Protein AF-A0A251WI19-F1 (afdb_monomer_lite)

Sequence (482 aa):
MALKDIWQRERQQRQQGLRARQNRVSAIREKNRQSHQKMASKIQQELADIRSNLAQDDQLRRLEFQCFQAGLQADQQQRQCDVQEMLGALRDRRQAEAQQSTIDRSLFVAQLQAQTSDILSQAAIARQQMAIELRADLQNCREALQSSNQELRQTLRADLDLLKAEVEATLQDYQLNRQAMGQALRQDLLASVDRLQSDVAQLLSDYADQRQVRSIELAEQLQINREERQVEMAALFQDLADFRQSLARSVQDLKRSVWGDGTSQPEGTAQTTLTPETSAAPIPTIATPQPVKTQVKTQVSPQNRPAVASKPSKAPTASTKPRSAQKPEKSATASPATPVPAMPLAQVPQEALPIEQVLTDLLMMARSDTPVNAESVKELLQSVDQTLTAKAVQPASSGAAVREPSSARTAEPQSRSTAKSQAAPATSMERQMLHLIQQSEGVRLSDLESTLEMSRADAVSTLTRLIREGHVIQRDRLYMAR

pLDDT: mean 77.57, std 24.2, range [30.66, 98.62]

Secondary structure (DSSP, 8-state):
-HHHHHHHHHHHHHHHHHHHHHHHHHHHHHHHHHHHHHHHHHHHHHHHHHHHHHHHHHHHHHHHHHHHHHHHHHHHHHHHHHHHHHHHHHHHHHHHHHHHHHHHHHHHHHHHHHHHHHHHHHHHHHHHHHHHHHHHHHHHHHHHHHHHHHHHHHHHHHHHHHHHHHHHHHHHHHHHHHHHHHHHHHHHHHHHHHHHHHHHHHHHHHHHHHHHHHHHHHHHHHHHHHHHHHHHHHHHHHHHHHHHHHHHHHHHHHHHHH-SS---------------------------PPPP------------------PPP----------------------PPPPP-PPPP--------THHHHHHHHHHHTTS-S---HHHHHHHHHHHHHHHHTT------------------------------------HHHHHHHHHHHHTTSEEHHHHHHHHT--HHHHHHHHHHHHHHTSEEEETTEEEE-

Structure (mmCIF, N/CA/C/O backbone):
data_AF-A0A251WI19-F1
#
_entry.id   AF-A0A251WI19-F1
#
loop_
_atom_site.group_PDB
_atom_site.id
_atom_site.type_symbol
_atom_site.label_atom_id
_atom_site.label_alt_id
_atom_site.label_comp_id
_atom_site.label_asym_id
_atom_site.label_entity_id
_atom_site.label_seq_id
_atom_site.pdbx_PDB_ins_code
_atom_site.Cartn_x
_atom_site.Cartn_y
_atom_site.Cartn_z
_atom_site.occupancy
_atom_site.B_iso_or_equiv
_atom_site.auth_seq_id
_atom_site.auth_comp_id
_atom_site.auth_asym_id
_atom_site.auth_atom_id
_atom_site.pdbx_PDB_model_num
ATOM 1 N N . MET A 1 1 ? 79.206 20.736 -174.723 1.00 55.06 1 MET A N 1
ATOM 2 C CA . MET A 1 1 ? 79.889 20.164 -173.538 1.00 55.06 1 MET A CA 1
ATOM 3 C C . MET A 1 1 ? 79.549 20.854 -172.199 1.00 55.06 1 MET A C 1
ATOM 5 O O . MET A 1 1 ? 79.873 20.276 -171.178 1.00 55.06 1 MET A O 1
ATOM 9 N N . ALA A 1 2 ? 78.841 21.998 -172.138 1.00 59.94 2 ALA A N 1
ATOM 10 C CA . ALA A 1 2 ? 78.630 22.743 -170.875 1.00 59.94 2 ALA A CA 1
ATOM 11 C C . ALA A 1 2 ? 77.465 22.273 -169.956 1.00 59.94 2 ALA A C 1
ATOM 13 O O . ALA A 1 2 ? 77.476 22.556 -168.763 1.00 59.94 2 ALA A O 1
ATOM 14 N N . LEU A 1 3 ? 76.463 21.535 -170.458 1.00 68.38 3 LEU A N 1
ATOM 15 C CA . LEU A 1 3 ? 75.280 21.118 -169.670 1.00 68.38 3 LEU A CA 1
ATOM 16 C C . LEU A 1 3 ? 75.540 19.950 -168.695 1.00 68.38 3 LEU A C 1
ATOM 18 O O . LEU A 1 3 ? 74.891 19.856 -167.654 1.00 68.38 3 LEU A O 1
ATOM 22 N N . LYS A 1 4 ? 76.501 19.070 -169.007 1.00 73.31 4 LYS A N 1
ATOM 23 C CA . LYS A 1 4 ? 76.829 17.893 -168.180 1.00 73.31 4 LYS A CA 1
ATOM 24 C C . LYS A 1 4 ? 77.519 18.295 -166.871 1.00 73.31 4 LYS A C 1
ATOM 26 O O . LYS A 1 4 ? 77.188 17.745 -165.823 1.00 73.31 4 LYS A O 1
ATOM 31 N N . ASP A 1 5 ? 78.376 19.316 -166.921 1.00 71.62 5 ASP A N 1
ATOM 32 C CA . ASP A 1 5 ? 79.040 19.876 -165.740 1.00 71.62 5 ASP A CA 1
ATOM 33 C C . ASP A 1 5 ? 78.061 20.606 -164.816 1.00 71.62 5 ASP A C 1
ATOM 35 O O . ASP A 1 5 ? 78.156 20.467 -163.598 1.00 71.62 5 ASP A O 1
ATOM 39 N N . ILE A 1 6 ? 77.073 21.325 -165.368 1.00 75.81 6 ILE A N 1
ATOM 40 C CA . ILE A 1 6 ? 76.027 21.990 -164.571 1.00 75.81 6 ILE A CA 1
ATOM 41 C C . ILE A 1 6 ? 75.187 20.946 -163.823 1.00 75.81 6 ILE A C 1
ATOM 43 O O . ILE A 1 6 ? 74.976 21.078 -162.618 1.00 75.81 6 ILE A O 1
ATOM 47 N N . TRP A 1 7 ? 74.785 19.861 -164.491 1.00 81.38 7 TRP A N 1
ATOM 48 C CA . TRP A 1 7 ? 74.013 18.787 -163.860 1.00 81.38 7 TRP A CA 1
ATOM 49 C C . TRP A 1 7 ? 74.815 18.013 -162.805 1.00 81.38 7 TRP A C 1
ATOM 51 O O . TRP A 1 7 ? 74.295 17.692 -161.735 1.00 81.38 7 TRP A O 1
ATOM 61 N N . GLN A 1 8 ? 76.095 17.729 -163.066 1.00 80.12 8 GLN A N 1
ATOM 62 C CA . GLN A 1 8 ? 76.952 17.023 -162.113 1.00 80.12 8 GLN A CA 1
ATOM 63 C C . GLN A 1 8 ? 77.236 17.882 -160.873 1.00 80.12 8 GLN A C 1
ATOM 65 O O . GLN A 1 8 ? 77.186 17.367 -159.752 1.00 80.12 8 GLN A O 1
ATOM 70 N N . ARG A 1 9 ? 77.421 19.197 -161.056 1.00 78.62 9 ARG A N 1
ATOM 71 C CA . ARG A 1 9 ? 77.584 20.175 -159.972 1.00 78.62 9 ARG A CA 1
ATOM 72 C C . ARG A 1 9 ? 76.295 20.334 -159.155 1.00 78.62 9 ARG A C 1
ATOM 74 O O . ARG A 1 9 ? 76.350 20.289 -157.929 1.00 78.62 9 ARG A O 1
ATOM 81 N N . GLU A 1 10 ? 75.127 20.391 -159.796 1.00 80.06 10 GLU A N 1
ATOM 82 C CA . GLU A 1 10 ? 73.825 20.465 -159.114 1.00 80.06 10 GLU A CA 1
ATOM 83 C C . GLU A 1 10 ? 73.479 19.161 -158.366 1.00 80.06 10 GLU A C 1
ATOM 85 O O . GLU A 1 10 ? 72.917 19.185 -157.269 1.00 80.06 10 GLU A O 1
ATOM 90 N N . ARG A 1 11 ? 73.870 17.997 -158.902 1.00 81.31 11 ARG A N 1
ATOM 91 C CA . ARG A 1 11 ? 73.720 16.703 -158.219 1.00 81.31 11 ARG A CA 1
ATOM 92 C C . ARG A 1 11 ? 74.626 16.603 -156.994 1.00 81.31 11 ARG A C 1
ATOM 94 O O . ARG A 1 11 ? 74.179 16.123 -155.950 1.00 81.31 11 ARG A O 1
ATOM 101 N N . GLN A 1 12 ? 75.864 17.089 -157.096 1.00 81.56 12 GLN A N 1
ATOM 102 C CA . GLN A 1 12 ? 76.767 17.214 -155.950 1.00 81.56 12 GLN A CA 1
ATOM 103 C C . GLN A 1 12 ? 76.199 18.177 -154.903 1.00 81.56 12 GLN A C 1
ATOM 105 O O . GLN A 1 12 ? 76.189 17.843 -153.721 1.00 81.56 12 GLN A O 1
ATOM 110 N N . GLN A 1 13 ? 75.641 19.315 -155.323 1.00 83.38 13 GLN A N 1
ATOM 111 C CA . GLN A 1 13 ? 75.021 20.293 -154.429 1.00 83.38 13 GLN A CA 1
ATOM 112 C C . GLN A 1 13 ? 73.777 19.725 -153.728 1.00 83.38 13 GLN A C 1
ATOM 114 O O . GLN A 1 13 ? 73.593 19.925 -152.528 1.00 83.38 13 GLN A O 1
ATOM 119 N N . ARG A 1 14 ? 72.959 18.925 -154.425 1.00 82.19 14 ARG A N 1
ATOM 120 C CA . ARG A 1 14 ? 71.831 18.196 -153.823 1.00 82.19 14 ARG A CA 1
ATOM 121 C C . ARG A 1 14 ? 72.289 17.113 -152.848 1.00 82.19 14 ARG A C 1
ATOM 123 O O . ARG A 1 14 ? 71.698 16.987 -151.779 1.00 82.19 14 ARG A O 1
ATOM 130 N N . GLN A 1 15 ? 73.353 16.368 -153.157 1.00 82.62 15 GLN A N 1
ATOM 131 C CA . GLN A 1 15 ? 73.934 15.405 -152.212 1.00 82.62 15 GLN A CA 1
ATOM 132 C C . GLN A 1 15 ? 74.508 16.095 -150.970 1.00 82.62 15 GLN A C 1
ATOM 134 O O . GLN A 1 15 ? 74.280 15.627 -149.856 1.00 82.62 15 GLN A O 1
ATOM 139 N N . GLN A 1 16 ? 75.197 17.226 -151.134 1.00 84.12 16 GLN A N 1
ATOM 140 C CA . GLN A 1 16 ? 75.682 18.036 -150.016 1.00 84.12 16 GLN A CA 1
ATOM 141 C C . GLN A 1 16 ? 74.518 18.618 -149.200 1.00 84.12 16 GLN A C 1
ATOM 143 O O . GLN A 1 16 ? 74.557 18.571 -147.975 1.00 84.12 16 GLN A O 1
ATOM 148 N N . GLY A 1 17 ? 73.439 19.067 -149.849 1.00 85.69 17 GLY A N 1
ATOM 149 C CA . GLY A 1 17 ? 72.222 19.542 -149.188 1.00 85.69 17 GLY A CA 1
ATOM 150 C C . GLY A 1 17 ? 71.480 18.447 -148.416 1.00 85.69 17 GLY A C 1
ATOM 151 O O . GLY A 1 17 ? 71.020 18.686 -147.301 1.00 85.69 17 GLY A O 1
ATOM 152 N N . LEU A 1 18 ? 71.404 17.227 -148.957 1.00 86.88 18 LEU A N 1
ATOM 153 C CA . LEU A 1 18 ? 70.839 16.069 -148.258 1.00 86.88 18 LEU A CA 1
ATOM 154 C C . LEU A 1 18 ? 71.692 15.669 -147.054 1.00 86.88 18 LEU A C 1
ATOM 156 O O . LEU A 1 18 ? 71.132 15.443 -145.987 1.00 86.88 18 LEU A O 1
ATOM 160 N N . ARG A 1 19 ? 73.025 15.663 -147.186 1.00 85.19 19 ARG A N 1
ATOM 161 C CA . ARG A 1 19 ? 73.942 15.439 -146.055 1.00 85.19 19 ARG A CA 1
ATOM 162 C C . ARG A 1 19 ? 73.800 16.531 -144.994 1.00 85.19 19 ARG A C 1
ATOM 164 O O . ARG A 1 19 ? 73.685 16.216 -143.818 1.00 85.19 19 ARG A O 1
ATOM 171 N N . ALA A 1 20 ? 73.710 17.801 -145.391 1.00 85.38 20 ALA A N 1
ATOM 172 C CA . ALA A 1 20 ? 73.489 18.914 -144.469 1.00 85.38 20 ALA A CA 1
ATOM 173 C C . ALA A 1 20 ? 72.136 18.806 -143.744 1.00 85.38 20 ALA A C 1
ATOM 175 O O . ALA A 1 20 ? 72.054 19.056 -142.544 1.00 85.38 20 ALA A O 1
ATOM 176 N N . ARG A 1 21 ? 71.072 18.379 -144.439 1.00 86.75 21 ARG A N 1
ATOM 177 C CA . ARG A 1 21 ? 69.758 18.123 -143.828 1.00 86.75 21 ARG A CA 1
ATOM 178 C C . ARG A 1 21 ? 69.775 16.904 -142.914 1.00 86.75 21 ARG A C 1
ATOM 180 O O . ARG A 1 21 ? 69.216 16.988 -141.829 1.00 86.75 21 ARG A O 1
ATOM 187 N N . GLN A 1 22 ? 70.428 15.812 -143.305 1.00 87.12 22 GLN A N 1
ATOM 188 C CA . GLN A 1 22 ? 70.610 14.636 -142.450 1.00 87.12 22 GLN A CA 1
ATOM 189 C C . GLN A 1 22 ? 71.375 15.003 -141.178 1.00 87.12 22 GLN A C 1
ATOM 191 O O . GLN A 1 22 ? 70.908 14.671 -140.094 1.00 87.12 22 GLN A O 1
ATOM 196 N N . ASN A 1 23 ? 72.458 15.776 -141.298 1.00 89.38 23 ASN A N 1
ATOM 197 C CA . ASN A 1 23 ? 73.220 16.293 -140.161 1.00 89.38 23 ASN A CA 1
ATOM 198 C C . ASN A 1 23 ? 72.384 17.247 -139.293 1.00 89.38 23 ASN A C 1
ATOM 200 O O . ASN A 1 23 ? 72.468 17.212 -138.071 1.00 89.38 23 ASN A O 1
ATOM 204 N N . ARG A 1 24 ? 71.528 18.082 -139.897 1.00 90.75 24 ARG A N 1
ATOM 205 C CA . ARG A 1 24 ? 70.618 18.966 -139.152 1.00 90.75 24 ARG A CA 1
ATOM 206 C C . ARG A 1 24 ? 69.536 18.177 -138.414 1.00 90.75 24 ARG A C 1
ATOM 208 O O . ARG A 1 24 ? 69.232 18.497 -137.272 1.00 90.75 24 ARG A O 1
ATOM 215 N N . VAL A 1 25 ? 68.963 17.147 -139.034 1.00 90.31 25 VAL A N 1
ATOM 216 C CA . VAL A 1 25 ? 67.953 16.279 -138.410 1.00 90.31 25 VAL A CA 1
ATOM 217 C C . VAL A 1 25 ? 68.577 15.427 -137.310 1.00 90.31 25 VAL A C 1
ATOM 219 O O . VAL A 1 25 ? 67.970 15.303 -136.251 1.00 90.31 25 VAL A O 1
ATOM 222 N N . SER A 1 26 ? 69.777 14.876 -137.512 1.00 90.50 26 SER A N 1
ATOM 223 C CA . SER A 1 26 ? 70.485 14.148 -136.456 1.00 90.50 26 SER A CA 1
ATOM 224 C C . SER A 1 26 ? 70.843 15.075 -135.294 1.00 90.50 26 SER A C 1
ATOM 226 O O . SER A 1 26 ? 70.592 14.707 -134.153 1.00 90.50 26 SER A O 1
ATOM 228 N N . ALA A 1 27 ? 71.288 16.309 -135.561 1.00 91.25 27 ALA A N 1
ATOM 229 C CA . ALA A 1 27 ? 71.528 17.315 -134.526 1.00 91.25 27 ALA A CA 1
ATOM 230 C C . ALA A 1 27 ? 70.248 17.705 -133.765 1.00 91.25 27 ALA A C 1
ATOM 232 O O . ALA A 1 27 ? 70.274 17.821 -132.543 1.00 91.25 27 ALA A O 1
ATOM 233 N N . ILE A 1 28 ? 69.110 17.868 -134.454 1.00 92.50 28 ILE A N 1
ATOM 234 C CA . ILE A 1 28 ? 67.813 18.138 -133.809 1.00 92.50 28 ILE A CA 1
ATOM 235 C C . ILE A 1 28 ? 67.361 16.934 -132.975 1.00 92.50 28 ILE A C 1
ATOM 237 O O . ILE A 1 28 ? 66.906 17.117 -131.850 1.00 92.50 28 ILE A O 1
ATOM 241 N N . ARG A 1 29 ? 67.506 15.705 -133.486 1.00 92.56 29 ARG A N 1
ATOM 242 C CA . ARG A 1 29 ? 67.180 14.480 -132.741 1.00 92.56 29 ARG A CA 1
ATOM 243 C C . ARG A 1 29 ? 68.056 14.329 -131.510 1.00 92.56 29 ARG A C 1
ATOM 245 O O . ARG A 1 29 ? 67.532 13.981 -130.463 1.00 92.56 29 ARG A O 1
ATOM 252 N N . GLU A 1 30 ? 69.343 14.632 -131.619 1.00 93.38 30 GLU A N 1
ATOM 253 C CA . GLU A 1 30 ? 70.268 14.576 -130.493 1.00 93.38 30 GLU A CA 1
ATOM 254 C C . GLU A 1 30 ? 69.949 15.659 -129.460 1.00 93.38 30 GLU A C 1
ATOM 256 O O . GLU A 1 30 ? 69.858 15.361 -128.274 1.00 93.38 30 GLU A O 1
ATOM 261 N N . LYS A 1 31 ? 69.660 16.892 -129.898 1.00 92.56 31 LYS A N 1
ATOM 262 C CA . LYS A 1 31 ? 69.205 17.973 -129.012 1.00 92.56 31 LYS A CA 1
ATOM 263 C C . LYS A 1 31 ? 67.899 17.611 -128.302 1.00 92.56 31 LYS A C 1
ATOM 265 O O . LYS A 1 31 ? 67.788 17.815 -127.096 1.00 92.56 31 LYS A O 1
ATOM 270 N N . ASN A 1 32 ? 66.929 17.046 -129.020 1.00 93.19 32 ASN A N 1
ATOM 271 C CA . ASN A 1 32 ? 65.677 16.579 -128.429 1.00 93.19 32 ASN A CA 1
ATOM 272 C C . ASN A 1 32 ? 65.926 15.404 -127.477 1.00 93.19 32 ASN A C 1
ATOM 274 O O . ASN A 1 32 ? 65.395 15.412 -126.375 1.00 93.19 32 ASN A O 1
ATOM 278 N N . ARG A 1 33 ? 66.789 14.445 -127.832 1.00 94.06 33 ARG A N 1
ATOM 279 C CA . ARG A 1 33 ? 67.177 13.328 -126.959 1.00 94.06 33 ARG A CA 1
ATOM 280 C C . ARG A 1 33 ? 67.798 13.834 -125.661 1.00 94.06 33 ARG A C 1
ATOM 282 O O . ARG A 1 33 ? 67.366 13.417 -124.595 1.00 94.06 33 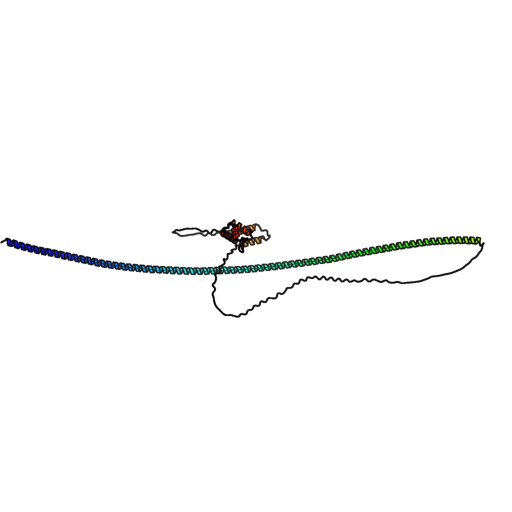ARG A O 1
ATOM 289 N N . GLN A 1 34 ? 68.730 14.781 -125.740 1.00 93.62 34 GLN A N 1
ATOM 290 C CA . GLN A 1 34 ? 69.343 15.413 -124.570 1.00 93.62 34 GLN A CA 1
ATOM 291 C C . GLN A 1 34 ? 68.324 16.206 -123.746 1.00 93.62 34 GLN A C 1
ATOM 293 O O . GLN A 1 34 ? 68.332 16.125 -122.521 1.00 93.62 34 GLN A O 1
ATOM 298 N N . SER A 1 35 ? 67.421 16.951 -124.391 1.00 92.38 35 SER A N 1
ATOM 299 C CA . SER A 1 35 ? 66.351 17.681 -123.698 1.00 92.38 35 SER A CA 1
ATOM 300 C C . SER A 1 35 ? 65.403 16.730 -122.965 1.00 92.38 35 SER A C 1
ATOM 302 O O . SER A 1 35 ? 65.072 16.969 -121.808 1.00 92.38 35 SER A O 1
ATOM 304 N N . HIS A 1 36 ? 65.003 15.631 -123.607 1.00 91.88 36 HIS A N 1
ATOM 305 C CA . HIS A 1 36 ? 64.156 14.605 -123.006 1.00 91.88 36 HIS A CA 1
ATOM 306 C C . HIS A 1 36 ? 64.886 13.869 -121.881 1.00 91.88 36 HIS A C 1
ATOM 308 O O . HIS A 1 36 ? 64.273 13.597 -120.859 1.00 91.88 36 HIS A O 1
ATOM 314 N N . GLN A 1 37 ? 66.189 13.598 -122.017 1.00 93.31 37 GLN A N 1
ATOM 315 C CA . GLN A 1 37 ? 67.003 13.016 -120.946 1.00 93.31 37 GLN A CA 1
ATOM 316 C C . GLN A 1 37 ? 67.088 13.945 -119.732 1.00 93.31 37 GLN A C 1
ATOM 318 O O . GLN A 1 37 ? 66.881 13.484 -118.616 1.00 93.31 37 GLN A O 1
ATOM 323 N N . LYS A 1 38 ? 67.314 15.250 -119.938 1.00 92.44 38 LYS A N 1
ATOM 324 C CA . LYS A 1 38 ? 67.319 16.249 -118.855 1.00 92.44 38 LYS A CA 1
ATOM 325 C C . LYS A 1 38 ? 65.955 16.378 -118.179 1.00 92.44 38 LYS A C 1
ATOM 327 O O . LYS A 1 38 ? 65.878 16.486 -116.960 1.00 92.44 38 LYS A O 1
ATOM 332 N N . MET A 1 39 ? 64.876 16.372 -118.960 1.00 92.81 39 MET A N 1
ATOM 333 C CA . MET A 1 39 ? 63.520 16.419 -118.415 1.00 92.81 39 MET A CA 1
ATOM 334 C C . MET A 1 39 ? 63.187 15.134 -117.652 1.00 92.81 39 MET A C 1
ATOM 336 O O . MET A 1 39 ? 62.648 15.206 -116.555 1.00 92.81 39 MET A O 1
ATOM 340 N N . ALA A 1 40 ? 63.566 13.971 -118.183 1.00 93.81 40 ALA A N 1
ATOM 341 C CA . ALA A 1 40 ? 63.380 12.688 -117.518 1.00 93.81 40 ALA A CA 1
ATOM 342 C C . ALA A 1 40 ? 64.175 12.607 -116.211 1.00 93.81 40 ALA A C 1
ATOM 344 O O . ALA A 1 40 ? 63.611 12.198 -115.204 1.00 93.81 40 ALA A O 1
ATOM 345 N N . SER A 1 41 ? 65.438 13.050 -116.188 1.00 93.69 41 SER A N 1
ATOM 346 C CA . SER A 1 41 ? 66.232 13.082 -114.955 1.00 93.69 41 SER A CA 1
ATOM 347 C C . SER A 1 41 ? 65.657 14.063 -113.935 1.00 93.69 41 SER A C 1
ATOM 349 O O . SER A 1 41 ? 65.638 13.749 -112.752 1.00 93.69 41 SER A O 1
ATOM 351 N N . LYS A 1 42 ? 65.140 15.217 -114.382 1.00 94.94 42 LYS A N 1
ATOM 352 C CA . LYS A 1 42 ? 64.469 16.184 -113.504 1.00 94.94 42 LYS A CA 1
ATOM 353 C C . LYS A 1 42 ? 63.195 15.598 -112.891 1.00 94.94 42 LYS A C 1
ATOM 355 O O . LYS A 1 42 ? 63.027 15.672 -111.684 1.00 94.94 42 LYS A O 1
ATOM 360 N N . ILE A 1 43 ? 62.343 14.955 -113.690 1.00 94.00 43 ILE A N 1
ATOM 361 C CA . ILE A 1 43 ? 61.138 14.279 -113.184 1.00 94.00 43 ILE A CA 1
ATOM 362 C C . ILE A 1 43 ? 61.523 13.132 -112.243 1.00 94.00 43 ILE A C 1
ATOM 364 O O . ILE A 1 43 ? 60.883 12.939 -111.219 1.00 94.00 43 ILE A O 1
ATOM 368 N N . GLN A 1 44 ? 62.575 12.372 -112.555 1.00 94.19 44 GLN A N 1
ATOM 369 C CA . GLN A 1 44 ? 63.070 11.317 -111.668 1.00 94.19 44 GLN A CA 1
ATOM 370 C C . GLN A 1 44 ? 63.578 11.877 -110.333 1.00 94.19 44 GLN A C 1
ATOM 372 O O . GLN A 1 44 ? 63.313 11.261 -109.306 1.00 94.19 44 GLN A O 1
ATOM 377 N N . GLN A 1 45 ? 64.255 13.030 -110.340 1.00 94.38 45 GLN A N 1
ATOM 378 C CA . GLN A 1 45 ? 64.666 13.743 -109.128 1.00 94.38 45 GLN A CA 1
ATOM 379 C C . GLN A 1 45 ? 63.452 14.237 -108.337 1.00 94.38 45 GLN A C 1
ATOM 381 O O . GLN A 1 45 ? 63.319 13.881 -107.177 1.00 94.38 45 GLN A O 1
ATOM 386 N N . GLU A 1 46 ? 62.510 14.936 -108.973 1.00 95.31 46 GLU A N 1
ATOM 387 C CA . GLU A 1 46 ? 61.285 15.415 -108.315 1.00 95.31 46 GLU A CA 1
ATOM 388 C C . GLU A 1 46 ? 60.461 14.258 -107.730 1.00 95.31 46 GLU A C 1
ATOM 390 O O . GLU A 1 46 ? 59.955 14.350 -106.616 1.00 95.31 46 GLU A O 1
ATOM 395 N N . LEU A 1 47 ? 60.355 13.127 -108.434 1.00 94.62 47 LEU A N 1
ATOM 396 C CA . LEU A 1 47 ? 59.690 11.931 -107.913 1.00 94.62 47 LEU A CA 1
ATOM 397 C C . LEU A 1 47 ? 60.465 11.286 -106.762 1.00 94.62 47 LEU A C 1
ATOM 399 O O . LEU A 1 47 ? 59.837 10.740 -105.856 1.00 94.62 47 LEU A O 1
ATOM 403 N N . ALA A 1 48 ? 61.799 11.304 -106.799 1.00 94.81 48 ALA A N 1
ATOM 404 C CA . ALA A 1 48 ? 62.619 10.824 -105.693 1.00 94.81 48 ALA A CA 1
ATOM 405 C C . ALA A 1 48 ? 62.425 11.708 -104.453 1.00 94.81 48 ALA A C 1
ATOM 407 O O . ALA A 1 48 ? 62.166 11.163 -103.383 1.00 94.81 48 ALA A O 1
ATOM 408 N N . ASP A 1 49 ? 62.427 13.032 -104.625 1.00 94.25 49 ASP A N 1
ATOM 409 C CA . ASP A 1 49 ? 62.209 14.015 -103.559 1.00 94.25 49 ASP A CA 1
ATOM 410 C C . ASP A 1 49 ? 60.790 13.907 -102.975 1.00 94.25 49 ASP A C 1
ATOM 412 O O . ASP A 1 49 ? 60.608 13.873 -101.760 1.00 94.25 49 ASP A O 1
ATOM 416 N N . ILE A 1 50 ? 59.760 13.767 -103.820 1.00 96.06 50 ILE A N 1
ATOM 417 C CA . ILE A 1 50 ? 58.378 13.549 -103.362 1.00 96.06 50 ILE A CA 1
ATOM 418 C C . ILE A 1 50 ? 58.269 12.231 -102.588 1.00 96.06 50 ILE A C 1
ATOM 420 O O . ILE A 1 50 ? 57.608 12.186 -101.554 1.00 96.06 50 ILE A O 1
ATOM 424 N N . ARG A 1 51 ? 58.918 11.154 -103.050 1.00 95.38 51 ARG A N 1
ATOM 425 C CA . ARG A 1 51 ? 58.911 9.861 -102.344 1.00 95.38 51 ARG A CA 1
ATOM 426 C C . ARG A 1 51 ? 59.638 9.935 -101.008 1.00 95.38 51 ARG A C 1
ATOM 428 O O . ARG A 1 51 ? 59.146 9.350 -100.048 1.00 95.38 51 ARG A O 1
ATOM 435 N N . SER A 1 52 ? 60.776 10.626 -100.933 1.00 95.06 52 SER A N 1
ATOM 436 C CA . SER A 1 52 ? 61.478 10.812 -99.663 1.00 95.06 52 SER A CA 1
ATOM 437 C C . SER A 1 52 ? 60.672 11.677 -98.702 1.00 95.06 52 SER A C 1
ATOM 439 O O . SER A 1 52 ? 60.570 11.314 -97.536 1.00 95.06 52 SER A O 1
ATOM 441 N N . ASN A 1 53 ? 60.045 12.753 -99.188 1.00 95.50 53 ASN A N 1
ATOM 442 C CA . ASN A 1 53 ? 59.205 13.624 -98.365 1.00 95.50 53 ASN A CA 1
ATOM 443 C C . ASN A 1 53 ? 57.964 12.878 -97.857 1.00 95.50 53 ASN A C 1
ATOM 445 O O . ASN A 1 53 ? 57.688 12.914 -96.667 1.00 95.50 53 ASN A O 1
ATOM 449 N N . LEU A 1 54 ? 57.277 12.108 -98.711 1.00 95.56 54 LEU A N 1
ATOM 450 C CA . LEU A 1 54 ? 56.151 11.264 -98.289 1.00 95.56 54 LEU A CA 1
ATOM 451 C C . LEU A 1 54 ? 56.574 10.201 -97.270 1.00 95.56 54 LEU A C 1
ATOM 453 O O . LEU A 1 54 ? 55.864 9.971 -96.298 1.00 95.56 54 LEU A O 1
ATOM 457 N N . ALA A 1 55 ? 57.733 9.563 -97.463 1.00 94.69 55 ALA A N 1
ATOM 458 C CA . ALA A 1 55 ? 58.245 8.587 -96.506 1.00 94.69 55 ALA A CA 1
ATOM 459 C C . ALA A 1 55 ? 58.592 9.232 -95.153 1.00 94.69 55 ALA A C 1
ATOM 461 O O . ALA A 1 55 ? 58.334 8.626 -94.113 1.00 94.69 55 ALA A O 1
ATOM 462 N N . GLN A 1 56 ? 59.151 10.447 -95.157 1.00 95.12 56 GLN A N 1
ATOM 463 C CA . GLN A 1 56 ? 59.413 11.223 -93.941 1.00 95.12 56 GLN A CA 1
ATOM 464 C C . GLN A 1 56 ? 58.109 11.644 -93.251 1.00 95.12 56 GLN A C 1
ATOM 466 O O . GLN A 1 56 ? 57.976 11.433 -92.047 1.00 95.12 56 GLN A O 1
ATOM 471 N N . ASP A 1 57 ? 57.124 12.148 -93.994 1.00 95.25 57 ASP A N 1
ATOM 472 C CA . ASP A 1 57 ? 55.811 12.525 -93.459 1.00 95.25 57 ASP A CA 1
ATOM 473 C C . ASP A 1 57 ? 55.072 11.317 -92.863 1.00 95.25 57 ASP A C 1
ATOM 475 O O . ASP A 1 57 ? 54.507 11.404 -91.771 1.00 95.25 57 ASP A O 1
ATOM 479 N N . ASP A 1 58 ? 55.115 10.160 -93.531 1.00 94.81 58 ASP A N 1
ATOM 480 C CA . ASP A 1 58 ? 54.547 8.911 -93.017 1.00 94.81 58 ASP A CA 1
ATOM 481 C C . ASP A 1 58 ? 55.251 8.454 -91.732 1.00 94.81 58 ASP A C 1
ATOM 483 O O . ASP A 1 58 ? 54.601 7.950 -90.811 1.00 94.81 58 ASP A O 1
ATOM 487 N N . GLN A 1 59 ? 56.574 8.625 -91.643 1.00 95.56 59 GLN A N 1
ATOM 488 C CA . GLN A 1 59 ? 57.330 8.333 -90.424 1.00 95.56 59 GLN A CA 1
ATOM 489 C C . GLN A 1 59 ? 56.944 9.277 -89.284 1.00 95.56 59 GLN A C 1
ATOM 491 O O . GLN A 1 59 ? 56.669 8.798 -88.183 1.00 95.56 59 GLN A O 1
ATOM 496 N N . LEU A 1 60 ? 56.860 10.584 -89.542 1.00 96.44 60 LEU A N 1
ATOM 497 C CA . LEU A 1 60 ? 56.440 11.572 -88.547 1.00 96.44 60 LEU A CA 1
ATOM 498 C C . LEU A 1 60 ? 55.028 11.277 -88.037 1.00 96.44 60 LEU A C 1
ATOM 500 O O . LEU A 1 60 ? 54.837 11.184 -86.828 1.00 96.44 60 LEU A O 1
ATOM 504 N N . ARG A 1 61 ? 54.066 10.990 -88.923 1.00 95.69 61 ARG A N 1
ATOM 505 C CA . ARG A 1 61 ? 52.696 10.621 -88.522 1.00 95.69 61 ARG A CA 1
ATOM 506 C C . ARG A 1 61 ? 52.645 9.354 -87.678 1.00 95.69 61 ARG A C 1
ATOM 508 O O . ARG A 1 61 ? 51.846 9.271 -86.750 1.00 95.69 61 ARG A O 1
ATOM 515 N N . ARG A 1 62 ? 53.476 8.350 -87.978 1.00 96.00 62 ARG A N 1
ATOM 516 C CA . ARG A 1 62 ? 53.560 7.127 -87.159 1.00 96.00 62 ARG A CA 1
ATOM 517 C C . ARG A 1 62 ? 54.108 7.419 -85.769 1.00 96.00 62 ARG A C 1
ATOM 519 O O . ARG A 1 62 ? 53.595 6.850 -84.811 1.00 96.00 62 ARG A O 1
ATOM 526 N N . LEU A 1 63 ? 55.110 8.292 -85.662 1.00 96.50 63 LEU A N 1
ATOM 527 C CA . LEU A 1 63 ? 55.661 8.718 -84.376 1.00 96.50 63 LEU A CA 1
ATOM 528 C C . LEU A 1 63 ? 54.647 9.548 -83.587 1.00 96.50 63 LEU A C 1
ATOM 530 O O . LEU A 1 63 ? 54.407 9.251 -82.424 1.00 96.50 63 LEU A O 1
ATOM 534 N N . GLU A 1 64 ? 53.991 10.520 -84.221 1.00 96.00 64 GLU A N 1
ATOM 535 C CA . GLU A 1 64 ? 52.906 11.298 -83.611 1.00 96.00 64 GLU A CA 1
ATOM 536 C C . GLU A 1 64 ? 51.781 10.387 -83.118 1.00 96.00 64 GLU A C 1
ATOM 538 O O . GLU A 1 64 ? 51.319 10.525 -81.987 1.00 96.00 64 GLU A O 1
ATOM 543 N N . PHE A 1 65 ? 51.382 9.404 -83.928 1.00 96.88 65 PHE A N 1
ATOM 544 C CA . PHE A 1 65 ? 50.356 8.439 -83.557 1.00 96.88 65 PHE A CA 1
ATOM 545 C C . PHE A 1 65 ? 50.803 7.514 -82.418 1.00 96.88 65 PHE A C 1
ATOM 547 O O . PHE A 1 65 ? 50.016 7.256 -81.510 1.00 96.88 65 PHE A O 1
ATOM 554 N N . GLN A 1 66 ? 52.054 7.044 -82.414 1.00 96.81 66 GLN A N 1
ATOM 555 C CA . GLN A 1 66 ? 52.609 6.279 -81.292 1.00 96.81 66 GLN A CA 1
ATOM 556 C C . GLN A 1 66 ? 52.642 7.104 -80.005 1.00 96.81 66 GLN A C 1
ATOM 558 O O . GLN A 1 66 ? 52.206 6.615 -78.966 1.00 96.81 66 GLN A O 1
ATOM 563 N N . CYS A 1 67 ? 53.105 8.354 -80.069 1.00 96.56 67 CYS A N 1
ATOM 564 C CA . CYS A 1 67 ? 53.099 9.273 -78.934 1.00 96.56 67 CYS A CA 1
ATOM 565 C C . CYS A 1 67 ? 51.672 9.528 -78.433 1.00 96.56 67 CYS A C 1
ATOM 567 O O . CYS A 1 67 ? 51.431 9.494 -77.229 1.00 96.56 67 CYS A O 1
ATOM 569 N N . PHE A 1 68 ? 50.711 9.713 -79.340 1.00 97.69 68 PHE A N 1
ATOM 570 C CA . PHE A 1 68 ? 49.301 9.874 -78.995 1.00 97.69 68 PHE A CA 1
ATOM 571 C C . PHE A 1 68 ? 48.720 8.621 -78.321 1.00 97.69 68 PHE A C 1
ATOM 573 O O . PHE A 1 68 ? 48.045 8.730 -77.298 1.00 97.69 68 PHE A O 1
ATOM 580 N N . GLN A 1 69 ? 49.014 7.423 -78.838 1.00 96.81 69 GLN A N 1
ATOM 581 C CA . GLN A 1 69 ? 48.599 6.166 -78.210 1.00 96.81 69 GLN A CA 1
ATOM 582 C C . GLN A 1 69 ? 49.219 5.978 -76.823 1.00 96.81 69 GLN A C 1
ATOM 584 O O . GLN A 1 69 ? 48.516 5.579 -75.895 1.00 96.81 69 GLN A O 1
ATOM 589 N N . ALA A 1 70 ? 50.509 6.286 -76.667 1.00 96.25 70 ALA A N 1
ATOM 590 C CA . ALA A 1 70 ? 51.185 6.240 -75.375 1.00 96.25 70 ALA A CA 1
ATOM 591 C C . ALA A 1 70 ? 50.561 7.234 -74.380 1.00 96.25 70 ALA A C 1
ATOM 593 O O . ALA A 1 70 ? 50.317 6.870 -73.232 1.00 96.25 70 ALA A O 1
ATOM 594 N N . GLY A 1 71 ? 50.222 8.447 -74.835 1.00 97.62 71 GLY A N 1
ATOM 595 C CA . GLY A 1 71 ? 49.503 9.445 -74.039 1.00 97.62 71 GLY A CA 1
ATOM 596 C C . GLY A 1 71 ? 48.136 8.947 -73.566 1.00 97.62 71 GLY A C 1
ATOM 597 O O . GLY A 1 71 ? 47.846 8.989 -72.376 1.00 97.62 71 GLY A O 1
ATOM 598 N N . LEU A 1 72 ? 47.331 8.365 -74.461 1.00 97.44 72 LEU A N 1
ATOM 599 C CA . LEU A 1 72 ? 46.033 7.782 -74.096 1.00 97.44 72 LEU A CA 1
ATOM 600 C C . LEU A 1 72 ? 46.148 6.644 -73.074 1.00 97.44 72 LEU A C 1
ATOM 602 O O . LEU A 1 72 ? 45.304 6.530 -72.184 1.00 97.44 72 LEU A O 1
ATOM 606 N N . GLN A 1 73 ? 47.166 5.790 -73.206 1.00 97.19 73 GLN A N 1
ATOM 607 C CA . GLN A 1 73 ? 47.418 4.717 -72.243 1.00 97.19 73 GLN A CA 1
ATOM 608 C C . GLN A 1 73 ? 47.823 5.278 -70.877 1.00 97.19 73 GLN A C 1
ATOM 610 O O . GLN A 1 73 ? 47.299 4.815 -69.863 1.00 97.19 73 GLN A O 1
ATOM 615 N N . ALA A 1 74 ? 48.686 6.297 -70.845 1.00 96.88 74 ALA A N 1
ATOM 616 C CA . ALA A 1 74 ? 49.053 6.994 -69.615 1.00 96.88 74 ALA A CA 1
ATOM 617 C C . ALA A 1 74 ? 47.825 7.644 -68.952 1.00 96.88 74 ALA A C 1
ATOM 619 O O . ALA A 1 74 ? 47.591 7.429 -67.766 1.00 96.88 74 ALA A O 1
ATOM 620 N N . ASP A 1 75 ? 46.968 8.323 -69.719 1.00 97.06 75 ASP A N 1
ATOM 621 C CA . ASP A 1 75 ? 45.723 8.923 -69.219 1.00 97.06 75 ASP A CA 1
ATOM 622 C C . ASP A 1 75 ? 44.726 7.876 -68.700 1.00 97.06 75 ASP A C 1
ATOM 624 O O . ASP A 1 75 ? 43.934 8.134 -67.789 1.00 97.06 75 ASP A O 1
ATOM 628 N N . GLN A 1 76 ? 44.693 6.686 -69.305 1.00 97.19 76 GLN A N 1
ATOM 629 C CA . GLN A 1 76 ? 43.856 5.590 -68.824 1.00 97.19 76 GLN A CA 1
ATOM 630 C C . GLN A 1 76 ? 44.379 5.042 -67.494 1.00 97.19 76 GLN A C 1
ATOM 632 O O . GLN A 1 76 ? 43.584 4.837 -66.578 1.00 97.19 76 GLN A O 1
ATOM 637 N N . GLN A 1 77 ? 45.691 4.824 -67.380 1.00 97.38 77 GLN A N 1
ATOM 638 C CA . GLN A 1 77 ? 46.318 4.376 -66.137 1.00 97.38 77 GLN A CA 1
ATOM 639 C C . GLN A 1 77 ? 46.143 5.414 -65.030 1.00 97.38 77 GLN A C 1
ATOM 641 O O . GLN A 1 77 ? 45.735 5.050 -63.931 1.00 97.38 77 GLN A O 1
ATOM 646 N N . GLN A 1 78 ? 46.335 6.700 -65.337 1.00 97.75 78 GLN A N 1
ATOM 647 C CA . GLN A 1 78 ? 46.121 7.784 -64.383 1.00 97.75 78 GLN A CA 1
ATOM 648 C C . GLN A 1 78 ? 44.685 7.777 -63.861 1.00 97.75 78 GLN A C 1
ATOM 650 O O . GLN A 1 78 ? 44.474 7.725 -62.656 1.00 97.75 78 GLN A O 1
ATOM 655 N N . ARG A 1 79 ? 43.685 7.697 -64.748 1.00 97.19 79 ARG A N 1
ATOM 656 C CA . ARG A 1 79 ? 42.278 7.607 -64.325 1.00 97.19 79 ARG A CA 1
ATOM 657 C C . ARG A 1 79 ? 41.985 6.367 -63.486 1.00 97.19 79 ARG A C 1
ATOM 659 O O . ARG A 1 79 ? 41.162 6.434 -62.579 1.00 97.19 79 ARG A O 1
ATOM 666 N N . GLN A 1 80 ? 42.619 5.231 -63.776 1.00 97.69 80 GLN A N 1
ATOM 667 C CA . GLN A 1 80 ? 42.469 4.029 -62.953 1.00 97.69 80 GLN A CA 1
ATOM 668 C C . GLN A 1 80 ? 43.057 4.231 -61.555 1.00 97.69 80 GLN A C 1
ATOM 670 O O . GLN A 1 80 ? 42.402 3.862 -60.581 1.00 97.69 80 GLN A O 1
ATOM 675 N N . CYS A 1 81 ? 44.237 4.845 -61.454 1.00 98.12 81 CYS A N 1
ATOM 676 C CA . CYS A 1 81 ? 44.849 5.213 -60.180 1.00 98.12 81 CYS A CA 1
ATOM 677 C C . CYS A 1 81 ? 43.967 6.201 -59.404 1.00 98.12 81 CYS A C 1
ATOM 679 O O . CYS A 1 81 ? 43.631 5.920 -58.257 1.00 98.12 81 CYS A O 1
ATOM 681 N N . ASP A 1 82 ? 43.499 7.276 -60.044 1.00 97.44 82 ASP A N 1
ATOM 682 C CA . ASP A 1 82 ? 42.649 8.297 -59.419 1.00 97.44 82 ASP A CA 1
ATOM 683 C C . ASP A 1 82 ? 41.336 7.692 -58.887 1.00 97.44 82 ASP A C 1
ATOM 685 O O . ASP A 1 82 ? 40.886 8.000 -57.783 1.00 97.44 82 ASP A O 1
ATOM 689 N N . VAL A 1 83 ? 40.708 6.787 -59.651 1.00 98.06 83 VAL A N 1
ATOM 690 C CA . VAL A 1 83 ? 39.491 6.085 -59.211 1.00 98.06 83 VAL A CA 1
ATOM 691 C C . VAL A 1 83 ? 39.790 5.155 -58.037 1.00 98.06 83 VAL A C 1
ATOM 693 O O . VAL A 1 83 ? 39.002 5.101 -57.093 1.00 98.06 83 VAL A O 1
ATOM 696 N N . GLN A 1 84 ? 40.904 4.421 -58.063 1.00 97.94 84 GLN A N 1
ATOM 697 C CA . GLN A 1 84 ? 41.289 3.551 -56.949 1.00 97.94 84 GLN A CA 1
ATOM 698 C C . GLN A 1 84 ? 41.583 4.353 -55.679 1.00 97.94 84 GLN A C 1
ATOM 700 O O . GLN A 1 84 ? 41.126 3.960 -54.605 1.00 97.94 84 GLN A O 1
ATOM 705 N N . GLU A 1 85 ? 42.264 5.492 -55.799 1.00 97.75 85 GLU A N 1
ATOM 706 C CA . GLU A 1 85 ? 42.530 6.408 -54.690 1.00 97.75 85 GLU A CA 1
ATOM 707 C C . GLU A 1 85 ? 41.226 6.981 -54.124 1.00 97.75 85 GLU A C 1
ATOM 709 O O . GLU A 1 85 ? 40.990 6.906 -52.917 1.00 97.75 85 GLU A O 1
ATOM 714 N N . MET A 1 86 ? 40.321 7.455 -54.987 1.00 98.56 86 MET A N 1
ATOM 715 C CA . MET A 1 86 ? 39.011 7.959 -54.568 1.00 98.56 86 MET A CA 1
ATOM 716 C C . MET A 1 86 ? 38.188 6.881 -53.847 1.00 98.56 86 MET A C 1
ATOM 718 O O . MET A 1 86 ? 37.585 7.149 -52.807 1.00 98.56 86 MET A O 1
ATOM 722 N N . LEU A 1 87 ? 38.158 5.649 -54.368 1.00 98.25 87 LEU A N 1
ATOM 723 C CA . LEU A 1 87 ? 37.452 4.535 -53.730 1.00 98.25 87 LEU A CA 1
ATOM 724 C C . LEU A 1 87 ? 38.096 4.131 -52.397 1.00 98.25 87 LEU A C 1
ATOM 726 O O . LEU A 1 87 ? 37.368 3.791 -51.460 1.00 98.25 87 LEU A O 1
ATOM 730 N N . GLY A 1 88 ? 39.427 4.192 -52.299 1.00 98.19 88 GLY A N 1
ATOM 731 C CA . GLY A 1 88 ? 40.170 4.018 -51.052 1.00 98.19 88 GLY A CA 1
ATOM 732 C C . GLY A 1 88 ? 39.761 5.059 -50.012 1.00 98.19 88 GLY A C 1
ATOM 733 O O . GLY A 1 88 ? 39.245 4.698 -48.956 1.00 98.19 88 GLY A O 1
ATOM 734 N N . ALA A 1 89 ? 39.840 6.343 -50.367 1.00 98.19 89 ALA A N 1
ATOM 735 C CA . ALA A 1 89 ? 39.446 7.450 -49.498 1.00 98.19 89 ALA A CA 1
ATOM 736 C C . ALA A 1 89 ? 37.973 7.359 -49.050 1.00 98.19 89 ALA A C 1
ATOM 738 O O . ALA A 1 89 ? 37.654 7.609 -47.886 1.00 98.19 89 ALA A O 1
ATOM 739 N N . LEU A 1 90 ? 37.058 6.958 -49.942 1.00 98.06 90 LEU A N 1
ATOM 740 C CA . LEU A 1 90 ? 35.645 6.752 -49.599 1.00 98.06 90 LEU A CA 1
ATOM 741 C C . LEU A 1 90 ? 35.430 5.558 -48.659 1.00 98.06 90 LEU A C 1
ATOM 743 O O . LEU A 1 90 ? 34.563 5.621 -47.781 1.00 98.06 90 LEU A O 1
ATOM 747 N N . ARG A 1 91 ? 36.188 4.467 -48.829 1.00 98.56 91 ARG A N 1
ATOM 748 C CA . ARG A 1 91 ? 36.147 3.315 -47.918 1.00 98.56 91 ARG A CA 1
ATOM 749 C C . ARG A 1 91 ? 36.641 3.715 -46.532 1.00 98.56 91 ARG A C 1
ATOM 751 O O . ARG A 1 91 ? 35.946 3.422 -45.561 1.00 98.56 91 ARG A O 1
ATOM 758 N N . ASP A 1 92 ? 37.775 4.399 -46.454 1.00 97.88 92 ASP A N 1
ATOM 759 C CA . ASP A 1 92 ? 38.378 4.818 -45.188 1.00 97.88 92 ASP A CA 1
ATOM 760 C C . ASP A 1 92 ? 37.466 5.801 -44.454 1.00 97.88 92 ASP A C 1
ATOM 762 O O . ASP A 1 92 ? 37.182 5.623 -43.269 1.00 97.88 92 ASP A O 1
ATOM 766 N N . ARG A 1 93 ? 36.885 6.767 -45.179 1.00 98.50 93 ARG A N 1
ATOM 767 C CA . ARG A 1 93 ? 35.889 7.690 -44.626 1.00 98.50 93 ARG A CA 1
ATOM 768 C C . ARG A 1 93 ? 34.679 6.956 -44.052 1.00 98.50 93 ARG A C 1
ATOM 770 O O . ARG A 1 93 ? 34.278 7.234 -42.927 1.00 98.50 93 ARG A O 1
ATOM 777 N N . ARG A 1 94 ? 34.114 5.990 -44.785 1.00 98.25 94 ARG A N 1
ATOM 778 C CA . ARG A 1 94 ? 32.971 5.202 -44.297 1.00 98.25 94 ARG A CA 1
ATOM 779 C C . ARG A 1 94 ? 33.336 4.374 -43.065 1.00 98.25 94 ARG A C 1
ATOM 781 O O . ARG A 1 94 ? 32.512 4.230 -42.166 1.00 98.25 94 ARG A O 1
ATOM 788 N N . GLN A 1 95 ? 34.542 3.810 -43.022 1.00 98.25 95 GLN A N 1
ATOM 789 C CA . GLN A 1 95 ? 35.019 3.063 -41.858 1.00 98.25 95 GLN A CA 1
ATOM 790 C C . GLN A 1 95 ? 35.200 3.975 -40.641 1.00 98.25 95 GLN A C 1
ATOM 792 O O . GLN A 1 95 ? 34.749 3.609 -39.558 1.00 98.25 95 GLN A O 1
ATOM 797 N N . ALA A 1 96 ? 35.771 5.168 -40.819 1.00 97.62 96 ALA A N 1
ATOM 798 C CA . ALA A 1 96 ? 35.901 6.164 -39.758 1.00 97.62 96 ALA A CA 1
ATOM 799 C C . ALA A 1 96 ? 34.529 6.631 -39.239 1.00 97.62 96 ALA A C 1
ATOM 801 O O . ALA A 1 96 ? 34.302 6.651 -38.033 1.00 97.62 96 ALA A O 1
ATOM 802 N N . GLU A 1 97 ? 33.576 6.920 -40.131 1.00 98.19 97 GLU A N 1
ATOM 803 C CA . GLU A 1 97 ? 32.201 7.296 -39.763 1.00 98.19 97 GLU A CA 1
ATOM 804 C C . GLU A 1 97 ? 31.470 6.161 -39.017 1.00 98.19 97 GLU A C 1
ATOM 806 O O . GLU A 1 97 ? 30.764 6.402 -38.032 1.00 98.19 97 GLU A O 1
ATOM 811 N N . ALA A 1 98 ? 31.671 4.906 -39.436 1.00 97.94 98 ALA A N 1
ATOM 812 C CA . ALA A 1 98 ? 31.120 3.743 -38.744 1.00 97.94 98 ALA A CA 1
ATOM 813 C C . ALA A 1 98 ? 31.731 3.571 -37.344 1.00 97.94 98 ALA A C 1
ATOM 815 O O . ALA A 1 98 ? 30.995 3.346 -36.384 1.00 97.94 98 ALA A O 1
ATOM 816 N N . GLN A 1 99 ? 33.053 3.719 -37.207 1.00 98.12 99 GLN A N 1
ATOM 817 C CA . GLN A 1 99 ? 33.736 3.666 -35.911 1.00 98.12 99 GLN A CA 1
ATOM 818 C C . GLN A 1 99 ? 33.251 4.781 -34.984 1.00 98.12 99 GLN A C 1
ATOM 820 O O . GLN A 1 99 ? 32.885 4.500 -33.842 1.00 98.12 99 GLN A O 1
ATOM 825 N N . GLN A 1 100 ? 33.138 6.011 -35.488 1.00 98.31 100 GLN A N 1
ATOM 826 C CA . GLN A 1 100 ? 32.601 7.129 -34.718 1.00 98.31 100 GLN A CA 1
ATOM 827 C C . GLN A 1 100 ? 31.182 6.829 -34.223 1.00 98.31 100 GLN A C 1
ATOM 829 O O . GLN A 1 100 ? 30.910 6.937 -33.032 1.00 98.31 100 GLN A O 1
ATOM 834 N N . SER A 1 101 ? 30.314 6.315 -35.096 1.00 96.31 101 SER A N 1
ATOM 835 C CA . SER A 1 101 ? 28.946 5.935 -34.718 1.00 96.31 101 SER A CA 1
ATOM 836 C C . SER A 1 101 ? 28.911 4.832 -33.651 1.00 96.31 101 SER A C 1
ATOM 838 O O . SER A 1 101 ? 28.035 4.829 -32.784 1.00 96.31 101 SER A O 1
ATOM 840 N N . THR A 1 102 ? 29.852 3.878 -33.681 1.00 98.12 102 THR A N 1
ATOM 841 C CA . THR A 1 102 ? 29.955 2.853 -32.627 1.00 98.12 102 THR A CA 1
ATOM 842 C C . THR A 1 102 ? 30.415 3.433 -31.294 1.00 98.12 102 THR A C 1
ATOM 844 O O . THR A 1 102 ? 29.864 3.056 -30.256 1.00 98.12 102 THR A O 1
ATOM 847 N N . ILE A 1 103 ? 31.362 4.376 -31.319 1.00 98.25 103 ILE A N 1
ATOM 848 C CA . ILE A 1 103 ? 31.834 5.087 -30.128 1.00 98.25 103 ILE A CA 1
ATOM 849 C C . ILE A 1 103 ? 30.680 5.899 -29.537 1.00 98.25 103 ILE A C 1
ATOM 851 O O . ILE A 1 103 ? 30.339 5.692 -28.372 1.00 98.25 103 ILE A O 1
ATOM 855 N N . ASP A 1 104 ? 30.003 6.713 -30.346 1.00 97.56 104 ASP A N 1
ATOM 856 C CA . ASP A 1 104 ? 28.876 7.546 -29.918 1.00 97.56 104 ASP A CA 1
ATOM 857 C C . ASP A 1 104 ? 27.747 6.699 -29.313 1.00 97.56 104 ASP A C 1
ATOM 859 O O . ASP A 1 104 ? 27.223 7.009 -28.241 1.00 97.56 104 ASP A O 1
ATOM 863 N N . ARG A 1 105 ? 27.416 5.562 -29.942 1.00 98.38 105 ARG A N 1
ATOM 864 C CA . ARG A 1 105 ? 26.420 4.626 -29.405 1.00 98.38 105 ARG A CA 1
ATOM 865 C C . ARG A 1 105 ? 26.852 4.033 -28.066 1.00 98.38 105 ARG A C 1
ATOM 867 O O . ARG A 1 105 ? 26.014 3.892 -27.178 1.00 98.38 105 ARG A O 1
ATOM 874 N N . SER A 1 106 ? 28.122 3.664 -27.911 1.00 98.25 106 SER A N 1
ATOM 875 C CA . SER A 1 106 ? 28.625 3.109 -26.649 1.00 98.25 106 SER A CA 1
ATOM 876 C C . SER A 1 106 ? 28.595 4.139 -25.515 1.00 98.25 106 SER A C 1
ATOM 878 O O . SER A 1 106 ? 28.167 3.806 -24.410 1.00 98.25 106 SER A O 1
ATOM 880 N N . LEU A 1 107 ? 28.940 5.399 -25.809 1.00 98.50 107 LEU A N 1
ATOM 881 C CA . LEU A 1 107 ? 28.858 6.512 -24.864 1.00 98.50 107 LEU A CA 1
ATOM 882 C C . LEU A 1 107 ? 27.411 6.779 -24.448 1.00 98.50 107 LEU A C 1
ATOM 884 O O . LEU A 1 107 ? 27.129 6.891 -23.257 1.00 98.50 107 LEU A O 1
ATOM 888 N N . PHE A 1 108 ? 26.483 6.800 -25.406 1.00 98.62 108 PHE A N 1
ATOM 889 C CA . PHE A 1 108 ? 25.061 6.967 -25.117 1.00 98.62 108 PHE A CA 1
ATOM 890 C C . PHE A 1 108 ? 24.511 5.834 -24.238 1.00 98.62 108 PHE A C 1
ATOM 892 O O . PHE A 1 108 ? 23.800 6.090 -23.269 1.00 98.62 108 PHE A O 1
ATOM 899 N N . VAL A 1 109 ? 24.870 4.577 -24.527 1.00 98.31 109 VAL A N 1
ATOM 900 C CA . VAL A 1 109 ? 24.459 3.429 -23.701 1.00 98.31 109 VAL A CA 1
ATOM 901 C C . VAL A 1 109 ? 25.036 3.532 -22.288 1.00 98.31 109 VAL A C 1
ATOM 903 O O . VAL A 1 109 ? 24.298 3.319 -21.329 1.00 98.31 109 VAL A O 1
ATOM 906 N N . ALA A 1 110 ? 26.312 3.897 -22.140 1.00 98.12 110 ALA A N 1
ATOM 907 C CA . ALA A 1 110 ? 26.933 4.091 -20.831 1.00 98.12 110 ALA A CA 1
ATOM 908 C C . ALA A 1 110 ? 26.256 5.223 -20.037 1.00 98.12 110 ALA A C 1
ATOM 910 O O . ALA A 1 110 ? 25.974 5.064 -18.849 1.00 98.12 110 ALA A O 1
ATOM 911 N N . GLN A 1 111 ? 25.920 6.335 -20.698 1.00 98.56 111 GLN A N 1
ATOM 912 C CA . GLN A 1 111 ? 25.193 7.446 -20.087 1.00 98.56 111 GLN A CA 1
ATOM 913 C C . GLN A 1 111 ? 23.791 7.024 -19.630 1.00 98.56 111 GLN A C 1
ATOM 915 O O . GLN A 1 111 ? 23.393 7.329 -18.507 1.00 98.56 111 GLN A O 1
ATOM 920 N N . LEU A 1 112 ? 23.056 6.287 -20.464 1.00 98.50 112 LEU A N 1
ATOM 921 C CA . LEU A 1 112 ? 21.713 5.810 -20.135 1.00 98.50 112 LEU A CA 1
ATOM 922 C C . LEU A 1 112 ? 21.742 4.798 -18.982 1.00 98.50 112 LEU A C 1
ATOM 924 O O . LEU A 1 112 ? 20.885 4.840 -18.098 1.00 98.50 112 LEU A O 1
ATOM 928 N N . GLN A 1 113 ? 22.749 3.922 -18.942 1.00 98.50 113 GLN A N 1
ATOM 929 C CA . GLN A 1 113 ? 22.973 3.008 -17.820 1.00 98.50 113 GLN A CA 1
ATOM 930 C C . GLN A 1 113 ? 23.273 3.767 -16.523 1.00 98.50 113 GLN A C 1
ATOM 932 O O . GLN A 1 113 ? 22.663 3.463 -15.498 1.00 98.50 113 GLN A O 1
ATOM 937 N N . ALA A 1 114 ? 24.143 4.783 -16.571 1.00 98.19 114 ALA A N 1
ATOM 938 C CA . ALA A 1 114 ? 24.445 5.628 -15.418 1.00 98.19 114 ALA A CA 1
ATOM 939 C C . ALA A 1 114 ? 23.186 6.345 -14.902 1.00 98.19 114 ALA A C 1
ATOM 941 O O . ALA A 1 114 ? 22.861 6.228 -13.721 1.00 98.19 114 ALA A O 1
ATOM 942 N N . GLN A 1 115 ? 22.417 6.981 -15.792 1.00 98.38 115 GLN A N 1
ATOM 943 C CA . GLN A 1 115 ? 21.152 7.644 -15.446 1.00 98.38 115 GLN A CA 1
ATOM 944 C C . GLN A 1 115 ? 20.131 6.674 -14.846 1.00 98.38 115 GLN A C 1
ATOM 946 O O . GLN A 1 115 ? 19.496 6.978 -13.841 1.00 98.38 115 GLN A O 1
ATOM 951 N N . THR A 1 116 ? 19.994 5.480 -15.424 1.00 98.19 116 THR A N 1
ATOM 952 C CA . THR A 1 116 ? 19.071 4.466 -14.900 1.00 98.19 116 THR A CA 1
ATOM 953 C C . THR A 1 116 ? 19.500 4.006 -13.508 1.00 98.19 116 THR A C 1
ATOM 955 O O . THR A 1 116 ? 18.659 3.877 -12.622 1.00 98.19 116 THR A O 1
ATOM 958 N N . SER A 1 117 ? 20.800 3.790 -13.284 1.00 98.19 117 SER A N 1
ATOM 959 C CA . SER A 1 117 ? 21.316 3.400 -11.968 1.00 98.19 117 SER A CA 1
ATOM 960 C C . SER A 1 117 ? 21.104 4.485 -10.907 1.00 98.19 117 SER A C 1
ATOM 962 O O . SER A 1 117 ? 20.726 4.161 -9.782 1.00 98.19 117 SER A O 1
ATOM 964 N N . ASP A 1 118 ? 21.252 5.758 -11.283 1.00 98.44 118 ASP A N 1
ATOM 965 C CA . ASP A 1 118 ? 21.005 6.900 -10.404 1.00 98.44 118 ASP A CA 1
ATOM 966 C C . ASP A 1 118 ? 19.523 6.974 -10.009 1.00 98.44 118 ASP A C 1
ATOM 968 O O . ASP A 1 118 ? 19.203 6.917 -8.822 1.00 98.44 118 ASP A O 1
ATOM 972 N N . ILE A 1 119 ? 18.605 6.929 -10.985 1.00 98.19 119 ILE A N 1
ATOM 973 C CA . ILE A 1 119 ? 17.152 6.914 -10.736 1.00 98.19 119 ILE A CA 1
ATOM 974 C C . ILE A 1 119 ? 16.752 5.734 -9.841 1.00 98.19 119 ILE A C 1
ATOM 976 O O . ILE A 1 119 ? 15.966 5.900 -8.907 1.00 98.19 119 ILE A O 1
ATOM 980 N N . LEU A 1 120 ? 17.293 4.537 -10.089 1.00 98.38 120 LEU A N 1
ATOM 981 C CA . LEU A 1 120 ? 17.005 3.363 -9.261 1.00 98.38 120 LEU A CA 1
ATOM 982 C C . LEU A 1 120 ? 17.527 3.527 -7.828 1.00 98.38 120 LEU A C 1
ATOM 984 O O . LEU A 1 120 ? 16.844 3.114 -6.888 1.00 98.38 120 LEU A O 1
ATOM 988 N N . SER A 1 121 ? 18.699 4.141 -7.646 1.00 98.31 121 SER A N 1
ATOM 989 C CA . SER A 1 121 ? 19.260 4.412 -6.320 1.00 98.31 121 SER A CA 1
ATOM 990 C C . SER A 1 121 ? 18.442 5.457 -5.553 1.00 98.31 121 SER A C 1
ATOM 992 O O . SER A 1 121 ? 18.093 5.230 -4.394 1.00 98.31 121 SER A O 1
ATOM 994 N N . GLN A 1 122 ? 18.022 6.538 -6.216 1.00 98.38 122 GLN A N 1
ATOM 995 C CA . GLN A 1 122 ? 17.156 7.567 -5.639 1.00 98.38 122 GLN A CA 1
ATOM 996 C C . GLN A 1 122 ? 15.787 6.991 -5.268 1.00 98.38 122 GLN A C 1
ATOM 998 O O . GLN A 1 122 ? 15.294 7.217 -4.164 1.00 98.38 122 GLN A O 1
ATOM 1003 N N . ALA A 1 123 ? 15.202 6.163 -6.139 1.00 97.88 123 ALA A N 1
ATOM 1004 C CA . ALA A 1 123 ? 13.951 5.468 -5.851 1.00 97.88 123 ALA A CA 1
ATOM 1005 C C . ALA A 1 123 ? 14.082 4.497 -4.663 1.00 97.88 123 ALA A C 1
ATOM 1007 O O . ALA A 1 123 ? 13.147 4.361 -3.872 1.00 97.88 123 ALA A O 1
ATOM 1008 N N . ALA A 1 124 ? 15.226 3.821 -4.510 1.00 98.12 124 ALA A N 1
ATOM 1009 C CA . ALA A 1 124 ? 15.487 2.959 -3.359 1.00 98.12 124 ALA A CA 1
ATOM 1010 C C . ALA A 1 124 ? 15.586 3.763 -2.051 1.00 98.12 124 ALA A C 1
ATOM 1012 O O . ALA A 1 124 ? 14.974 3.371 -1.056 1.00 98.12 124 ALA A O 1
ATOM 1013 N N . ILE A 1 125 ? 16.281 4.906 -2.069 1.00 98.31 125 ILE A N 1
ATOM 1014 C CA . ILE A 1 125 ? 16.388 5.819 -0.920 1.00 98.31 125 ILE A CA 1
ATOM 1015 C C . ILE A 1 125 ? 15.009 6.366 -0.536 1.00 98.31 125 ILE A C 1
ATOM 1017 O O . ILE A 1 125 ? 14.630 6.281 0.631 1.00 98.31 125 ILE A O 1
ATOM 1021 N N . ALA A 1 126 ? 14.222 6.842 -1.504 1.00 98.19 126 ALA A N 1
ATOM 1022 C CA . ALA A 1 126 ? 12.876 7.361 -1.257 1.00 98.19 126 ALA A CA 1
ATOM 1023 C C . ALA A 1 126 ? 11.956 6.300 -0.624 1.00 98.19 126 ALA A C 1
ATOM 1025 O O . ALA A 1 126 ? 11.257 6.571 0.352 1.00 98.19 126 ALA A O 1
ATOM 1026 N N . ARG A 1 127 ? 12.002 5.051 -1.112 1.00 98.44 127 ARG A N 1
ATOM 1027 C CA . ARG A 1 127 ? 11.257 3.934 -0.499 1.00 98.44 127 ARG A CA 1
ATOM 1028 C C . ARG A 1 127 ? 11.726 3.632 0.923 1.00 98.44 127 ARG A C 1
ATOM 1030 O O . ARG A 1 127 ? 10.902 3.299 1.771 1.00 98.44 127 ARG A O 1
ATOM 1037 N N . GLN A 1 128 ? 13.027 3.722 1.193 1.00 98.62 128 GLN A N 1
ATOM 1038 C CA . GLN A 1 128 ? 13.565 3.515 2.537 1.00 98.62 128 GLN A CA 1
ATOM 1039 C C . GLN A 1 128 ? 13.105 4.616 3.501 1.00 98.62 128 GLN A C 1
ATOM 1041 O O . GLN A 1 128 ? 12.716 4.294 4.621 1.00 98.62 128 GLN A O 1
ATOM 1046 N N . GLN A 1 129 ? 13.111 5.879 3.068 1.00 98.31 129 GLN A N 1
ATOM 1047 C CA . GLN A 1 129 ? 12.620 7.014 3.856 1.00 98.31 129 GLN A CA 1
ATOM 1048 C C . GLN A 1 129 ? 11.134 6.856 4.181 1.00 98.31 129 GLN A C 1
ATOM 1050 O O . GLN A 1 129 ? 10.777 6.838 5.355 1.00 98.31 129 GLN A O 1
ATOM 1055 N N . MET A 1 130 ? 10.303 6.576 3.174 1.00 98.19 130 MET A N 1
ATOM 1056 C CA . MET A 1 130 ? 8.874 6.313 3.373 1.00 98.19 130 MET A CA 1
ATOM 1057 C C . MET A 1 130 ? 8.631 5.140 4.337 1.00 98.19 130 MET A C 1
ATOM 1059 O O . MET A 1 130 ? 7.750 5.189 5.189 1.00 98.19 130 MET A O 1
ATOM 1063 N N . ALA A 1 131 ? 9.433 4.072 4.255 1.00 98.19 131 ALA A N 1
ATOM 1064 C CA . ALA A 1 131 ? 9.324 2.950 5.185 1.00 98.19 131 ALA A CA 1
ATOM 1065 C C . ALA A 1 131 ? 9.734 3.313 6.625 1.00 98.19 131 ALA A C 1
ATOM 1067 O O . ALA A 1 131 ? 9.223 2.709 7.570 1.00 98.19 131 ALA A O 1
ATOM 1068 N N . ILE A 1 132 ? 10.667 4.251 6.810 1.00 98.25 132 ILE A N 1
ATOM 1069 C CA . ILE A 1 132 ? 11.058 4.767 8.129 1.00 98.25 132 ILE A CA 1
ATOM 1070 C C . ILE A 1 132 ? 9.947 5.657 8.695 1.00 98.25 132 ILE A C 1
ATOM 1072 O O . ILE A 1 132 ? 9.560 5.453 9.843 1.00 98.25 132 ILE A O 1
ATOM 1076 N N . GLU A 1 133 ? 9.393 6.563 7.889 1.00 98.31 133 GLU A N 1
ATOM 1077 C CA . GLU A 1 133 ? 8.274 7.438 8.266 1.00 98.31 133 GLU A CA 1
ATOM 1078 C C . GLU A 1 133 ? 7.048 6.621 8.683 1.00 98.31 133 GLU A C 1
ATOM 1080 O O . GLU A 1 133 ? 6.584 6.744 9.813 1.00 98.31 133 GLU A O 1
ATOM 1085 N N . LEU A 1 134 ? 6.621 5.654 7.861 1.00 98.00 134 LEU A N 1
ATOM 1086 C CA . LEU A 1 134 ? 5.503 4.766 8.201 1.00 98.00 134 LEU A CA 1
ATOM 1087 C C . LEU A 1 134 ? 5.739 3.979 9.498 1.00 98.00 134 LEU A C 1
ATOM 1089 O O . LEU A 1 134 ? 4.802 3.697 10.245 1.00 98.00 134 LEU A O 1
ATOM 1093 N N . ARG A 1 135 ? 6.987 3.588 9.790 1.00 98.62 135 ARG A N 1
ATOM 1094 C CA . ARG A 1 135 ? 7.312 2.924 11.062 1.00 98.62 135 ARG A CA 1
ATOM 1095 C C . ARG A 1 135 ? 7.195 3.879 12.242 1.00 98.62 135 ARG A C 1
ATOM 1097 O O . ARG A 1 135 ? 6.691 3.446 13.277 1.00 98.62 135 ARG A O 1
ATOM 1104 N N . ALA A 1 136 ? 7.647 5.122 12.093 1.00 98.44 136 ALA A N 1
ATOM 1105 C CA . ALA A 1 136 ? 7.512 6.150 13.118 1.00 98.44 136 ALA A CA 1
ATOM 1106 C C . ALA A 1 136 ? 6.031 6.467 13.383 1.00 98.44 136 ALA A C 1
ATOM 1108 O O . ALA A 1 136 ? 5.597 6.437 14.531 1.00 98.44 136 ALA A O 1
ATOM 1109 N N . ASP A 1 137 ? 5.221 6.625 12.335 1.00 97.81 137 ASP A N 1
ATOM 1110 C CA . ASP A 1 137 ? 3.782 6.883 12.462 1.00 97.81 137 ASP A CA 1
ATOM 1111 C C . ASP A 1 137 ? 3.051 5.742 13.177 1.00 97.81 137 ASP A C 1
ATOM 1113 O O . ASP A 1 137 ? 2.235 5.969 14.074 1.00 97.81 137 ASP A O 1
ATOM 1117 N N . LEU A 1 138 ? 3.382 4.489 12.843 1.00 98.31 138 LEU A N 1
ATOM 1118 C CA . LEU A 1 138 ? 2.827 3.323 13.531 1.00 98.31 138 LEU A CA 1
ATOM 1119 C C . LEU A 1 138 ? 3.267 3.236 14.999 1.00 98.31 138 LEU A C 1
ATOM 1121 O O . LEU A 1 138 ? 2.501 2.735 15.826 1.00 98.31 138 LEU A O 1
ATOM 1125 N N . GLN A 1 139 ? 4.479 3.681 15.338 1.00 98.56 139 GLN A N 1
ATOM 1126 C CA . GLN A 1 139 ? 4.932 3.771 16.730 1.00 98.56 139 GLN A CA 1
ATOM 1127 C C . GLN A 1 139 ? 4.142 4.842 17.486 1.00 98.56 139 GLN A C 1
ATOM 1129 O O . GLN A 1 139 ? 3.544 4.521 18.512 1.00 98.56 139 GLN A O 1
ATOM 1134 N N . ASN A 1 140 ? 4.016 6.042 16.919 1.00 98.31 140 ASN A N 1
ATOM 1135 C CA . ASN A 1 140 ? 3.238 7.139 17.495 1.00 98.31 140 ASN A CA 1
ATOM 1136 C C . ASN A 1 140 ? 1.769 6.737 17.721 1.00 98.31 140 ASN A C 1
ATOM 1138 O O . ASN A 1 140 ? 1.219 6.948 18.802 1.00 98.31 140 ASN A O 1
ATOM 1142 N N . CYS A 1 141 ? 1.139 6.071 16.745 1.00 98.62 141 CYS A N 1
ATOM 1143 C CA . CYS A 1 141 ? -0.231 5.565 16.882 1.00 98.62 141 CYS A CA 1
ATOM 1144 C C . CYS A 1 141 ? -0.360 4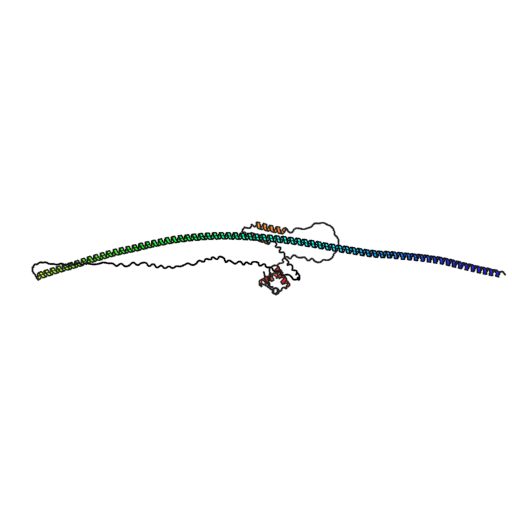.529 18.008 1.00 98.62 141 CYS A C 1
ATOM 1146 O O . CYS A 1 141 ? -1.353 4.519 18.737 1.00 98.62 141 CYS A O 1
ATOM 1148 N N . ARG A 1 142 ? 0.630 3.640 18.165 1.00 98.62 142 ARG A N 1
ATOM 1149 C CA . ARG A 1 142 ? 0.635 2.649 19.251 1.00 98.62 142 ARG A CA 1
ATOM 1150 C C . ARG A 1 142 ? 0.772 3.310 20.613 1.00 98.62 142 ARG A C 1
ATOM 1152 O O . ARG A 1 142 ? 0.069 2.903 21.532 1.00 98.62 142 ARG A O 1
ATOM 1159 N N . GLU A 1 143 ? 1.647 4.297 20.745 1.00 98.44 143 GLU A N 1
ATOM 1160 C CA . GLU A 1 143 ? 1.845 5.036 21.993 1.00 98.44 143 GLU A CA 1
ATOM 1161 C C . GLU A 1 143 ? 0.590 5.827 22.377 1.00 98.44 143 GLU A C 1
ATOM 1163 O O . GLU A 1 143 ? 0.123 5.705 23.509 1.00 98.44 143 GLU A O 1
ATOM 1168 N N . ALA A 1 144 ? -0.033 6.522 21.421 1.00 98.19 144 ALA A N 1
ATOM 1169 C CA . ALA A 1 144 ? -1.304 7.218 21.629 1.00 98.19 144 ALA A CA 1
ATOM 1170 C C . ALA A 1 144 ? -2.441 6.259 22.031 1.00 98.19 144 ALA A C 1
ATOM 1172 O O . ALA A 1 144 ? -3.240 6.544 22.924 1.00 98.19 144 ALA A O 1
ATOM 1173 N N . LEU A 1 145 ? -2.506 5.076 21.413 1.00 98.50 145 LEU A N 1
ATOM 1174 C CA . LEU A 1 145 ? -3.494 4.064 21.780 1.00 98.50 145 LEU A CA 1
ATOM 1175 C C . LEU A 1 145 ? -3.215 3.479 23.172 1.00 98.50 145 LEU A C 1
ATOM 1177 O O . LEU A 1 145 ? -4.152 3.173 23.912 1.00 98.50 145 LEU A O 1
ATOM 1181 N N . GLN A 1 146 ? -1.948 3.323 23.557 1.00 98.56 146 GLN A N 1
ATOM 1182 C CA . GLN A 1 146 ? -1.574 2.875 24.897 1.00 98.56 146 GLN A CA 1
ATOM 1183 C C . GLN A 1 146 ? -1.930 3.908 25.967 1.00 98.56 146 GLN A C 1
ATOM 1185 O O . GLN A 1 146 ? -2.503 3.514 26.983 1.00 98.56 146 GLN A O 1
ATOM 1190 N N . SER A 1 147 ? -1.639 5.194 25.749 1.00 98.38 147 SER A N 1
ATOM 1191 C CA . SER A 1 147 ? -1.995 6.260 26.692 1.00 98.38 147 SER A CA 1
ATOM 1192 C C . SER A 1 147 ? -3.512 6.379 26.846 1.00 98.38 147 SER A C 1
ATOM 1194 O O . SER A 1 147 ? -4.004 6.335 27.971 1.00 98.38 147 SER A O 1
ATOM 1196 N N . SER A 1 148 ? -4.265 6.368 25.740 1.00 98.50 148 SER A N 1
ATOM 1197 C CA . SER A 1 148 ? -5.735 6.382 25.763 1.00 98.50 148 SER A CA 1
ATOM 1198 C C . SER A 1 148 ? -6.325 5.178 26.513 1.00 98.50 148 SER A C 1
ATOM 1200 O O . SER A 1 148 ? -7.225 5.324 27.340 1.00 98.50 148 SER A O 1
ATOM 1202 N N . ASN A 1 149 ? -5.781 3.972 26.311 1.00 98.25 149 ASN A N 1
ATOM 1203 C CA . ASN A 1 149 ? -6.213 2.795 27.073 1.00 98.25 149 ASN A CA 1
ATOM 1204 C C . ASN A 1 149 ? -5.868 2.889 28.566 1.00 98.25 149 ASN A C 1
ATOM 1206 O O . ASN A 1 149 ? -6.598 2.346 29.398 1.00 98.25 149 ASN A O 1
ATOM 1210 N N . GLN A 1 150 ? -4.742 3.510 28.925 1.00 98.44 150 GLN A N 1
ATOM 1211 C CA . GLN A 1 150 ? -4.384 3.729 30.326 1.00 98.44 150 GLN A CA 1
ATOM 1212 C C . GLN A 1 150 ? -5.325 4.736 30.985 1.00 98.44 150 GLN A C 1
ATOM 1214 O O . GLN A 1 150 ? -5.794 4.460 32.086 1.00 98.44 150 GLN A O 1
ATOM 1219 N N . GLU A 1 151 ? -5.644 5.833 30.302 1.00 98.38 151 GLU A N 1
ATOM 1220 C CA . GLU A 1 151 ? -6.604 6.839 30.757 1.00 98.38 151 GLU A CA 1
ATOM 1221 C C . GLU A 1 151 ? -7.988 6.217 30.974 1.00 98.38 151 GLU A C 1
ATOM 1223 O O . GLU A 1 151 ? -8.505 6.262 32.086 1.00 98.38 151 GLU A O 1
ATOM 1228 N N . LEU A 1 152 ? -8.522 5.487 29.986 1.00 98.38 152 LEU A N 1
ATOM 1229 C CA . LEU A 1 152 ? -9.811 4.799 30.118 1.00 98.38 152 LEU A CA 1
ATOM 1230 C C . LEU A 1 152 ? -9.832 3.831 31.312 1.00 98.38 152 LEU A C 1
ATOM 1232 O O . LEU A 1 152 ? -10.815 3.743 32.046 1.00 98.38 152 LEU A O 1
ATOM 1236 N N . ARG A 1 153 ? -8.734 3.101 31.542 1.00 98.38 153 ARG A N 1
ATOM 1237 C CA . ARG A 1 153 ? -8.608 2.209 32.706 1.00 98.38 153 ARG A CA 1
ATOM 1238 C C . ARG A 1 153 ? -8.561 2.968 34.027 1.00 98.38 153 ARG A C 1
ATOM 1240 O O . ARG A 1 153 ? -9.009 2.418 35.028 1.00 98.38 153 ARG A O 1
ATOM 1247 N N . GLN A 1 154 ? -7.982 4.165 34.061 1.00 98.56 154 GLN A N 1
ATOM 1248 C CA . GLN A 1 154 ? -7.975 5.007 35.256 1.00 98.56 154 GLN A CA 1
ATOM 1249 C C . GLN A 1 154 ? -9.374 5.556 35.536 1.00 98.56 154 GLN A C 1
ATOM 1251 O O . GLN A 1 154 ? -9.835 5.419 36.666 1.00 98.56 154 GLN A O 1
ATOM 1256 N N . THR A 1 155 ? -10.080 6.049 34.515 1.00 98.56 155 THR A N 1
ATOM 1257 C CA . THR A 1 155 ? -11.472 6.509 34.633 1.00 98.56 155 THR A CA 1
ATOM 1258 C C . THR A 1 155 ? -12.377 5.397 35.153 1.00 98.56 155 THR A C 1
ATOM 1260 O O . THR A 1 155 ? -13.020 5.563 36.181 1.00 98.56 155 THR A O 1
ATOM 1263 N N . LEU A 1 156 ? -12.319 4.201 34.554 1.00 97.75 156 LEU A N 1
ATOM 1264 C CA . LEU A 1 156 ? -13.116 3.058 35.016 1.00 97.75 156 LEU A CA 1
ATOM 1265 C C . LEU A 1 156 ? -12.794 2.634 36.457 1.00 97.75 156 LEU A C 1
ATOM 1267 O O . LEU A 1 156 ? -13.668 2.141 37.164 1.00 97.75 156 LEU A O 1
ATOM 1271 N N . ARG A 1 157 ? -11.542 2.782 36.909 1.00 98.56 157 ARG A N 1
ATOM 1272 C CA . ARG A 1 157 ? -11.183 2.512 38.311 1.00 98.56 157 ARG A CA 1
ATOM 1273 C C . ARG A 1 157 ? -11.791 3.552 39.245 1.00 98.56 157 ARG A C 1
ATOM 1275 O O . ARG A 1 157 ? -12.358 3.159 40.257 1.00 98.56 157 ARG A O 1
ATOM 1282 N N . ALA A 1 158 ? -11.702 4.832 38.886 1.00 98.31 158 ALA A N 1
ATOM 1283 C CA . ALA A 1 158 ? -12.310 5.912 39.653 1.00 98.31 158 ALA A CA 1
ATOM 1284 C C . ALA A 1 158 ? -13.834 5.734 39.759 1.00 98.31 158 ALA A C 1
ATOM 1286 O O . ALA A 1 158 ? -14.375 5.814 40.858 1.00 98.31 158 ALA A O 1
ATOM 1287 N N . ASP A 1 159 ? -14.502 5.386 38.656 1.00 98.25 159 ASP A N 1
ATOM 1288 C CA . ASP A 1 159 ? -15.946 5.129 38.630 1.00 98.25 159 ASP A CA 1
ATOM 1289 C C . ASP A 1 159 ? -16.333 3.934 39.512 1.00 98.25 159 ASP A C 1
ATOM 1291 O O . ASP A 1 159 ? -17.312 3.990 40.253 1.00 98.25 159 ASP A O 1
ATOM 1295 N N . LEU A 1 160 ? -15.553 2.846 39.475 1.00 97.94 160 LEU A N 1
ATOM 1296 C CA . LEU A 1 160 ? -15.786 1.687 40.339 1.00 97.94 160 LEU A CA 1
ATOM 1297 C C . LEU A 1 160 ? -15.607 2.019 41.820 1.00 97.94 160 LEU A C 1
ATOM 1299 O O . LEU A 1 160 ? -16.340 1.483 42.648 1.00 97.94 160 LEU A O 1
ATOM 1303 N N . ASP A 1 161 ? -14.630 2.851 42.168 1.00 98.25 161 ASP A N 1
ATOM 1304 C CA . ASP A 1 161 ? -14.401 3.245 43.556 1.00 98.25 161 ASP A CA 1
ATOM 1305 C C . ASP A 1 161 ? -15.483 4.219 44.047 1.00 98.25 161 ASP A C 1
ATOM 1307 O O . ASP A 1 161 ? -15.957 4.073 45.175 1.00 98.25 161 ASP A O 1
ATOM 1311 N N . LEU A 1 162 ? -15.969 5.116 43.182 1.00 98.50 162 LEU A N 1
ATOM 1312 C CA . LEU A 1 162 ? -17.136 5.959 43.456 1.00 98.50 162 LEU A CA 1
ATOM 1313 C C . LEU A 1 162 ? -18.395 5.112 43.675 1.00 98.50 162 LEU A C 1
ATOM 1315 O O . LEU A 1 162 ? -19.078 5.281 44.684 1.00 98.50 162 LEU A O 1
ATOM 1319 N N . LEU A 1 163 ? -18.665 4.151 42.786 1.00 98.50 163 LEU A N 1
ATOM 1320 C CA . LEU A 1 163 ? -19.825 3.265 42.896 1.00 98.50 163 LEU A CA 1
ATOM 1321 C C . LEU A 1 163 ? -19.775 2.421 44.178 1.00 98.50 163 LEU A C 1
ATOM 1323 O O . LEU A 1 163 ? -20.798 2.217 44.827 1.00 98.50 163 LEU A O 1
ATOM 1327 N N . LYS A 1 164 ? -18.592 1.936 44.579 1.00 98.00 164 LYS A N 1
ATOM 1328 C CA . LYS A 1 164 ? -18.431 1.228 45.860 1.00 98.00 164 LYS A CA 1
ATOM 1329 C C . LYS A 1 164 ? -18.756 2.131 47.043 1.00 98.00 164 LYS A C 1
ATOM 1331 O O . LYS A 1 164 ? -19.486 1.694 47.925 1.00 98.00 164 LYS A O 1
ATOM 1336 N N . ALA A 1 165 ? -18.249 3.363 47.052 1.00 98.25 165 ALA A N 1
ATOM 1337 C CA . ALA A 1 165 ? -18.527 4.313 48.125 1.00 98.25 165 ALA A CA 1
ATOM 1338 C C . ALA A 1 165 ? -20.031 4.629 48.229 1.00 98.25 165 ALA A C 1
ATOM 1340 O O . ALA A 1 165 ? -20.575 4.667 49.331 1.00 98.25 165 ALA A O 1
ATOM 1341 N N . GLU A 1 166 ? -20.725 4.779 47.096 1.00 98.62 166 GLU A N 1
ATOM 1342 C CA . GLU A 1 166 ? -22.180 4.981 47.057 1.00 98.62 166 GLU A CA 1
ATOM 1343 C C . GLU A 1 166 ? -22.950 3.757 47.584 1.00 98.62 166 GLU A C 1
ATOM 1345 O O . GLU A 1 166 ? -23.872 3.884 48.396 1.00 98.62 166 GLU A O 1
ATOM 1350 N N . VAL A 1 167 ? -22.547 2.544 47.192 1.00 98.44 167 VAL A N 1
ATOM 1351 C CA . VAL A 1 167 ? -23.147 1.301 47.707 1.00 98.44 167 VAL A CA 1
ATOM 1352 C C . VAL A 1 167 ? -22.905 1.147 49.212 1.00 98.44 167 VAL A C 1
ATOM 1354 O O . VAL A 1 167 ? -23.806 0.745 49.944 1.00 98.44 167 VAL A O 1
ATOM 1357 N N . GLU A 1 168 ? -21.716 1.479 49.708 1.00 98.50 168 GLU A N 1
ATOM 1358 C CA . GLU A 1 168 ? -21.419 1.437 51.142 1.00 98.50 168 GLU A CA 1
ATOM 1359 C C . GLU A 1 168 ? -22.242 2.463 51.929 1.00 98.50 168 GLU A C 1
ATOM 1361 O O . GLU A 1 168 ? -22.800 2.110 52.971 1.00 98.50 168 GLU A O 1
ATOM 1366 N N . ALA A 1 169 ? -22.383 3.690 51.419 1.00 98.38 169 ALA A N 1
ATOM 1367 C CA . ALA A 1 169 ? -23.215 4.725 52.030 1.00 98.38 169 ALA A CA 1
ATOM 1368 C C . ALA A 1 169 ? -24.690 4.298 52.094 1.00 98.38 169 ALA A C 1
ATOM 1370 O O . ALA A 1 169 ? -25.292 4.296 53.167 1.00 98.38 169 ALA A O 1
ATOM 1371 N N . THR A 1 170 ? -25.250 3.821 50.978 1.00 98.25 170 THR A N 1
ATOM 1372 C CA . THR A 1 170 ? -26.641 3.337 50.948 1.00 98.25 170 THR A CA 1
ATOM 1373 C C . THR A 1 170 ? -26.855 2.146 51.884 1.00 98.25 170 THR A C 1
ATOM 1375 O O . THR A 1 170 ? -27.867 2.085 52.581 1.00 98.25 170 THR A O 1
ATOM 1378 N N . LEU A 1 171 ? -25.904 1.207 51.969 1.00 98.44 171 LEU A N 1
ATOM 1379 C CA . LEU A 1 171 ? -25.974 0.097 52.924 1.00 98.44 171 LEU A CA 1
ATOM 1380 C C . LEU A 1 171 ? -25.973 0.577 54.381 1.00 98.44 171 LEU A C 1
ATOM 1382 O O . LEU A 1 171 ? -26.715 0.016 55.192 1.00 98.44 171 LEU A O 1
ATOM 1386 N N . GLN A 1 172 ? -25.169 1.585 54.722 1.00 98.56 172 GLN A N 1
ATOM 1387 C CA . GLN A 1 172 ? -25.167 2.182 56.061 1.00 98.56 172 GLN A CA 1
ATOM 1388 C C . GLN A 1 172 ? -26.516 2.841 56.376 1.00 98.56 172 GLN A C 1
ATOM 1390 O O . GLN A 1 172 ? -27.089 2.572 57.435 1.00 98.56 172 GLN A O 1
ATOM 1395 N N . ASP A 1 173 ? -27.080 3.598 55.434 1.00 98.25 173 ASP A N 1
ATOM 1396 C CA . ASP A 1 173 ? -28.399 4.220 55.584 1.00 98.25 173 ASP A CA 1
ATOM 1397 C C . ASP A 1 173 ? -29.501 3.174 55.795 1.00 98.25 173 ASP A C 1
ATOM 1399 O O . ASP A 1 173 ? -30.324 3.296 56.708 1.00 98.25 173 ASP A O 1
ATOM 1403 N N . TYR A 1 174 ? -29.489 2.084 55.020 1.00 98.06 174 TYR A N 1
ATOM 1404 C CA . TYR A 1 174 ? -30.423 0.970 55.210 1.00 98.06 174 TYR A CA 1
ATOM 1405 C C . TYR A 1 174 ? -30.292 0.327 56.594 1.00 98.06 174 TYR A C 1
ATOM 1407 O O . TYR A 1 174 ? -31.301 -0.045 57.201 1.00 98.06 174 TYR A O 1
ATOM 1415 N N . GLN A 1 175 ? -29.070 0.181 57.112 1.00 98.25 175 GLN A N 1
ATOM 1416 C CA . GLN A 1 175 ? -28.845 -0.371 58.449 1.00 98.25 175 GLN A CA 1
ATOM 1417 C C . GLN A 1 175 ? -29.392 0.550 59.539 1.00 98.25 175 GLN A C 1
ATOM 1419 O O . GLN A 1 175 ? -30.091 0.067 60.434 1.00 98.25 175 GLN A O 1
ATOM 1424 N N . LEU A 1 176 ? -29.126 1.855 59.449 1.00 98.44 176 LEU A N 1
ATOM 1425 C CA . LEU A 1 176 ? -29.653 2.847 60.387 1.00 98.44 176 LEU A CA 1
ATOM 1426 C C . LEU A 1 176 ? -31.182 2.896 60.343 1.00 98.44 176 LEU A C 1
ATOM 1428 O O . LEU A 1 176 ? -31.826 2.817 61.389 1.00 98.44 176 LEU A O 1
ATOM 1432 N N . ASN A 1 177 ? -31.775 2.916 59.148 1.00 98.50 177 ASN A N 1
ATOM 1433 C CA . ASN A 1 177 ? -33.226 2.908 58.983 1.00 98.50 177 ASN A CA 1
ATOM 1434 C C . ASN A 1 177 ? -33.858 1.639 59.580 1.00 98.50 177 ASN A C 1
ATOM 1436 O O . ASN A 1 177 ? -34.849 1.703 60.306 1.00 98.50 177 ASN A O 1
ATOM 1440 N N . ARG A 1 178 ? -33.244 0.469 59.363 1.00 98.38 178 ARG A N 1
ATOM 1441 C CA . ARG A 1 178 ? -33.705 -0.789 59.969 1.00 98.38 178 ARG A CA 1
ATOM 1442 C C . ARG A 1 178 ? -33.633 -0.756 61.497 1.00 98.38 178 ARG A C 1
ATOM 1444 O O . ARG A 1 178 ? -34.527 -1.288 62.155 1.00 98.38 178 ARG A O 1
ATOM 1451 N N . GLN A 1 179 ? -32.585 -0.163 62.070 1.00 98.31 179 GLN A N 1
ATOM 1452 C CA . GLN A 1 179 ? -32.467 0.001 63.520 1.00 98.31 179 GLN A CA 1
ATOM 1453 C C . GLN A 1 179 ? -33.538 0.951 64.062 1.00 98.31 179 GLN A C 1
ATOM 1455 O O . GLN A 1 179 ? -34.202 0.597 65.035 1.00 98.31 179 GLN A O 1
ATOM 1460 N N . ALA A 1 180 ? -33.751 2.097 63.412 1.00 98.00 180 ALA A N 1
ATOM 1461 C CA . ALA A 1 180 ? -34.779 3.066 63.782 1.00 98.00 180 ALA A CA 1
ATOM 1462 C C . ALA A 1 180 ? -36.186 2.453 63.715 1.00 98.00 180 ALA A C 1
ATOM 1464 O O . ALA A 1 180 ? -36.930 2.506 64.692 1.00 98.00 180 ALA A O 1
ATOM 1465 N N . MET A 1 181 ? -36.518 1.766 62.617 1.00 98.12 181 MET A N 1
ATOM 1466 C CA . MET A 1 181 ? -37.787 1.049 62.466 1.00 98.12 181 MET A CA 1
ATOM 1467 C C . MET A 1 181 ? -37.952 -0.040 63.535 1.00 98.12 181 MET A C 1
ATOM 1469 O O . MET A 1 181 ? -39.026 -0.197 64.113 1.00 98.12 181 MET A O 1
ATOM 1473 N N . GLY A 1 182 ? -36.879 -0.774 63.843 1.00 98.12 182 GLY A N 1
ATOM 1474 C CA . GLY A 1 182 ? -36.884 -1.773 64.909 1.00 98.12 182 GLY A CA 1
ATOM 1475 C C . GLY A 1 182 ? -37.108 -1.172 66.301 1.00 98.12 182 GLY A C 1
ATOM 1476 O O . GLY A 1 182 ? -37.771 -1.793 67.128 1.00 98.12 182 GLY A O 1
ATOM 1477 N N . GLN A 1 183 ? -36.576 0.020 66.575 1.00 98.12 183 GLN A N 1
ATOM 1478 C CA . GLN A 1 183 ? -36.819 0.742 67.826 1.00 98.12 183 GLN A CA 1
ATOM 1479 C C . GLN A 1 183 ? -38.258 1.259 67.908 1.00 98.12 183 GLN A C 1
ATOM 1481 O O . GLN A 1 183 ? -38.900 1.034 68.930 1.00 98.12 183 GLN A O 1
ATOM 1486 N N . ALA A 1 184 ? -38.776 1.861 66.834 1.00 97.94 184 ALA A N 1
ATOM 1487 C CA . ALA A 1 184 ? -40.159 2.331 66.759 1.00 97.94 184 ALA A CA 1
ATOM 1488 C C . ALA A 1 184 ? -41.152 1.185 67.006 1.00 97.94 184 ALA A C 1
ATOM 1490 O O . ALA A 1 184 ? -41.978 1.264 67.907 1.00 97.94 184 ALA A O 1
ATOM 1491 N N . LEU A 1 185 ? -40.979 0.051 66.317 1.00 98.44 185 LEU A N 1
ATOM 1492 C CA . LEU A 1 185 ? -41.850 -1.113 66.497 1.00 98.44 185 LEU A CA 1
ATOM 1493 C C . LEU A 1 185 ? -41.776 -1.696 67.919 1.00 98.44 185 LEU A C 1
ATOM 1495 O O . LEU A 1 185 ? -42.778 -2.168 68.448 1.00 98.44 185 LEU A O 1
ATOM 1499 N N . ARG A 1 186 ? -40.606 -1.658 68.572 1.00 98.38 186 ARG A N 1
ATOM 1500 C CA . ARG A 1 186 ? -40.492 -2.054 69.987 1.00 98.38 186 ARG A CA 1
ATOM 1501 C C . ARG A 1 186 ? -41.232 -1.093 70.914 1.00 98.38 186 ARG A C 1
ATOM 1503 O O . ARG A 1 186 ? -41.846 -1.564 71.864 1.00 98.38 186 ARG A O 1
ATOM 1510 N N . GLN A 1 187 ? -41.165 0.212 70.661 1.00 97.88 187 GLN A N 1
ATOM 1511 C CA . GLN A 1 187 ? -41.897 1.210 71.444 1.00 97.88 187 GLN A CA 1
ATOM 1512 C C . GLN A 1 187 ? -43.410 1.044 71.272 1.00 97.88 187 GLN A C 1
ATOM 1514 O O . GLN A 1 187 ? -44.120 1.003 72.272 1.00 97.88 187 GLN A O 1
ATOM 1519 N N . ASP A 1 188 ? -43.883 0.839 70.041 1.00 98.00 188 ASP A N 1
ATOM 1520 C CA . ASP A 1 188 ? -45.296 0.565 69.755 1.00 98.00 188 ASP A CA 1
ATOM 1521 C C . ASP A 1 188 ? -45.778 -0.708 70.463 1.00 98.00 188 ASP A C 1
ATOM 1523 O O . ASP A 1 188 ? -46.853 -0.727 71.065 1.00 98.00 188 ASP A O 1
ATOM 1527 N N . LEU A 1 189 ? -44.962 -1.770 70.449 1.00 98.12 189 LEU A N 1
ATOM 1528 C CA . LEU A 1 189 ? -45.268 -3.002 71.174 1.00 98.12 189 LEU A CA 1
ATOM 1529 C C . LEU A 1 189 ? -45.355 -2.765 72.684 1.00 98.12 189 LEU A C 1
ATOM 1531 O O . LEU A 1 189 ? -46.320 -3.222 73.293 1.00 98.12 189 LEU A O 1
ATOM 1535 N N . LEU A 1 190 ? -44.408 -2.040 73.285 1.00 98.25 190 LEU A N 1
ATOM 1536 C CA . LEU A 1 190 ? -44.462 -1.702 74.712 1.00 98.25 190 LEU A CA 1
ATOM 1537 C C . LEU A 1 190 ? -45.720 -0.893 75.046 1.00 98.25 190 LEU A C 1
ATOM 1539 O O . LEU A 1 190 ? -46.454 -1.281 75.946 1.00 98.25 190 LEU A O 1
ATOM 1543 N N . ALA A 1 191 ? -46.039 0.136 74.258 1.00 97.56 191 ALA A N 1
ATOM 1544 C CA . ALA A 1 191 ? -47.250 0.931 74.446 1.00 97.56 191 ALA A CA 1
ATOM 1545 C C . ALA A 1 191 ? -48.531 0.082 74.335 1.00 97.56 191 ALA A C 1
ATOM 1547 O O . ALA A 1 191 ? -49.476 0.269 75.102 1.00 97.56 191 ALA A O 1
ATOM 1548 N N . SER A 1 192 ? -48.569 -0.880 73.407 1.00 98.25 192 SER A N 1
ATOM 1549 C CA . SER A 1 192 ? -49.699 -1.807 73.276 1.00 98.25 192 SER A CA 1
ATOM 1550 C C . SER A 1 192 ? -49.814 -2.772 74.460 1.00 98.25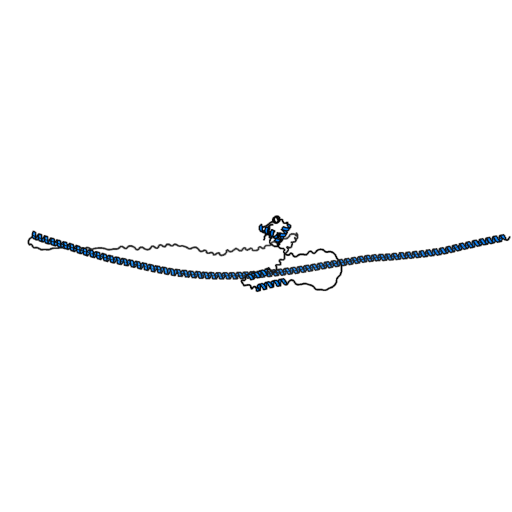 192 SER A C 1
ATOM 1552 O O . SER A 1 192 ? -50.923 -3.060 74.905 1.00 98.25 192 SER A O 1
ATOM 1554 N N . VAL A 1 193 ? -48.683 -3.242 74.998 1.00 98.31 193 VAL A N 1
ATOM 1555 C CA . VAL A 1 193 ? -48.640 -4.110 76.180 1.00 98.31 193 VAL A CA 1
ATOM 1556 C C . VAL A 1 193 ? -49.086 -3.339 77.417 1.00 98.31 193 VAL A C 1
ATOM 1558 O O . VAL A 1 193 ? -49.904 -3.862 78.166 1.00 98.31 193 VAL A O 1
ATOM 1561 N N . ASP A 1 194 ? -48.624 -2.104 77.604 1.00 97.94 194 ASP A N 1
ATOM 1562 C CA . ASP A 1 194 ? -49.040 -1.246 78.718 1.00 97.94 194 ASP A CA 1
ATOM 1563 C C . ASP A 1 194 ? -50.543 -0.954 78.655 1.00 97.94 194 ASP A C 1
ATOM 1565 O O . ASP A 1 194 ? -51.238 -1.068 79.664 1.00 97.94 194 ASP A O 1
ATOM 1569 N N . ARG A 1 195 ? -51.074 -0.677 77.454 1.00 98.31 195 ARG A N 1
ATOM 1570 C CA . ARG A 1 195 ? -52.517 -0.509 77.233 1.00 98.31 195 ARG A CA 1
ATOM 1571 C C . ARG A 1 195 ? -53.302 -1.781 77.560 1.00 98.31 195 ARG A C 1
ATOM 1573 O O . ARG A 1 195 ? -54.318 -1.720 78.241 1.00 98.31 195 ARG A O 1
ATOM 1580 N N . LEU A 1 196 ? -52.819 -2.947 77.131 1.00 98.06 196 LEU A N 1
ATOM 1581 C CA . LEU A 1 196 ? -53.440 -4.226 77.486 1.00 98.06 196 LEU A CA 1
ATOM 1582 C C . LEU A 1 196 ? -53.387 -4.484 78.996 1.00 98.06 196 LEU A C 1
ATOM 1584 O O . LEU A 1 196 ? -54.353 -4.988 79.560 1.00 98.06 196 LEU A O 1
ATOM 1588 N N . GLN A 1 197 ? -52.287 -4.136 79.667 1.00 98.00 197 GLN A N 1
ATOM 1589 C CA . GLN A 1 197 ? -52.170 -4.268 81.118 1.00 98.00 197 GLN A CA 1
ATOM 1590 C C . GLN A 1 197 ? -53.141 -3.340 81.851 1.00 98.00 197 GLN A C 1
ATOM 1592 O O . GLN A 1 197 ? -53.786 -3.793 82.796 1.00 98.00 197 GLN A O 1
ATOM 1597 N N . SER A 1 198 ? -53.287 -2.083 81.414 1.00 97.94 198 SER A N 1
ATOM 1598 C CA . SER A 1 198 ? -54.269 -1.161 81.995 1.00 97.94 198 SER A CA 1
ATOM 1599 C C . SER A 1 198 ? -55.700 -1.642 81.772 1.00 97.94 198 SER A C 1
ATOM 1601 O O . SER A 1 198 ? -56.480 -1.643 82.720 1.00 97.94 198 SER A O 1
ATOM 1603 N N . ASP A 1 199 ? -56.025 -2.122 80.567 1.00 98.12 199 ASP A N 1
ATOM 1604 C CA . ASP A 1 199 ? -57.358 -2.638 80.236 1.00 98.12 199 ASP A CA 1
ATOM 1605 C C . ASP A 1 199 ? -57.690 -3.879 81.086 1.00 98.12 199 ASP A C 1
ATOM 1607 O O . ASP A 1 199 ? -58.779 -3.990 81.652 1.00 98.12 199 ASP A O 1
ATOM 1611 N N . VAL A 1 200 ? -56.733 -4.803 81.244 1.00 98.19 200 VAL A N 1
ATOM 1612 C CA . VAL A 1 200 ? -56.893 -5.987 82.106 1.00 98.19 200 VAL A CA 1
ATOM 1613 C C . VAL A 1 200 ? -57.027 -5.591 83.579 1.00 98.19 200 VAL A C 1
ATOM 1615 O O . VAL A 1 200 ? -57.877 -6.145 84.277 1.00 98.19 200 VAL A O 1
ATOM 1618 N N . ALA A 1 201 ? -56.228 -4.639 84.069 1.00 97.62 201 ALA A N 1
ATOM 1619 C CA . ALA A 1 201 ? -56.320 -4.157 85.446 1.00 97.62 201 ALA A CA 1
ATOM 1620 C C . ALA A 1 201 ? -57.674 -3.488 85.729 1.00 97.62 201 ALA A C 1
ATOM 1622 O O . ALA A 1 201 ? -58.278 -3.752 86.770 1.00 97.62 201 ALA A O 1
ATOM 1623 N N . GLN A 1 202 ? -58.177 -2.687 84.785 1.00 97.75 202 GLN A N 1
ATOM 1624 C CA . GLN A 1 202 ? -59.491 -2.058 84.872 1.00 97.75 202 GLN A CA 1
ATOM 1625 C C . GLN A 1 202 ? -60.606 -3.108 84.920 1.00 97.75 202 GLN A C 1
ATOM 1627 O O . GLN A 1 202 ? -61.411 -3.086 85.845 1.00 97.75 202 GLN A O 1
ATOM 1632 N N . LEU A 1 203 ? -60.590 -4.098 84.017 1.00 98.19 203 LEU A N 1
ATOM 1633 C CA . LEU A 1 203 ? -61.558 -5.200 84.040 1.00 98.19 203 LEU A CA 1
ATOM 1634 C C . LEU A 1 203 ? -61.549 -5.952 85.378 1.00 98.19 203 LEU A C 1
ATOM 1636 O O . LEU A 1 203 ? -62.605 -6.293 85.908 1.00 98.19 203 LEU A O 1
ATOM 1640 N N . LEU A 1 204 ? -60.369 -6.222 85.946 1.00 97.69 204 LEU A N 1
ATOM 1641 C CA . LEU A 1 204 ? -60.260 -6.886 87.248 1.00 97.69 204 LEU A CA 1
ATOM 1642 C C . LEU A 1 204 ? -60.821 -6.035 88.396 1.00 97.69 204 LEU A C 1
ATOM 1644 O O . LEU A 1 204 ? -61.432 -6.607 89.303 1.00 97.69 204 LEU A O 1
ATOM 1648 N N . SER A 1 205 ? -60.638 -4.711 88.350 1.00 97.81 205 SER A N 1
ATOM 1649 C CA . SER A 1 205 ? -61.255 -3.770 89.295 1.00 97.81 205 SER A CA 1
ATOM 1650 C C . SER A 1 205 ? -62.775 -3.794 89.172 1.00 97.81 205 SER A C 1
ATOM 1652 O O . SER A 1 205 ? -63.456 -4.026 90.166 1.00 97.81 205 SER A O 1
ATOM 1654 N N . ASP A 1 206 ? -63.304 -3.697 87.950 1.00 97.44 206 ASP A N 1
ATOM 1655 C CA . ASP A 1 206 ? -64.746 -3.752 87.692 1.00 97.44 206 ASP A CA 1
ATOM 1656 C C . ASP A 1 206 ? -65.354 -5.068 88.222 1.00 97.44 206 ASP A C 1
ATOM 1658 O O . ASP A 1 206 ? -66.423 -5.081 88.836 1.00 97.44 206 ASP A O 1
ATOM 1662 N N . TYR A 1 207 ? -64.657 -6.201 88.055 1.00 97.56 207 TYR A N 1
ATOM 1663 C CA . TYR A 1 207 ? -65.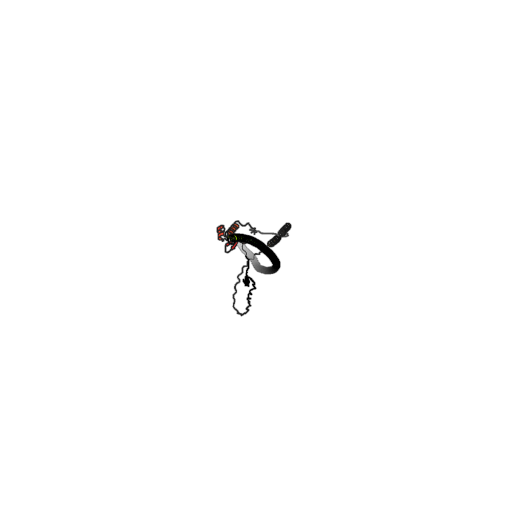070 -7.488 88.634 1.00 97.56 207 TYR A CA 1
ATOM 1664 C C . TYR A 1 207 ? -64.953 -7.548 90.164 1.00 97.56 207 TYR A C 1
ATOM 1666 O O . TYR A 1 207 ? -65.648 -8.349 90.800 1.00 97.56 207 TYR A O 1
ATOM 1674 N N . ALA A 1 208 ? -64.044 -6.792 90.779 1.00 96.31 208 ALA A N 1
ATOM 1675 C CA . ALA A 1 208 ? -63.954 -6.684 92.233 1.00 96.31 208 ALA A CA 1
ATOM 1676 C C . ALA A 1 208 ? -65.132 -5.869 92.783 1.00 96.31 208 ALA A C 1
ATOM 1678 O O . ALA A 1 208 ? -65.814 -6.347 93.691 1.00 96.31 208 ALA A O 1
ATOM 1679 N N . ASP A 1 209 ? -65.443 -4.738 92.152 1.00 96.25 209 ASP A N 1
ATOM 1680 C CA . ASP A 1 209 ? -66.579 -3.885 92.505 1.00 96.25 209 ASP A CA 1
ATOM 1681 C C . ASP A 1 209 ? -67.903 -4.643 92.348 1.00 96.25 209 ASP A C 1
ATOM 1683 O O . ASP A 1 209 ? -68.713 -4.686 93.274 1.00 96.25 209 ASP A O 1
ATOM 1687 N N . GLN A 1 210 ? -68.093 -5.365 91.236 1.00 97.25 210 GLN A N 1
ATOM 1688 C CA . GLN A 1 210 ? -69.266 -6.230 91.043 1.00 97.25 210 GLN A CA 1
ATOM 1689 C C . GLN A 1 210 ? -69.398 -7.300 92.135 1.00 97.25 210 GLN A C 1
ATOM 1691 O O . GLN A 1 210 ? -70.507 -7.607 92.575 1.00 97.25 210 GLN A O 1
ATOM 1696 N N . ARG A 1 211 ? -68.284 -7.897 92.581 1.00 95.94 211 ARG A N 1
ATOM 1697 C CA . ARG A 1 211 ? -68.301 -8.874 93.681 1.00 95.94 211 ARG A CA 1
ATOM 1698 C C . ARG A 1 211 ? -68.663 -8.220 95.008 1.00 95.94 211 ARG A C 1
ATOM 1700 O O . ARG A 1 211 ? -69.428 -8.812 95.764 1.00 95.94 211 ARG A O 1
ATOM 1707 N N . GLN A 1 212 ? -68.150 -7.024 95.277 1.00 97.00 212 GLN A N 1
ATOM 1708 C CA . GLN A 1 212 ? -68.479 -6.273 96.482 1.00 97.00 212 GLN A CA 1
ATOM 1709 C C . GLN A 1 212 ? -69.967 -5.915 96.514 1.00 97.00 212 GLN A C 1
ATOM 1711 O O . GLN A 1 212 ? -70.626 -6.218 97.508 1.00 97.00 212 GLN A O 1
ATOM 1716 N N . VAL A 1 213 ? -70.511 -5.377 95.418 1.00 97.00 213 VAL A N 1
ATOM 1717 C CA . VAL A 1 213 ? -71.946 -5.077 95.281 1.00 97.00 213 VAL A CA 1
ATOM 1718 C C . VAL A 1 213 ? -72.781 -6.329 95.537 1.00 97.00 213 VAL A C 1
ATOM 1720 O O . VAL A 1 213 ? -73.614 -6.323 96.437 1.00 97.00 213 VAL A O 1
ATOM 1723 N N . ARG A 1 214 ? -72.481 -7.448 94.862 1.00 97.12 214 ARG A N 1
ATOM 1724 C CA . ARG A 1 214 ? -73.186 -8.722 95.099 1.00 97.12 214 ARG A CA 1
ATOM 1725 C C . ARG A 1 214 ? -73.068 -9.214 96.542 1.00 97.12 214 ARG A C 1
ATOM 1727 O O . ARG A 1 214 ? -73.998 -9.827 97.050 1.00 97.12 214 ARG A O 1
ATOM 1734 N N . SER A 1 215 ? -71.932 -8.994 97.208 1.00 96.50 215 SER A N 1
ATOM 1735 C CA . SER A 1 215 ? -71.756 -9.402 98.609 1.00 96.50 215 SER A CA 1
ATOM 1736 C C . SER A 1 215 ? -72.607 -8.573 99.573 1.00 96.50 215 SER A C 1
ATOM 1738 O O . SER A 1 215 ? -73.142 -9.130 100.529 1.00 96.50 215 SER A O 1
ATOM 1740 N N . ILE A 1 216 ? -72.770 -7.275 99.295 1.00 96.31 216 ILE A N 1
ATOM 1741 C CA . ILE A 1 216 ? -73.645 -6.376 100.051 1.00 96.31 216 ILE A CA 1
ATOM 1742 C C . ILE A 1 216 ? -75.101 -6.765 99.803 1.00 96.31 216 ILE A C 1
ATOM 1744 O O . ILE A 1 216 ? -75.819 -7.007 100.765 1.00 96.31 216 ILE A O 1
ATOM 1748 N N . GLU A 1 217 ? -75.501 -6.943 98.539 1.00 96.19 217 GLU A N 1
ATOM 1749 C CA . GLU A 1 217 ? -76.844 -7.414 98.171 1.00 96.19 217 GLU A CA 1
ATOM 1750 C C . GLU A 1 217 ? -77.186 -8.741 98.866 1.00 96.19 217 GLU A C 1
ATOM 1752 O O . GLU A 1 217 ? -78.262 -8.887 99.441 1.00 96.19 217 GLU A O 1
ATOM 1757 N N . LEU A 1 218 ? -76.264 -9.711 98.873 1.00 96.62 218 LEU A N 1
ATOM 1758 C CA . LEU A 1 218 ? -76.455 -10.977 99.585 1.00 96.62 218 LEU A CA 1
ATOM 1759 C C . LEU A 1 218 ? -76.549 -10.783 101.106 1.00 96.62 218 LEU A C 1
ATOM 1761 O O . LEU A 1 218 ? -77.347 -11.458 101.753 1.00 96.62 218 LEU A O 1
ATOM 1765 N N . ALA A 1 219 ? -75.752 -9.890 101.698 1.00 95.12 219 ALA A N 1
ATOM 1766 C CA . ALA A 1 219 ? -75.812 -9.603 103.130 1.00 95.12 219 ALA A CA 1
ATOM 1767 C C . ALA A 1 219 ? -77.141 -8.940 103.526 1.00 95.12 219 ALA A C 1
ATOM 1769 O O . ALA A 1 219 ? -77.742 -9.346 104.522 1.00 95.12 219 ALA A O 1
ATOM 1770 N N . GLU A 1 220 ? -77.622 -7.989 102.723 1.00 95.62 220 GLU A N 1
ATOM 1771 C CA . GLU A 1 220 ? -78.935 -7.359 102.874 1.00 95.62 220 GLU A CA 1
ATOM 1772 C C . GLU A 1 220 ? -80.054 -8.390 102.738 1.00 95.62 220 GLU A C 1
ATOM 1774 O O . GLU A 1 220 ? -80.902 -8.489 103.621 1.00 95.62 220 GLU A O 1
ATOM 1779 N N . GLN A 1 221 ? -80.015 -9.238 101.704 1.00 95.12 221 GLN A N 1
ATOM 1780 C CA . GLN A 1 221 ? -80.972 -10.336 101.551 1.00 95.12 221 GLN A CA 1
ATOM 1781 C C . GLN A 1 221 ? -80.968 -11.259 102.772 1.00 95.12 221 GLN A C 1
ATOM 1783 O O . GLN A 1 221 ? -82.029 -11.650 103.254 1.00 95.12 221 GLN A O 1
ATOM 1788 N N . LEU A 1 222 ? -79.799 -11.617 103.306 1.00 94.75 222 LEU A N 1
ATOM 1789 C CA . LEU A 1 222 ? -79.712 -12.435 104.516 1.00 94.75 222 LEU A CA 1
ATOM 1790 C C . LEU A 1 222 ? -80.253 -11.712 105.754 1.00 94.75 222 LEU A C 1
ATOM 1792 O O . LEU A 1 222 ? -80.827 -12.371 106.618 1.00 94.75 222 LEU A O 1
ATOM 1796 N N . GLN A 1 223 ? -80.075 -10.395 105.865 1.00 95.31 223 GLN A N 1
ATOM 1797 C CA . GLN A 1 223 ? -80.631 -9.605 106.959 1.00 95.31 223 GLN A CA 1
ATOM 1798 C C . GLN A 1 223 ? -82.156 -9.526 106.870 1.00 95.31 223 GLN A C 1
ATOM 1800 O O . GLN A 1 223 ? -82.812 -9.839 107.860 1.00 95.31 223 GLN A O 1
ATOM 1805 N N . ILE A 1 224 ? -82.706 -9.229 105.690 1.00 94.38 224 ILE A N 1
ATOM 1806 C CA . ILE A 1 224 ? -84.152 -9.251 105.431 1.00 94.38 224 ILE A CA 1
ATOM 1807 C C . ILE A 1 224 ? -84.717 -10.626 105.803 1.00 94.38 224 ILE A C 1
ATOM 1809 O O . ILE A 1 224 ? -85.621 -10.715 106.624 1.00 94.38 224 ILE A O 1
ATOM 1813 N N . ASN A 1 225 ? -84.099 -11.712 105.328 1.00 94.69 225 ASN A N 1
ATOM 1814 C CA . ASN A 1 225 ? -84.499 -13.075 105.693 1.00 94.69 225 ASN A CA 1
ATOM 1815 C C . ASN A 1 225 ? -84.422 -13.344 107.211 1.00 94.69 225 ASN A C 1
ATOM 1817 O O . ASN A 1 225 ? -85.188 -14.149 107.738 1.00 94.69 225 ASN A O 1
ATOM 1821 N N . ARG A 1 226 ? -83.472 -12.742 107.943 1.00 94.62 226 ARG A N 1
ATOM 1822 C CA . ARG A 1 226 ? -83.394 -12.875 109.411 1.00 94.62 226 ARG A CA 1
ATOM 1823 C C . ARG A 1 226 ? -84.518 -12.112 110.095 1.00 94.62 226 ARG A C 1
ATOM 1825 O O . ARG A 1 226 ? -85.078 -12.644 111.045 1.00 94.62 226 ARG A O 1
ATOM 1832 N N . GLU A 1 227 ? -84.816 -10.901 109.643 1.00 94.19 227 GLU A N 1
ATOM 1833 C CA . GLU A 1 227 ? -85.905 -10.074 110.166 1.00 94.19 227 GLU A CA 1
ATOM 1834 C C . GLU A 1 227 ? -87.257 -10.742 109.903 1.00 94.19 227 GLU A C 1
ATOM 1836 O O . GLU A 1 227 ? -88.033 -10.915 110.838 1.00 94.19 227 GLU A O 1
ATOM 1841 N N . GLU A 1 228 ? -87.491 -11.242 108.687 1.00 93.06 228 GLU A N 1
ATOM 1842 C CA . GLU A 1 228 ? -88.669 -12.046 108.340 1.00 93.06 228 GLU A CA 1
ATOM 1843 C C . GLU A 1 228 ? -88.798 -13.259 109.263 1.00 93.06 228 GLU A C 1
ATOM 1845 O O . GLU A 1 228 ? -89.829 -13.429 109.908 1.00 93.06 228 GLU A O 1
ATOM 1850 N N . ARG A 1 229 ? -87.727 -14.044 109.445 1.00 89.88 229 ARG A N 1
ATOM 1851 C CA . ARG A 1 229 ? -87.739 -15.176 110.387 1.00 89.88 229 ARG A CA 1
ATOM 1852 C C . ARG A 1 229 ? -87.955 -14.753 111.836 1.00 89.88 229 ARG A C 1
ATOM 1854 O O . ARG A 1 229 ? -88.535 -15.520 112.595 1.00 89.88 229 ARG A O 1
ATOM 1861 N N . GLN A 1 230 ? -87.461 -13.591 112.264 1.00 92.94 230 GLN A N 1
ATOM 1862 C CA . GLN A 1 230 ? -87.703 -13.074 113.615 1.00 92.94 230 GLN A CA 1
ATOM 1863 C C . GLN A 1 230 ? -89.164 -12.675 113.797 1.00 92.94 230 GLN A C 1
ATOM 1865 O O . GLN A 1 230 ? -89.731 -12.976 114.842 1.00 92.94 230 GLN A O 1
ATOM 1870 N N . VAL A 1 231 ? -89.774 -12.043 112.792 1.00 92.00 231 VAL A N 1
ATOM 1871 C CA . VAL A 1 231 ? -91.200 -11.703 112.786 1.00 92.00 231 VAL A CA 1
ATOM 1872 C C . VAL A 1 231 ? -92.046 -12.971 112.760 1.00 92.00 231 VAL A C 1
ATOM 1874 O O . VAL A 1 231 ? -92.951 -13.098 113.577 1.00 92.00 231 VAL A O 1
ATOM 1877 N N . GLU A 1 232 ? -91.723 -13.941 111.903 1.00 92.25 232 GLU A N 1
ATOM 1878 C CA . GLU A 1 232 ? -92.376 -15.253 111.876 1.00 92.25 232 GLU A CA 1
ATOM 1879 C C . GLU A 1 232 ? -92.224 -15.984 113.216 1.00 92.25 232 GLU A C 1
ATOM 1881 O O . GLU A 1 232 ? -93.202 -16.496 113.754 1.00 92.25 232 GLU A O 1
ATOM 1886 N N . MET A 1 233 ? -91.026 -15.995 113.813 1.00 88.88 233 MET A N 1
ATOM 1887 C CA . MET A 1 233 ? -90.812 -16.573 115.143 1.00 88.88 233 MET A CA 1
ATOM 1888 C C . MET A 1 233 ? -91.593 -15.825 116.224 1.00 88.88 233 MET A C 1
ATOM 1890 O O . MET A 1 233 ? -92.177 -16.467 117.091 1.00 88.88 233 MET A O 1
ATOM 1894 N N . ALA A 1 234 ? -91.628 -14.493 116.195 1.00 88.62 234 ALA A N 1
ATOM 1895 C CA . ALA A 1 234 ? -92.408 -13.691 117.131 1.00 88.62 234 ALA A CA 1
ATOM 1896 C C . ALA A 1 234 ? -93.911 -13.959 116.975 1.00 88.62 234 ALA A C 1
ATOM 1898 O O . ALA A 1 234 ? -94.595 -14.103 117.983 1.00 88.62 234 ALA A O 1
ATOM 1899 N N . ALA A 1 235 ? -94.404 -14.103 115.742 1.00 88.88 235 ALA A N 1
ATOM 1900 C CA . ALA A 1 235 ? -95.775 -14.506 115.451 1.00 88.88 235 ALA A CA 1
ATOM 1901 C C . ALA A 1 235 ? -96.068 -15.910 115.998 1.00 88.88 235 ALA A C 1
ATOM 1903 O O . ALA A 1 235 ? -97.042 -16.080 116.717 1.00 88.88 235 ALA A O 1
ATOM 1904 N N . LEU A 1 236 ? -95.178 -16.886 115.789 1.00 90.62 236 LEU A N 1
ATOM 1905 C CA . LEU A 1 236 ? -95.304 -18.222 116.387 1.00 90.62 236 LEU A CA 1
ATOM 1906 C C . LEU A 1 236 ? -95.279 -18.183 117.923 1.00 90.62 236 LEU A C 1
ATOM 1908 O O . LEU A 1 236 ? -96.001 -18.937 118.574 1.00 90.62 236 LEU A O 1
ATOM 1912 N N . PHE A 1 237 ? -94.461 -17.318 118.530 1.00 90.69 237 PHE A N 1
ATOM 1913 C CA . PHE A 1 237 ? -94.457 -17.116 119.980 1.00 90.69 237 PHE A CA 1
ATOM 1914 C C . PHE A 1 237 ? -95.735 -16.441 120.475 1.00 90.69 237 PHE A C 1
ATOM 1916 O O . PHE A 1 237 ? -96.200 -16.780 121.563 1.00 90.69 237 PHE A O 1
ATOM 1923 N N . GLN A 1 238 ? -96.305 -15.525 119.695 1.00 89.75 238 GLN A N 1
ATOM 1924 C CA . GLN A 1 238 ? -97.586 -14.894 119.977 1.00 89.75 238 GLN A CA 1
ATOM 1925 C C . GLN A 1 238 ? -98.717 -15.921 119.881 1.00 89.75 238 GLN A C 1
ATOM 1927 O O . GLN A 1 238 ? -99.475 -16.055 120.834 1.00 89.75 238 GLN A O 1
ATOM 1932 N N . ASP A 1 239 ? -98.748 -16.733 118.825 1.00 86.38 239 ASP A N 1
ATOM 1933 C CA . ASP A 1 239 ? -99.677 -17.855 118.668 1.00 86.38 239 ASP A CA 1
ATOM 1934 C C . ASP A 1 239 ? -99.529 -18.857 119.820 1.00 86.38 239 ASP A C 1
ATOM 1936 O O . ASP A 1 239 ? -100.519 -19.340 120.365 1.00 86.38 239 ASP A O 1
ATOM 1940 N N . LEU A 1 240 ? -98.299 -19.144 120.261 1.00 86.19 240 LEU A N 1
ATOM 1941 C CA . LEU A 1 240 ? -98.043 -19.959 121.450 1.00 86.19 240 LEU A CA 1
ATOM 1942 C C . LEU A 1 240 ? -98.507 -19.279 122.739 1.00 86.19 240 LEU A C 1
ATOM 1944 O O . LEU A 1 240 ? -98.952 -19.969 123.655 1.00 86.19 240 LEU A O 1
ATOM 1948 N N . ALA A 1 241 ? -98.381 -17.959 122.861 1.00 84.25 241 ALA A N 1
ATOM 1949 C CA . ALA A 1 241 ? -98.858 -17.204 124.013 1.00 84.25 241 ALA A CA 1
ATOM 1950 C C . ALA A 1 241 ? -100.388 -17.184 124.056 1.00 84.25 241 ALA A C 1
ATOM 1952 O O . ALA A 1 241 ? -100.962 -17.426 125.116 1.00 84.25 241 ALA A O 1
ATOM 1953 N N . ASP A 1 242 ? -101.043 -16.989 122.916 1.00 84.69 242 ASP A N 1
ATOM 1954 C CA . ASP A 1 242 ? -102.491 -17.074 122.754 1.00 84.69 242 ASP A CA 1
ATOM 1955 C C . ASP A 1 242 ? -102.974 -18.499 123.006 1.00 84.69 242 ASP A C 1
ATOM 1957 O O . ASP A 1 242 ? -103.936 -18.702 123.745 1.00 84.69 242 ASP A O 1
ATOM 1961 N N . PHE A 1 243 ? -102.247 -19.505 122.518 1.00 88.06 243 PHE A N 1
ATOM 1962 C CA . PHE A 1 243 ? -102.490 -20.901 122.851 1.00 88.06 243 PHE A CA 1
ATOM 1963 C C . PHE A 1 243 ? -102.324 -21.145 124.350 1.00 88.06 243 PHE A C 1
ATOM 1965 O O . PHE A 1 243 ? -103.192 -21.763 124.950 1.00 88.06 243 PHE A O 1
ATOM 1972 N N . ARG A 1 244 ? -101.286 -20.607 125.003 1.00 85.75 244 ARG A N 1
ATOM 1973 C CA . ARG A 1 244 ? -101.098 -20.684 126.463 1.00 85.75 244 ARG A CA 1
ATOM 1974 C C . ARG A 1 244 ? -102.186 -19.951 127.235 1.00 85.75 244 ARG A C 1
ATOM 1976 O O . ARG A 1 244 ? -102.580 -20.439 128.285 1.00 85.75 244 ARG A O 1
ATOM 1983 N N . GLN A 1 245 ? -102.687 -18.820 126.748 1.00 81.50 245 GLN A N 1
ATOM 1984 C CA . GLN A 1 245 ? -103.832 -18.127 127.335 1.00 81.50 245 GLN A CA 1
ATOM 1985 C C . GLN A 1 245 ? -105.117 -18.921 127.128 1.00 81.50 245 GLN A C 1
ATOM 1987 O O . GLN A 1 245 ? -105.922 -18.998 128.045 1.00 81.50 245 GLN A O 1
ATOM 1992 N N . SER A 1 246 ? -105.308 -19.537 125.962 1.00 83.81 246 SER A N 1
ATOM 1993 C CA . SER A 1 246 ? -106.430 -20.435 125.688 1.00 83.81 246 SER A CA 1
ATOM 1994 C C . SER A 1 246 ? -106.346 -21.683 126.560 1.00 83.81 246 SER A C 1
ATOM 1996 O O . SER A 1 246 ? -107.352 -22.091 127.121 1.00 83.81 246 SER A O 1
ATOM 1998 N N . LEU A 1 247 ? -105.139 -22.206 126.791 1.00 81.00 247 LEU A N 1
ATOM 1999 C CA . LEU A 1 247 ? -104.856 -23.269 127.740 1.00 81.00 247 LEU A CA 1
ATOM 2000 C C . LEU A 1 247 ? -105.147 -22.789 129.152 1.00 81.00 247 LEU A C 1
ATOM 2002 O O . LEU A 1 247 ? -105.861 -23.475 129.853 1.00 81.00 247 LEU A O 1
ATOM 2006 N N . ALA A 1 248 ? -104.687 -21.611 129.568 1.00 76.38 248 ALA A N 1
ATOM 2007 C CA . ALA A 1 248 ? -104.953 -21.056 130.890 1.00 76.38 248 ALA A CA 1
ATOM 2008 C C . ALA A 1 248 ? -106.445 -20.784 131.108 1.00 76.38 248 ALA A C 1
ATOM 2010 O O . ALA A 1 248 ? -106.936 -21.068 132.190 1.00 76.38 248 ALA A O 1
ATOM 2011 N N . ARG A 1 249 ? -107.176 -20.303 130.094 1.00 78.00 249 ARG A N 1
ATOM 2012 C CA . ARG A 1 249 ? -108.640 -20.170 130.106 1.00 78.00 249 ARG A CA 1
ATOM 2013 C C . ARG A 1 249 ? -109.303 -21.533 130.153 1.00 78.00 249 ARG A C 1
ATOM 2015 O O . ARG A 1 249 ? -110.140 -21.727 131.006 1.00 78.00 249 ARG A O 1
ATOM 2022 N N . SER A 1 250 ? -108.872 -22.497 129.344 1.00 78.06 250 SER A N 1
ATOM 2023 C CA . SER A 1 250 ? -109.399 -23.863 129.370 1.00 78.06 250 SER A CA 1
ATOM 2024 C C . SER A 1 250 ? -109.091 -24.559 130.690 1.00 78.06 250 SER A C 1
ATOM 2026 O O . SER A 1 250 ? -109.929 -25.288 131.176 1.00 78.06 250 SER A O 1
ATOM 2028 N N . VAL A 1 251 ? -107.942 -24.287 131.315 1.00 75.62 251 VAL A N 1
ATOM 2029 C CA . VAL A 1 251 ? -107.530 -24.772 132.634 1.00 75.62 251 VAL A CA 1
ATOM 2030 C C . VAL A 1 251 ? -108.268 -24.014 133.725 1.00 75.62 251 VAL A C 1
ATOM 2032 O O . VAL A 1 251 ? -108.566 -24.626 134.733 1.00 75.62 251 VAL A O 1
ATOM 2035 N N . GLN A 1 252 ? -108.592 -22.727 133.562 1.00 64.44 252 GLN A N 1
ATOM 2036 C CA . GLN A 1 252 ? -109.461 -21.960 134.463 1.00 64.44 252 GLN A CA 1
ATOM 2037 C C . GLN A 1 252 ? -110.922 -22.402 134.345 1.00 64.44 252 GLN A C 1
ATOM 2039 O O . GLN A 1 252 ? -111.602 -22.468 135.361 1.00 64.44 252 GLN A O 1
ATOM 2044 N N . ASP A 1 253 ? -111.383 -22.751 133.147 1.00 64.38 253 ASP A N 1
ATOM 2045 C CA . ASP A 1 253 ? -112.707 -23.293 132.854 1.00 64.38 253 ASP A CA 1
ATOM 2046 C C . ASP A 1 253 ? -112.795 -24.743 133.321 1.00 64.38 253 ASP A C 1
ATOM 2048 O O . ASP A 1 253 ? -113.775 -25.101 133.954 1.00 64.38 253 ASP A O 1
ATOM 2052 N N . LEU A 1 254 ? -111.750 -25.554 133.137 1.00 63.47 254 LEU A N 1
ATOM 2053 C CA . LEU A 1 254 ? -111.606 -26.885 133.733 1.00 63.47 254 LEU A CA 1
ATOM 2054 C C . LEU A 1 254 ? -111.439 -26.788 135.252 1.00 63.47 254 LEU A C 1
ATOM 2056 O O . LEU A 1 254 ? -112.027 -27.591 135.961 1.00 63.47 254 LEU A O 1
ATOM 2060 N N . LYS A 1 255 ? -110.732 -25.791 135.798 1.00 52.56 255 LYS A N 1
ATOM 2061 C CA . LYS A 1 255 ? -110.688 -25.541 137.250 1.00 52.56 255 LYS A CA 1
ATOM 2062 C C . LYS A 1 255 ? -112.074 -25.171 137.761 1.00 52.56 255 LYS A C 1
ATOM 2064 O O . LYS A 1 255 ? -112.534 -25.774 138.714 1.00 52.56 255 LYS A O 1
ATOM 2069 N N . ARG A 1 256 ? -112.790 -24.256 137.104 1.00 52.84 256 ARG A N 1
ATOM 2070 C CA . ARG A 1 256 ? -114.171 -23.897 137.471 1.00 52.84 256 ARG A CA 1
ATOM 2071 C C . ARG A 1 256 ? -115.151 -25.056 137.296 1.00 52.84 256 ARG A C 1
ATOM 2073 O O . ARG A 1 256 ? -116.071 -25.184 138.092 1.00 52.84 256 ARG A O 1
ATOM 2080 N N . SER A 1 257 ? -114.962 -25.881 136.270 1.00 52.25 257 SER A N 1
ATOM 2081 C CA . SER A 1 257 ? -115.856 -26.982 135.902 1.00 52.25 257 SER A CA 1
ATOM 2082 C C . SER A 1 257 ? -115.591 -28.256 136.687 1.00 52.25 257 SER A C 1
ATOM 2084 O O . SER A 1 257 ? -116.506 -29.060 136.841 1.00 52.25 257 SER A O 1
ATOM 2086 N N . VAL A 1 258 ? -114.355 -28.493 137.111 1.00 46.00 258 VAL A N 1
ATOM 2087 C CA . VAL A 1 258 ? -113.955 -29.781 137.673 1.00 46.00 258 VAL A CA 1
ATOM 2088 C C . VAL A 1 258 ? -113.509 -29.611 139.120 1.00 46.00 258 VAL A C 1
ATOM 2090 O O . VAL A 1 258 ? -113.923 -30.418 139.945 1.00 46.00 258 VAL A O 1
ATOM 2093 N N . TRP A 1 259 ? -112.765 -28.554 139.476 1.00 42.59 259 TRP A N 1
ATOM 2094 C CA . TRP A 1 259 ? -112.092 -28.428 140.779 1.00 42.59 259 TRP A CA 1
ATOM 2095 C C . TRP A 1 259 ? -112.194 -27.014 141.383 1.00 42.59 259 TRP A C 1
ATOM 2097 O O . TRP A 1 259 ? -111.285 -26.193 141.228 1.00 42.59 259 TRP A O 1
ATOM 2107 N N . GLY A 1 260 ? -113.287 -26.749 142.113 1.00 33.09 260 GLY A N 1
ATOM 2108 C CA . GLY A 1 260 ? -113.398 -25.593 143.014 1.00 33.09 260 GLY A CA 1
ATOM 2109 C C . GLY A 1 260 ? -112.151 -25.404 143.897 1.00 33.09 260 GLY A C 1
ATOM 2110 O O . GLY A 1 260 ? -111.448 -26.373 144.177 1.00 33.09 260 GLY A O 1
ATOM 2111 N N . ASP A 1 261 ? -111.883 -24.143 144.265 1.00 37.94 261 ASP A N 1
ATOM 2112 C CA . ASP A 1 261 ? -110.705 -23.617 144.981 1.00 37.94 261 ASP A CA 1
ATOM 2113 C C . ASP A 1 261 ? -109.782 -24.674 145.621 1.00 37.94 261 ASP A C 1
ATOM 2115 O O . ASP A 1 261 ? -110.062 -25.221 146.686 1.00 37.94 261 ASP A O 1
ATOM 2119 N N . GLY A 1 262 ? -108.643 -24.931 144.965 1.00 30.66 262 GLY A N 1
ATOM 2120 C CA . GLY A 1 262 ? -107.681 -25.953 145.376 1.00 30.66 262 GLY A CA 1
ATOM 2121 C C . GLY A 1 262 ? -106.249 -25.690 144.892 1.00 30.66 262 GLY A C 1
ATOM 2122 O O . GLY A 1 262 ? -105.964 -25.587 143.698 1.00 30.66 262 GLY A O 1
ATOM 2123 N N . THR A 1 263 ? -105.371 -25.562 145.881 1.00 35.09 263 THR A N 1
ATOM 2124 C CA . THR A 1 263 ? -103.902 -25.441 145.947 1.00 35.09 263 THR A CA 1
ATOM 2125 C C . THR A 1 263 ? -103.104 -26.620 145.366 1.00 35.09 263 THR A C 1
ATOM 2127 O O . THR A 1 263 ? -103.519 -27.742 145.618 1.00 35.09 263 THR A O 1
ATOM 2130 N N . SER A 1 264 ? -101.926 -26.366 144.745 1.00 35.16 264 SER A N 1
ATOM 2131 C CA . SER A 1 264 ? -100.602 -26.980 145.080 1.00 35.16 264 SER A CA 1
ATOM 2132 C C . SER A 1 264 ? -99.508 -26.883 143.977 1.00 35.16 264 SER A C 1
ATOM 2134 O O . SER A 1 264 ? -99.742 -27.216 142.819 1.00 35.16 264 SER A O 1
ATOM 2136 N N . GLN A 1 265 ? -98.303 -26.466 144.406 1.00 36.62 265 GLN A N 1
ATOM 2137 C CA . GLN A 1 265 ? -96.910 -26.734 143.929 1.00 36.62 265 GLN A CA 1
ATOM 2138 C C . GLN A 1 265 ? -96.616 -28.262 143.758 1.00 36.62 265 GLN A C 1
ATOM 2140 O O . GLN A 1 265 ? -97.513 -29.014 144.145 1.00 36.62 265 GLN A O 1
ATOM 2145 N N . PRO A 1 266 ? -95.412 -28.792 143.368 1.00 51.16 266 PRO A N 1
ATOM 2146 C CA . PRO A 1 266 ? -94.104 -28.211 142.955 1.00 51.16 266 PRO A CA 1
ATOM 2147 C C . PRO A 1 266 ? -93.323 -28.958 141.802 1.00 51.16 266 PRO A C 1
ATOM 2149 O O . PRO A 1 266 ? -93.819 -29.912 141.220 1.00 51.16 266 PRO A O 1
ATOM 2152 N N . GLU A 1 267 ? -92.089 -28.484 141.515 1.00 31.20 267 GLU A N 1
ATOM 2153 C CA . GLU A 1 267 ? -90.804 -29.196 141.206 1.00 31.20 267 GLU A CA 1
ATOM 2154 C C . GLU A 1 267 ? -90.584 -30.207 140.040 1.00 31.20 267 GLU A C 1
ATOM 2156 O O . GLU A 1 267 ? -91.206 -31.258 139.971 1.00 31.20 267 GLU A O 1
ATOM 2161 N N . GLY A 1 268 ? -89.486 -29.985 139.276 1.00 38.41 268 GLY A N 1
ATOM 2162 C CA . GLY A 1 268 ? -88.398 -30.987 139.163 1.00 38.41 268 GLY A CA 1
ATOM 2163 C C . GLY A 1 268 ? -87.837 -31.403 137.778 1.00 38.41 268 GLY A C 1
ATOM 2164 O O . GLY A 1 268 ? -88.408 -32.277 137.144 1.00 38.41 268 GLY A O 1
ATOM 2165 N N . THR A 1 269 ? -86.602 -30.949 137.454 1.00 38.28 269 THR A N 1
ATOM 2166 C CA . THR A 1 269 ? -85.484 -31.670 136.740 1.00 38.28 269 THR A CA 1
ATOM 2167 C C . THR A 1 269 ? -85.676 -32.081 135.248 1.00 38.28 269 THR A C 1
ATOM 2169 O O . THR A 1 269 ? -86.793 -32.309 134.828 1.00 38.28 269 THR A O 1
ATOM 2172 N N . ALA A 1 270 ? -84.709 -32.198 134.317 1.00 37.06 270 ALA A N 1
ATOM 2173 C CA . ALA A 1 270 ? -83.256 -32.415 134.315 1.00 37.06 270 ALA A CA 1
ATOM 2174 C C . ALA A 1 270 ? -82.615 -32.061 132.930 1.00 37.06 270 ALA A C 1
ATOM 2176 O O . ALA A 1 270 ? -83.315 -31.988 131.927 1.00 37.06 270 ALA A O 1
ATOM 2177 N N . GLN A 1 271 ? -81.285 -31.859 132.940 1.00 36.62 271 GLN A N 1
ATOM 2178 C CA . GLN A 1 271 ? -80.193 -32.161 131.967 1.00 36.62 271 GLN A CA 1
ATOM 2179 C C . GLN A 1 271 ? -80.558 -32.582 130.513 1.00 36.62 271 GLN A C 1
ATOM 2181 O O . GLN A 1 271 ? -81.486 -33.348 130.298 1.00 36.62 271 GLN A O 1
ATOM 2186 N N . THR A 1 272 ? -79.818 -32.201 129.452 1.00 37.19 272 THR A N 1
ATOM 2187 C CA . THR A 1 272 ? -78.631 -32.943 128.939 1.00 37.19 272 THR A CA 1
ATOM 2188 C C . THR A 1 272 ? -77.963 -32.172 127.770 1.00 37.19 272 THR A C 1
ATOM 2190 O O . THR A 1 272 ? -78.579 -31.941 126.737 1.00 37.19 272 THR A O 1
ATOM 2193 N N . THR A 1 273 ? -76.709 -31.750 127.967 1.00 36.75 273 THR A N 1
ATOM 2194 C CA . THR A 1 273 ? -75.527 -31.930 127.083 1.00 36.75 273 THR A CA 1
ATOM 2195 C C . THR A 1 273 ? -75.702 -32.558 125.686 1.00 36.75 273 THR A C 1
ATOM 2197 O O . THR A 1 273 ? -76.385 -33.562 125.571 1.00 36.75 273 THR A O 1
ATOM 2200 N N . LEU A 1 274 ? -74.950 -32.074 124.680 1.00 39.81 274 LEU A N 1
ATOM 2201 C CA . LEU A 1 274 ? -74.055 -32.858 123.792 1.00 39.81 274 LEU A CA 1
ATOM 2202 C C . LEU A 1 274 ? -73.449 -31.954 122.689 1.00 39.81 274 LEU A C 1
ATOM 2204 O O . LEU A 1 274 ? -74.120 -31.532 121.753 1.00 39.81 274 LEU A O 1
ATOM 2208 N N . THR A 1 275 ? -72.147 -31.693 122.805 1.00 44.34 275 THR A N 1
ATOM 2209 C CA . THR A 1 275 ? -71.201 -31.551 121.679 1.00 44.34 275 THR A CA 1
ATOM 2210 C C . THR A 1 275 ? -71.180 -32.847 120.847 1.00 44.34 275 THR A C 1
ATOM 2212 O O . THR A 1 275 ? -71.455 -33.906 121.415 1.00 44.34 275 THR A O 1
ATOM 2215 N N . PRO A 1 276 ? -70.860 -32.809 119.537 1.00 49.88 276 PRO A N 1
ATOM 2216 C CA . PRO A 1 276 ? -69.468 -33.028 119.100 1.00 49.88 276 PRO A CA 1
ATOM 2217 C C . PRO A 1 276 ? -69.027 -32.073 117.957 1.00 49.88 276 PRO A C 1
ATOM 2219 O O . PRO A 1 276 ? -69.862 -31.517 117.256 1.00 49.88 276 PRO A O 1
ATOM 2222 N N . GLU A 1 277 ? -67.763 -31.658 117.822 1.00 32.88 277 GLU A N 1
ATOM 2223 C CA . GLU A 1 277 ? -66.535 -32.427 117.525 1.00 32.88 277 GLU A CA 1
ATOM 2224 C C . GLU A 1 277 ? -66.348 -32.704 116.007 1.00 32.88 277 GLU A C 1
ATOM 2226 O O . GLU A 1 277 ? -67.192 -33.313 115.356 1.00 32.88 277 GLU A O 1
ATOM 2231 N N . THR A 1 278 ? -65.165 -32.313 115.506 1.00 36.97 278 THR A N 1
ATOM 2232 C CA . THR A 1 278 ? -64.256 -33.185 114.726 1.00 36.97 278 THR A CA 1
ATOM 2233 C C . THR A 1 278 ? -64.087 -32.984 113.210 1.00 36.97 278 THR A C 1
ATOM 2235 O O . THR A 1 278 ? -65.003 -33.170 112.419 1.00 36.97 278 THR A O 1
ATOM 2238 N N . SER A 1 279 ? -62.795 -32.815 112.862 1.00 37.69 279 SER A N 1
ATOM 2239 C CA . SER A 1 279 ? -62.081 -33.291 111.655 1.00 37.69 279 SER A CA 1
ATOM 2240 C C . SER A 1 279 ? -62.346 -32.616 110.312 1.00 37.69 279 SER A C 1
ATOM 2242 O O . SER A 1 279 ? -63.463 -32.258 109.993 1.00 37.69 279 SER A O 1
ATOM 2244 N N . ALA A 1 280 ? -61.399 -32.515 109.379 1.00 36.81 280 ALA A N 1
ATOM 2245 C CA . ALA A 1 280 ? -59.967 -32.809 109.313 1.00 36.81 280 ALA A CA 1
ATOM 2246 C C . ALA A 1 280 ? -59.451 -32.252 107.963 1.00 36.81 280 ALA A C 1
ATOM 2248 O O . ALA A 1 280 ? -60.229 -31.980 107.053 1.00 36.81 280 ALA A O 1
ATOM 2249 N N . ALA A 1 281 ? -58.130 -32.097 107.860 1.00 45.53 281 ALA A N 1
ATOM 2250 C CA . ALA A 1 281 ? -57.317 -31.770 106.674 1.00 45.53 281 ALA A CA 1
ATOM 2251 C C . ALA A 1 281 ? -57.433 -32.817 105.519 1.00 45.53 281 ALA A C 1
ATOM 2253 O O . ALA A 1 281 ? -58.257 -33.720 105.642 1.00 45.53 281 ALA A O 1
ATOM 2254 N N . PRO A 1 282 ? -56.544 -32.898 104.492 1.00 50.25 282 PRO A N 1
ATOM 2255 C CA . PRO A 1 282 ? -55.702 -31.931 103.755 1.00 50.25 282 PRO A CA 1
ATOM 2256 C C . PRO A 1 282 ? -55.838 -32.046 102.195 1.00 50.25 282 PRO A C 1
ATOM 2258 O O . PRO A 1 282 ? -56.435 -32.973 101.668 1.00 50.25 282 PRO A O 1
ATOM 2261 N N . ILE A 1 283 ? -55.237 -31.080 101.478 1.00 51.81 283 ILE A N 1
ATOM 2262 C CA . ILE A 1 283 ? -54.544 -31.073 100.151 1.00 51.81 283 ILE A CA 1
ATOM 2263 C C . ILE A 1 283 ? -54.635 -32.345 99.247 1.00 51.81 283 ILE A C 1
ATOM 2265 O O . ILE A 1 283 ? -54.398 -33.454 99.722 1.00 51.81 283 ILE A O 1
ATOM 2269 N N . PRO A 1 284 ? -54.747 -32.194 97.902 1.00 49.25 284 PRO A N 1
ATOM 2270 C CA . PRO A 1 284 ? -53.538 -32.447 97.107 1.00 49.25 284 PRO A CA 1
ATOM 2271 C C . PRO A 1 284 ? -53.239 -31.414 96.002 1.00 49.25 284 PRO A C 1
ATOM 2273 O O . PRO A 1 284 ? -54.074 -31.001 95.202 1.00 49.25 284 PRO A O 1
ATOM 2276 N N . THR A 1 285 ? -51.956 -31.073 95.979 1.00 48.38 285 THR A N 1
ATOM 2277 C CA . THR A 1 285 ? -51.110 -30.544 94.914 1.00 48.38 285 THR A CA 1
ATOM 2278 C C . THR A 1 285 ? -51.418 -31.143 93.538 1.00 48.38 285 THR A C 1
ATOM 2280 O O . THR A 1 285 ? -51.324 -32.357 93.366 1.00 48.38 285 THR A O 1
ATOM 2283 N N . ILE A 1 286 ? -51.669 -30.299 92.529 1.00 43.22 286 ILE A N 1
ATOM 2284 C CA . ILE A 1 286 ? -51.630 -30.701 91.114 1.00 43.22 286 ILE A CA 1
ATOM 2285 C C . ILE A 1 286 ? -50.585 -29.867 90.366 1.00 43.22 286 ILE A C 1
ATOM 2287 O O . ILE A 1 286 ? -50.724 -28.667 90.156 1.00 43.22 286 ILE A O 1
ATOM 2291 N N . ALA A 1 287 ? -49.518 -30.590 90.036 1.00 40.00 287 ALA A N 1
ATOM 2292 C CA . ALA A 1 287 ? -48.626 -30.525 88.886 1.00 40.00 287 ALA A CA 1
ATOM 2293 C C . ALA A 1 287 ? -48.625 -29.276 87.979 1.00 40.00 287 ALA A C 1
ATOM 2295 O O . ALA A 1 287 ? -49.496 -29.048 87.143 1.00 40.00 287 ALA A O 1
ATOM 2296 N N . THR A 1 288 ? -47.483 -28.602 88.044 1.00 45.44 288 THR A N 1
ATOM 2297 C CA . THR A 1 288 ? -46.776 -27.877 86.985 1.00 45.44 288 THR A CA 1
ATOM 2298 C C . THR A 1 288 ? -46.757 -28.623 85.636 1.00 45.44 288 THR A C 1
ATOM 2300 O O . THR A 1 288 ? -46.312 -29.773 85.603 1.00 45.44 288 THR A O 1
ATOM 2303 N N . PRO A 1 289 ? -47.077 -27.976 84.498 1.00 47.28 289 PRO A N 1
ATOM 2304 C CA . PRO A 1 289 ? -46.609 -28.418 83.190 1.00 47.28 289 PRO A CA 1
ATOM 2305 C C . PRO A 1 289 ? -45.392 -27.601 82.725 1.00 47.28 289 PRO A C 1
ATOM 2307 O O . PRO A 1 289 ? -45.388 -26.371 82.707 1.00 47.28 289 PRO A O 1
ATOM 2310 N N . GLN A 1 290 ? -44.341 -28.329 82.350 1.00 49.59 290 GLN A N 1
ATOM 2311 C CA . GLN A 1 290 ? -43.143 -27.833 81.670 1.00 49.59 290 GLN A CA 1
ATOM 2312 C C . GLN A 1 290 ? -43.462 -27.361 80.236 1.00 49.59 290 GLN A C 1
ATOM 2314 O O . GLN A 1 290 ? -44.269 -28.001 79.560 1.00 49.59 290 GLN A O 1
ATOM 2319 N N . PRO A 1 291 ? -42.772 -26.335 79.701 1.00 53.75 291 PRO A N 1
ATOM 2320 C CA . PRO A 1 291 ? -42.804 -26.030 78.275 1.00 53.75 291 PRO A CA 1
ATOM 2321 C C . PRO A 1 291 ? -41.829 -26.922 77.486 1.00 53.75 291 PRO A C 1
ATOM 2323 O O . PRO A 1 291 ? -40.617 -26.938 77.717 1.00 53.75 291 PRO A O 1
ATOM 2326 N N . VAL A 1 292 ? -42.385 -27.648 76.515 1.00 42.81 292 VAL A N 1
ATOM 2327 C CA . VAL A 1 292 ? -41.677 -28.484 75.539 1.00 42.81 292 VAL A CA 1
ATOM 2328 C C . VAL A 1 292 ? -40.869 -27.601 74.582 1.00 42.81 292 VAL A C 1
ATOM 2330 O O . VAL A 1 292 ? -41.414 -26.784 73.843 1.00 42.81 292 VAL A O 1
ATOM 2333 N N . LYS A 1 293 ? -39.545 -27.791 74.578 1.00 48.78 293 LYS A N 1
ATOM 2334 C CA . LYS A 1 293 ? -38.634 -27.295 73.540 1.00 48.78 293 LYS A CA 1
ATOM 2335 C C . LYS A 1 293 ? -38.734 -28.200 72.311 1.00 48.78 293 LYS A C 1
ATOM 2337 O O . LYS A 1 293 ? -38.133 -29.271 72.297 1.00 48.78 293 LYS A O 1
ATOM 2342 N N . THR A 1 294 ? -39.403 -27.741 71.259 1.00 42.72 294 THR A N 1
ATOM 2343 C CA . THR A 1 294 ? -39.285 -28.341 69.922 1.00 42.72 294 THR A CA 1
ATOM 2344 C C . THR A 1 294 ? -38.291 -27.519 69.106 1.00 42.72 294 THR A C 1
ATOM 2346 O O . THR A 1 294 ? -38.606 -26.446 68.599 1.00 42.72 294 THR A O 1
ATOM 2349 N N . GLN A 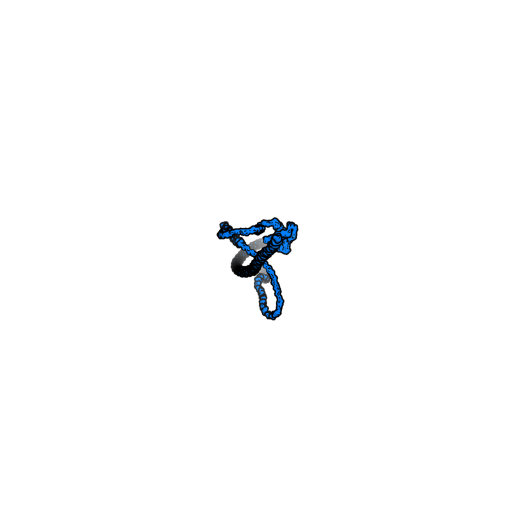1 295 ? -37.056 -28.014 69.016 1.00 41.97 295 GLN A N 1
ATOM 2350 C CA . GLN A 1 295 ? -36.061 -27.540 68.057 1.00 41.97 295 GLN A CA 1
ATOM 2351 C C . GLN A 1 295 ? -36.418 -28.087 66.669 1.00 41.97 295 GLN A C 1
ATOM 2353 O O . GLN A 1 295 ? -36.257 -29.278 66.417 1.00 41.97 295 GLN A O 1
ATOM 2358 N N . VAL A 1 296 ? -36.855 -27.221 65.754 1.00 41.66 296 VAL A N 1
ATOM 2359 C CA . VAL A 1 296 ? -36.850 -27.508 64.312 1.00 41.66 296 VAL A CA 1
ATOM 2360 C C . VAL A 1 296 ? -35.641 -26.800 63.714 1.00 41.66 296 VAL A C 1
ATOM 2362 O O . VAL A 1 296 ? -35.586 -25.577 63.614 1.00 41.66 296 VAL A O 1
ATOM 2365 N N . LYS A 1 297 ? -34.632 -27.597 63.368 1.00 41.78 297 LYS A N 1
ATOM 2366 C CA . LYS A 1 297 ? -33.389 -27.172 62.727 1.00 41.78 297 LYS A CA 1
ATOM 2367 C C . LYS A 1 297 ? -33.571 -27.307 61.213 1.00 41.78 297 LYS A C 1
ATOM 2369 O O . LYS A 1 297 ? -33.183 -28.316 60.636 1.00 41.78 297 LYS A O 1
ATOM 2374 N N . THR A 1 298 ? -34.178 -26.312 60.568 1.00 40.06 298 THR A N 1
ATOM 2375 C CA . THR A 1 298 ? -34.197 -26.231 59.097 1.00 40.06 298 THR A CA 1
ATOM 2376 C C . THR A 1 298 ? -32.928 -25.523 58.638 1.00 40.06 298 THR A C 1
ATOM 2378 O O . THR A 1 298 ? -32.830 -24.299 58.613 1.00 40.06 298 THR A O 1
ATOM 2381 N N . GLN A 1 299 ? -31.920 -26.331 58.333 1.00 40.47 299 GLN A N 1
ATOM 2382 C CA . GLN A 1 299 ? -30.663 -25.933 57.719 1.00 40.47 299 GLN A CA 1
ATOM 2383 C C . GLN A 1 299 ? -30.906 -25.708 56.218 1.00 40.47 299 GLN A C 1
ATOM 2385 O O . GLN A 1 299 ? -30.911 -26.657 55.440 1.00 40.47 299 GLN A O 1
ATOM 2390 N N . VAL A 1 300 ? -31.139 -24.458 55.810 1.00 42.41 300 VAL A N 1
ATOM 2391 C CA . VAL A 1 300 ? -31.119 -24.057 54.395 1.00 42.41 300 VAL A CA 1
ATOM 2392 C C . VAL A 1 300 ? -29.734 -23.494 54.091 1.00 42.41 300 VAL A C 1
ATOM 2394 O O . VAL A 1 300 ? -29.390 -22.391 54.508 1.00 42.41 300 VAL A O 1
ATOM 2397 N N . SER A 1 301 ? -28.925 -24.283 53.390 1.00 40.06 301 SER A N 1
ATOM 2398 C CA . SER A 1 301 ? -27.678 -23.841 52.763 1.00 40.06 301 SER A CA 1
ATOM 2399 C C . SER A 1 301 ? -27.983 -22.966 51.540 1.00 40.06 301 SER A C 1
ATOM 2401 O O . SER A 1 301 ? -28.676 -23.442 50.642 1.00 40.06 301 SER A O 1
ATOM 2403 N N . PRO A 1 302 ? -27.416 -21.754 51.401 1.00 44.53 302 PRO A N 1
ATOM 2404 C CA . PRO A 1 302 ? -27.270 -21.120 50.102 1.00 44.53 302 PRO A CA 1
ATOM 2405 C C . PRO A 1 302 ? -25.917 -21.530 49.507 1.00 44.53 302 PRO A C 1
ATOM 2407 O O . PRO A 1 302 ? -24.877 -20.933 49.778 1.00 44.53 302 PRO A O 1
ATOM 2410 N N . GLN A 1 303 ? -25.929 -22.584 48.694 1.00 48.03 303 GLN A N 1
ATOM 2411 C CA . GLN A 1 303 ? -24.815 -22.946 47.825 1.00 48.03 303 GLN A CA 1
ATOM 2412 C C . GLN A 1 303 ? -25.097 -22.362 46.439 1.00 48.03 303 GLN A C 1
ATOM 2414 O O . GLN A 1 303 ? -25.752 -22.991 45.621 1.00 48.03 303 GLN A O 1
ATOM 2419 N N . ASN A 1 304 ? -24.631 -21.137 46.190 1.00 40.44 304 ASN A N 1
ATOM 2420 C CA . ASN A 1 304 ? -24.454 -20.628 44.832 1.00 40.44 304 ASN A CA 1
ATOM 2421 C C . ASN A 1 304 ? -23.338 -19.581 44.808 1.00 40.44 304 ASN A C 1
ATOM 2423 O O . ASN A 1 304 ? -23.521 -18.416 45.150 1.00 40.44 304 ASN A O 1
ATOM 2427 N N . ARG A 1 305 ? -22.150 -20.041 44.413 1.00 38.16 305 ARG A N 1
ATOM 2428 C CA . ARG A 1 305 ? -20.961 -19.235 44.144 1.00 38.16 305 ARG A CA 1
ATOM 2429 C C . ARG A 1 305 ? -20.454 -19.637 42.757 1.00 38.16 305 ARG A C 1
ATOM 2431 O O . ARG A 1 305 ? -19.888 -20.722 42.644 1.00 38.16 305 ARG A O 1
ATOM 2438 N N . PRO A 1 306 ? -20.607 -18.818 41.705 1.00 45.09 306 PRO A N 1
ATOM 2439 C CA . PRO A 1 306 ? -19.844 -19.015 40.485 1.00 45.09 306 PRO A CA 1
ATOM 2440 C C . PRO A 1 306 ? -18.465 -18.373 40.668 1.00 45.09 306 PRO A C 1
ATOM 2442 O O . PRO A 1 306 ? -18.282 -17.167 40.529 1.00 45.09 306 PRO A O 1
ATOM 2445 N N . ALA A 1 307 ? -17.479 -19.197 41.018 1.00 39.88 307 ALA A N 1
ATOM 2446 C CA . ALA A 1 307 ? -16.072 -18.841 40.906 1.00 39.88 307 ALA A CA 1
ATOM 2447 C C . ALA A 1 307 ? -15.620 -19.090 39.458 1.00 39.88 307 ALA A C 1
ATOM 2449 O O . ALA A 1 307 ? -15.216 -20.195 39.107 1.00 39.88 307 ALA A O 1
ATOM 2450 N N . VAL A 1 308 ? -15.693 -18.063 38.610 1.00 45.75 308 VAL A N 1
ATOM 2451 C CA . VAL A 1 308 ? -15.001 -18.058 37.314 1.00 45.75 308 VAL A CA 1
ATOM 2452 C C . VAL A 1 308 ? -13.566 -17.603 37.567 1.00 45.75 308 VAL A C 1
ATOM 2454 O O . VAL A 1 308 ? -13.270 -16.415 37.640 1.00 45.75 308 VAL A O 1
ATOM 2457 N N . ALA A 1 309 ? -12.673 -18.573 37.747 1.00 43.06 309 ALA A N 1
ATOM 2458 C CA . ALA A 1 309 ? -11.228 -18.378 37.756 1.00 43.06 309 ALA A CA 1
ATOM 2459 C C . ALA A 1 309 ? -10.614 -19.244 36.649 1.00 43.06 309 ALA A C 1
ATOM 2461 O O . ALA A 1 309 ? -10.079 -20.323 36.890 1.00 43.06 309 ALA A O 1
ATOM 2462 N N . SER A 1 310 ? -10.710 -18.772 35.409 1.00 44.09 310 SER A N 1
ATOM 2463 C CA . SER A 1 310 ? -9.961 -19.310 34.276 1.00 44.09 310 SER A CA 1
ATOM 2464 C C . SER A 1 310 ? -8.528 -18.775 34.320 1.00 44.09 310 SER A C 1
ATOM 2466 O O . SER A 1 310 ? -8.273 -17.623 33.968 1.00 44.09 310 SER A O 1
ATOM 2468 N N . LYS A 1 311 ? -7.584 -19.616 34.756 1.00 44.81 311 LYS A N 1
ATOM 2469 C CA . LYS A 1 311 ? -6.146 -19.438 34.497 1.00 44.81 311 LYS A CA 1
ATOM 2470 C C . LYS A 1 311 ? -5.702 -20.335 33.328 1.00 44.81 311 LYS A C 1
ATOM 2472 O O . LYS A 1 311 ? -6.340 -21.353 33.066 1.00 44.81 311 LYS A O 1
ATOM 2477 N N . PRO A 1 312 ? -4.645 -19.933 32.602 1.00 46.22 312 PRO A N 1
ATOM 2478 C CA . PRO A 1 312 ? -4.446 -20.252 31.193 1.00 46.22 312 PRO A CA 1
ATOM 2479 C C . PRO A 1 312 ? -3.836 -21.635 30.962 1.00 46.22 312 PRO A C 1
ATOM 2481 O O . PRO A 1 312 ? -2.886 -22.043 31.634 1.00 46.22 312 PRO A O 1
ATOM 2484 N N . SER A 1 313 ? -4.363 -22.316 29.945 1.00 39.97 313 SER A N 1
ATOM 2485 C CA . SER A 1 313 ? -3.782 -23.526 29.375 1.00 39.97 313 SER A CA 1
ATOM 2486 C C . SER A 1 313 ? -2.445 -23.193 28.711 1.00 39.97 313 SER A C 1
ATOM 2488 O O . SER A 1 313 ? -2.365 -22.366 27.802 1.00 39.97 313 SER A O 1
ATOM 2490 N N . LYS A 1 314 ? -1.385 -23.834 29.208 1.00 42.31 314 LYS A N 1
ATOM 2491 C CA . LYS A 1 314 ? -0.049 -23.849 28.615 1.00 42.31 314 LYS A CA 1
ATOM 2492 C C . LYS A 1 314 ? -0.112 -24.605 27.287 1.00 42.31 314 LYS A C 1
ATOM 2494 O O . LYS A 1 314 ? -0.311 -25.816 27.278 1.00 42.31 314 LYS A O 1
ATOM 2499 N N . ALA A 1 315 ? 0.108 -23.900 26.182 1.00 40.78 315 ALA A N 1
ATOM 2500 C CA . ALA A 1 315 ? 0.431 -24.521 24.905 1.00 40.78 315 ALA A CA 1
ATOM 2501 C C . ALA A 1 315 ? 1.846 -25.133 24.974 1.00 40.78 315 ALA A C 1
ATOM 2503 O O . ALA A 1 315 ? 2.780 -24.441 25.396 1.00 40.78 315 ALA A O 1
ATOM 2504 N N . PRO A 1 316 ? 2.042 -26.403 24.580 1.00 57.00 316 PRO A N 1
ATOM 2505 C CA . PRO A 1 316 ? 3.371 -26.967 24.435 1.00 57.00 316 PRO A CA 1
ATOM 2506 C C . PRO A 1 316 ? 4.041 -26.422 23.168 1.00 57.00 316 PRO A C 1
ATOM 2508 O O . PRO A 1 316 ? 3.543 -26.542 22.052 1.00 57.00 316 PRO A O 1
ATOM 2511 N N . THR A 1 317 ? 5.207 -25.828 23.386 1.00 39.91 317 THR A N 1
ATOM 2512 C CA . THR A 1 317 ? 6.261 -25.512 22.423 1.00 39.91 317 THR A CA 1
ATOM 2513 C C . THR A 1 317 ? 6.484 -26.630 21.399 1.00 39.91 317 THR A C 1
ATOM 2515 O O . THR A 1 317 ? 7.049 -27.675 21.731 1.00 39.91 317 THR A O 1
ATOM 2518 N N . ALA A 1 318 ? 6.126 -26.382 20.137 1.00 40.66 318 ALA A N 1
ATOM 2519 C CA . ALA A 1 318 ? 6.668 -27.120 19.002 1.00 40.66 318 ALA A CA 1
ATOM 2520 C C . ALA A 1 318 ? 8.105 -26.638 18.759 1.00 40.66 318 ALA A C 1
ATOM 2522 O O . ALA A 1 318 ? 8.360 -25.607 18.144 1.00 40.66 318 ALA A O 1
ATOM 2523 N N . SER A 1 319 ? 9.043 -27.389 19.329 1.00 41.38 319 SER A N 1
ATOM 2524 C CA . SER A 1 319 ? 10.474 -27.286 19.081 1.00 41.38 319 SER A CA 1
ATOM 2525 C C . SER A 1 319 ? 10.793 -27.935 17.732 1.00 41.38 319 SER A C 1
ATOM 2527 O O . SER A 1 319 ? 10.982 -29.147 17.642 1.00 41.38 319 SER A O 1
ATOM 2529 N N . THR A 1 320 ? 10.842 -27.144 16.661 1.00 40.16 320 THR A N 1
ATOM 2530 C CA . THR A 1 320 ? 11.459 -27.544 15.389 1.00 40.16 320 THR A CA 1
ATOM 2531 C C . THR A 1 320 ? 12.949 -27.228 15.461 1.00 40.16 320 THR A C 1
ATOM 2533 O O . THR A 1 320 ? 13.408 -26.141 15.115 1.00 40.16 320 THR A O 1
ATOM 2536 N N . LYS A 1 321 ? 13.725 -28.195 15.961 1.00 44.00 321 LYS A N 1
ATOM 2537 C CA . LYS A 1 321 ? 15.189 -28.176 15.880 1.00 44.00 321 LYS A CA 1
ATOM 2538 C C . LYS A 1 321 ? 15.631 -28.543 14.449 1.00 44.00 321 LYS A C 1
ATOM 2540 O O . LYS A 1 321 ? 15.057 -29.464 13.866 1.00 44.00 321 LYS A O 1
ATOM 2545 N N . PRO A 1 322 ? 16.649 -27.868 13.885 1.00 43.59 322 PRO A N 1
ATOM 2546 C CA . PRO A 1 322 ? 17.128 -28.106 12.528 1.00 43.59 322 PRO A CA 1
ATOM 2547 C C . PRO A 1 322 ? 17.967 -29.387 12.467 1.00 43.59 322 PRO A C 1
ATOM 2549 O O . PRO A 1 322 ? 18.851 -29.601 13.299 1.00 43.59 322 PRO A O 1
ATOM 2552 N N . ARG A 1 323 ? 17.725 -30.230 11.459 1.00 40.34 323 ARG A N 1
ATOM 2553 C CA . ARG A 1 323 ? 18.588 -31.371 11.132 1.00 40.34 323 ARG A CA 1
ATOM 2554 C C . ARG A 1 323 ? 19.412 -31.035 9.895 1.00 40.34 323 ARG A C 1
ATOM 2556 O O . ARG A 1 323 ? 18.969 -31.214 8.768 1.00 40.34 323 ARG A O 1
ATOM 2563 N N . SER A 1 324 ? 20.625 -30.555 10.146 1.00 44.53 324 SER A N 1
ATOM 2564 C CA . SER A 1 324 ? 21.743 -30.676 9.216 1.00 44.53 324 SER A CA 1
ATOM 2565 C C . SER A 1 324 ? 22.265 -32.113 9.273 1.00 44.53 324 SER A C 1
ATOM 2567 O O . SER A 1 324 ? 22.581 -32.605 10.356 1.00 44.53 324 SER A O 1
ATOM 2569 N N . ALA A 1 325 ? 22.330 -32.784 8.125 1.00 45.19 325 ALA A N 1
ATOM 2570 C CA . ALA A 1 325 ? 23.301 -33.839 7.848 1.00 45.19 325 ALA A CA 1
ATOM 2571 C C . ALA A 1 325 ? 23.406 -34.018 6.329 1.00 45.19 325 ALA A C 1
ATOM 2573 O O . ALA A 1 325 ? 22.528 -34.581 5.679 1.00 45.19 325 ALA A O 1
ATOM 2574 N N . GLN A 1 326 ? 24.500 -33.487 5.795 1.00 41.78 326 GLN A N 1
ATOM 2575 C CA . GLN A 1 326 ? 25.029 -33.732 4.461 1.00 41.78 326 GLN A CA 1
ATOM 2576 C C . GLN A 1 326 ? 25.259 -35.232 4.212 1.00 41.78 326 GLN A C 1
ATOM 2578 O O . GLN A 1 326 ? 25.731 -35.941 5.101 1.00 41.78 326 GLN A O 1
ATOM 2583 N N . LYS A 1 327 ? 25.099 -35.668 2.958 1.00 43.81 327 LYS A N 1
ATOM 2584 C CA . LYS A 1 327 ? 26.046 -36.596 2.319 1.00 43.81 327 LYS A CA 1
ATOM 2585 C C . LYS A 1 327 ? 26.085 -36.330 0.800 1.00 43.81 327 LYS A C 1
ATOM 2587 O O . LYS A 1 327 ? 25.040 -35.995 0.248 1.00 43.81 327 LYS A O 1
ATOM 2592 N N . PRO A 1 328 ? 27.263 -36.394 0.143 1.00 51.66 328 PRO A N 1
ATOM 2593 C CA . PRO A 1 328 ? 27.452 -35.882 -1.208 1.00 51.66 328 PRO A CA 1
ATOM 2594 C C . PRO A 1 328 ? 27.271 -36.984 -2.252 1.00 51.66 328 PRO A C 1
ATOM 2596 O O . PRO A 1 328 ? 27.805 -38.080 -2.083 1.00 51.66 328 PRO A O 1
ATOM 2599 N N . GLU A 1 329 ? 26.626 -36.661 -3.370 1.00 37.47 329 GLU A N 1
ATOM 2600 C CA . GLU A 1 329 ? 26.773 -37.433 -4.600 1.00 37.47 329 GLU A CA 1
ATOM 2601 C C . GLU A 1 329 ? 27.218 -36.538 -5.751 1.00 37.47 329 GLU A C 1
ATOM 2603 O O . GLU A 1 329 ? 26.754 -35.417 -5.960 1.00 37.47 329 GLU A O 1
ATOM 2608 N N . LYS A 1 330 ? 28.240 -37.062 -6.417 1.00 44.78 330 LYS A N 1
ATOM 2609 C CA . LYS A 1 330 ? 28.988 -36.503 -7.524 1.00 44.78 330 LYS A CA 1
ATOM 2610 C C . LYS A 1 330 ? 28.230 -36.749 -8.832 1.00 44.78 330 LYS A C 1
ATOM 2612 O O . LYS A 1 330 ? 27.751 -37.852 -9.047 1.00 44.78 330 LYS A O 1
ATOM 2617 N N . SER A 1 331 ? 28.299 -35.747 -9.708 1.00 40.28 331 SER A N 1
ATOM 2618 C CA . SER A 1 331 ? 28.454 -35.853 -11.169 1.00 40.28 331 SER A CA 1
ATOM 2619 C C . SER A 1 331 ? 27.380 -36.574 -11.996 1.00 40.28 331 SER A C 1
ATOM 2621 O O . SER A 1 331 ? 27.296 -37.793 -11.944 1.00 40.28 331 SER A O 1
ATOM 2623 N N . ALA A 1 332 ? 26.729 -35.840 -12.913 1.00 36.09 332 ALA A N 1
ATOM 2624 C CA . ALA A 1 332 ? 26.806 -36.089 -14.368 1.00 36.09 332 ALA A CA 1
ATOM 2625 C C . ALA A 1 332 ? 25.826 -35.218 -15.198 1.00 36.09 332 ALA A C 1
ATOM 2627 O O . ALA A 1 332 ? 24.615 -35.373 -15.120 1.00 36.09 332 ALA A O 1
ATOM 2628 N N . THR A 1 333 ? 26.415 -34.372 -16.053 1.00 36.78 333 THR A N 1
ATOM 2629 C CA . THR A 1 333 ? 26.123 -34.251 -17.501 1.00 36.78 333 THR A CA 1
ATOM 2630 C C . THR A 1 333 ? 24.860 -33.516 -18.011 1.00 36.78 333 THR A C 1
ATOM 2632 O O . THR A 1 333 ? 23.771 -34.063 -18.076 1.00 36.78 333 THR A O 1
ATOM 2635 N N . ALA A 1 334 ? 25.112 -32.288 -18.493 1.00 39.25 334 ALA A N 1
ATOM 2636 C CA . ALA A 1 334 ? 24.674 -31.643 -19.749 1.00 39.25 334 ALA A CA 1
ATOM 2637 C C . ALA A 1 334 ? 23.206 -31.711 -20.236 1.00 39.25 334 ALA A C 1
ATOM 2639 O O . ALA A 1 334 ? 22.737 -32.760 -20.659 1.00 39.25 334 ALA A O 1
ATOM 2640 N N . SER A 1 335 ? 22.575 -30.535 -20.399 1.00 39.69 335 SER A N 1
ATOM 2641 C CA . SER A 1 335 ? 22.153 -29.994 -21.716 1.00 39.69 335 SER A CA 1
ATOM 2642 C C . SER A 1 335 ? 21.613 -28.551 -21.577 1.00 39.69 335 SER A C 1
ATOM 2644 O O . SER A 1 335 ? 20.967 -28.260 -20.568 1.00 39.69 335 SER A O 1
ATOM 2646 N N . PRO A 1 336 ? 21.859 -27.627 -22.533 1.00 48.16 336 PRO A N 1
ATOM 2647 C CA . PRO A 1 336 ? 21.462 -26.227 -22.414 1.00 48.16 336 PRO A CA 1
ATOM 2648 C C . PRO A 1 336 ? 20.028 -26.019 -22.922 1.00 48.16 336 PRO A C 1
ATOM 2650 O O . PRO A 1 336 ? 19.736 -26.231 -24.097 1.00 48.16 336 PRO A O 1
ATOM 2653 N N . ALA A 1 337 ? 19.132 -25.578 -22.037 1.00 37.25 337 ALA A N 1
ATOM 2654 C CA . ALA A 1 337 ? 17.797 -25.128 -22.412 1.00 37.25 337 ALA A CA 1
ATOM 2655 C C . ALA A 1 337 ? 17.812 -23.626 -22.736 1.00 37.25 337 ALA A C 1
ATOM 2657 O O . ALA A 1 337 ? 18.256 -22.789 -21.952 1.00 37.25 337 ALA A O 1
ATOM 2658 N N . THR A 1 338 ? 17.322 -23.329 -23.930 1.00 49.16 338 THR A N 1
ATOM 2659 C CA . THR A 1 338 ? 17.071 -22.033 -24.560 1.00 49.16 338 THR A CA 1
ATOM 2660 C C . THR A 1 338 ? 16.317 -21.056 -23.640 1.00 49.16 338 THR A C 1
ATOM 2662 O O . THR A 1 338 ? 15.287 -21.442 -23.083 1.00 49.16 338 THR A O 1
ATOM 2665 N N . PRO A 1 339 ? 16.736 -19.782 -23.503 1.00 50.56 339 PRO A N 1
ATOM 2666 C CA . PRO A 1 339 ? 15.936 -18.786 -22.801 1.00 50.56 339 PRO A CA 1
ATOM 2667 C C . PRO A 1 339 ? 14.818 -18.263 -23.714 1.00 50.56 339 PRO A C 1
ATOM 2669 O O . PRO A 1 339 ? 15.064 -17.703 -24.782 1.00 50.56 339 PRO A O 1
ATOM 2672 N N . VAL A 1 340 ? 13.575 -18.446 -23.271 1.00 50.72 340 VAL A N 1
ATOM 2673 C CA . VAL A 1 340 ? 12.383 -17.800 -23.834 1.00 50.72 340 VAL A CA 1
ATOM 2674 C C . VAL A 1 340 ? 12.431 -16.305 -23.478 1.00 50.72 340 VAL A C 1
ATOM 2676 O O . VAL A 1 340 ? 12.639 -15.981 -22.306 1.00 50.72 340 VAL A O 1
ATOM 2679 N N . PRO A 1 341 ? 12.242 -15.375 -24.433 1.00 49.66 341 PRO A N 1
ATOM 2680 C CA . PRO A 1 341 ? 12.193 -13.950 -24.132 1.00 49.66 341 PRO A CA 1
ATOM 2681 C C . PRO A 1 341 ? 10.885 -13.615 -23.405 1.00 49.66 341 PRO A C 1
ATOM 2683 O O . PRO A 1 341 ? 9.795 -13.698 -23.971 1.00 49.66 341 PRO A O 1
ATOM 2686 N N . ALA A 1 342 ? 11.001 -13.233 -22.134 1.00 38.38 342 ALA A N 1
ATOM 2687 C CA . ALA A 1 342 ? 9.913 -12.644 -21.370 1.00 38.38 342 ALA A CA 1
ATOM 2688 C C . ALA A 1 342 ? 9.562 -11.270 -21.963 1.00 38.38 342 ALA A C 1
ATOM 2690 O O . ALA A 1 342 ? 10.408 -10.379 -22.044 1.00 38.38 342 ALA A O 1
ATOM 2691 N N . MET A 1 343 ? 8.310 -11.110 -22.391 1.00 48.50 343 MET A N 1
ATOM 2692 C CA . MET A 1 343 ? 7.759 -9.816 -22.786 1.00 48.50 343 MET A CA 1
ATOM 2693 C C . MET A 1 343 ? 7.769 -8.856 -21.585 1.00 48.50 343 MET A C 1
ATOM 2695 O O . MET A 1 343 ? 7.341 -9.251 -20.497 1.00 48.50 343 MET A O 1
ATOM 2699 N N . PRO A 1 344 ? 8.206 -7.597 -21.750 1.00 46.62 344 PRO A N 1
ATOM 2700 C CA . PRO A 1 344 ? 8.103 -6.608 -20.692 1.00 46.62 344 PRO A CA 1
ATOM 2701 C C . PRO A 1 344 ? 6.639 -6.171 -20.558 1.00 46.62 344 PRO A C 1
ATOM 2703 O O . PRO A 1 344 ? 6.045 -5.649 -21.502 1.00 46.62 344 PRO A O 1
ATOM 2706 N N . LEU A 1 345 ? 6.056 -6.384 -19.374 1.00 36.59 345 LEU A N 1
ATOM 2707 C CA . LEU A 1 345 ? 4.832 -5.695 -18.976 1.00 36.59 345 LEU A CA 1
ATOM 2708 C C . LEU A 1 345 ? 5.102 -4.188 -19.023 1.00 36.59 345 LEU A C 1
ATOM 2710 O O . LEU A 1 345 ? 5.980 -3.683 -18.324 1.00 36.59 345 LEU A O 1
ATOM 2714 N N . ALA A 1 346 ? 4.325 -3.486 -19.843 1.00 37.72 346 ALA A N 1
ATOM 2715 C CA . ALA A 1 346 ? 4.256 -2.038 -19.853 1.00 37.72 346 ALA A CA 1
ATOM 2716 C C . ALA A 1 346 ? 3.851 -1.543 -18.456 1.00 37.72 346 ALA A C 1
ATOM 2718 O O . ALA A 1 346 ? 2.706 -1.704 -18.031 1.00 37.72 346 ALA A O 1
ATOM 2719 N N . GLN A 1 347 ? 4.803 -0.955 -17.734 1.00 39.47 347 GLN A N 1
ATOM 2720 C CA . GLN A 1 347 ? 4.511 -0.143 -16.562 1.00 39.47 347 GLN A CA 1
ATOM 2721 C C . GLN A 1 347 ? 3.862 1.152 -17.049 1.00 39.47 347 GLN A C 1
ATOM 2723 O O . GLN A 1 347 ? 4.492 1.976 -17.708 1.00 39.47 347 GLN A O 1
ATOM 2728 N N . VAL A 1 348 ? 2.572 1.289 -16.751 1.00 40.94 348 VAL A N 1
ATOM 2729 C CA . VAL A 1 348 ? 1.827 2.543 -16.856 1.00 40.94 348 VAL A CA 1
ATOM 2730 C C . VAL A 1 348 ? 2.424 3.519 -15.833 1.00 40.94 348 VAL A C 1
ATOM 2732 O O . VAL A 1 348 ? 2.451 3.180 -14.647 1.00 40.94 348 VAL A O 1
ATOM 2735 N N . PRO A 1 349 ? 2.895 4.711 -16.234 1.00 40.91 349 PRO A N 1
ATOM 2736 C CA . PRO A 1 349 ? 3.264 5.753 -15.288 1.00 40.91 349 PRO A CA 1
ATOM 2737 C C . PRO A 1 349 ? 1.987 6.262 -14.608 1.00 40.91 349 PRO A C 1
ATOM 2739 O O . PRO A 1 349 ? 1.168 6.935 -15.233 1.00 40.91 349 PRO A O 1
ATOM 2742 N N . GLN A 1 350 ? 1.786 5.913 -13.337 1.00 41.59 350 GLN A N 1
ATOM 2743 C CA . GLN A 1 350 ? 0.862 6.641 -12.470 1.00 41.59 350 GLN A CA 1
ATOM 2744 C C . GLN A 1 350 ? 1.557 7.926 -12.022 1.00 41.59 350 GLN A C 1
ATOM 2746 O O . GLN A 1 350 ? 2.213 7.980 -10.987 1.00 41.59 350 GLN A O 1
ATOM 2751 N N . GLU A 1 351 ? 1.430 8.958 -12.847 1.00 40.56 351 GLU A N 1
ATOM 2752 C CA . GLU A 1 351 ? 1.703 10.337 -12.464 1.00 40.56 351 GLU A CA 1
ATOM 2753 C C . GLU A 1 351 ? 0.442 10.859 -11.755 1.00 40.56 351 GLU A C 1
ATOM 2755 O O . GLU A 1 351 ? -0.480 11.393 -12.372 1.00 40.56 351 GLU A O 1
ATOM 2760 N N . ALA A 1 352 ? 0.342 10.577 -10.453 1.00 38.88 352 ALA A N 1
ATOM 2761 C CA . ALA A 1 352 ? -0.706 11.117 -9.597 1.00 38.88 352 ALA A CA 1
ATOM 2762 C C . ALA A 1 352 ? -0.375 12.581 -9.281 1.00 38.88 352 ALA A C 1
ATOM 2764 O O . ALA A 1 352 ? 0.612 12.892 -8.615 1.00 38.88 352 ALA A O 1
ATOM 2765 N N . LEU A 1 353 ? -1.199 13.473 -9.824 1.00 53.28 353 LEU A N 1
ATOM 2766 C CA . LEU A 1 353 ? -1.162 14.912 -9.596 1.00 53.28 353 LEU A CA 1
ATOM 2767 C C . LEU A 1 353 ? -1.501 15.268 -8.128 1.00 53.28 353 LEU A C 1
ATOM 2769 O O . LEU A 1 353 ? -2.286 14.565 -7.492 1.00 53.28 353 LEU A O 1
ATOM 2773 N N . PRO A 1 354 ? -1.000 16.409 -7.617 1.00 61.62 354 PRO A N 1
ATOM 2774 C CA . PRO A 1 354 ? -1.097 16.861 -6.217 1.00 61.62 354 PRO A CA 1
ATOM 2775 C C . PRO A 1 354 ? -2.497 17.344 -5.777 1.00 61.62 354 PRO A C 1
ATOM 2777 O O . PRO A 1 354 ? -2.633 18.082 -4.804 1.00 61.62 354 PRO A O 1
ATOM 2780 N N . ILE A 1 355 ? -3.561 16.947 -6.479 1.00 56.53 355 ILE A N 1
ATOM 2781 C CA . ILE A 1 355 ? -4.930 17.425 -6.225 1.00 56.53 355 ILE A CA 1
ATOM 2782 C C . ILE A 1 355 ? -5.549 16.708 -5.013 1.00 56.53 355 ILE A C 1
ATOM 2784 O O . ILE A 1 355 ? -6.313 17.311 -4.263 1.00 56.53 355 ILE A O 1
ATOM 2788 N N . GLU A 1 356 ? -5.169 15.452 -4.763 1.00 60.69 356 GLU A N 1
ATOM 2789 C CA . GLU A 1 356 ? -5.688 14.675 -3.628 1.00 60.69 356 GLU A CA 1
ATOM 2790 C C . GLU A 1 356 ? -5.197 15.220 -2.278 1.00 60.69 356 GLU A C 1
ATOM 2792 O O . GLU A 1 356 ? -5.973 15.272 -1.330 1.00 60.69 356 GLU A O 1
ATOM 2797 N N . GLN A 1 357 ? -3.957 15.717 -2.183 1.00 62.47 357 GLN A N 1
ATOM 2798 C CA . GLN A 1 357 ? -3.436 16.315 -0.943 1.00 62.47 357 GLN A CA 1
ATOM 2799 C C . GLN A 1 357 ? -4.170 17.606 -0.568 1.00 62.47 357 GLN A C 1
ATOM 2801 O O . GLN A 1 357 ? -4.563 17.763 0.584 1.00 62.47 357 GLN A O 1
ATOM 2806 N N . VAL A 1 358 ? -4.466 18.471 -1.544 1.00 68.12 358 VAL A N 1
ATOM 2807 C CA . VAL A 1 358 ? -5.236 19.703 -1.302 1.00 68.12 358 VAL A CA 1
ATOM 2808 C C . VAL A 1 358 ? -6.674 19.382 -0.885 1.00 68.12 358 VAL A C 1
ATOM 2810 O O . VAL A 1 358 ? -7.219 20.039 -0.001 1.00 68.12 358 VAL A O 1
ATOM 2813 N N . LEU A 1 359 ? -7.287 18.342 -1.466 1.00 69.38 359 LEU A N 1
ATOM 2814 C CA . LEU A 1 359 ? -8.625 17.906 -1.060 1.00 69.38 359 LEU A CA 1
ATOM 2815 C C . LEU A 1 359 ? -8.637 17.300 0.349 1.00 69.38 359 LEU A C 1
ATOM 2817 O O . LEU A 1 359 ? -9.593 17.516 1.089 1.00 69.38 359 LEU A O 1
ATOM 2821 N N . THR A 1 360 ? -7.586 16.564 0.720 1.00 73.56 360 THR A N 1
ATOM 2822 C CA . THR A 1 360 ? -7.479 15.914 2.035 1.00 73.56 360 THR A CA 1
ATOM 2823 C C . THR A 1 360 ? -7.249 16.942 3.146 1.00 73.56 360 THR A C 1
ATOM 2825 O O . THR A 1 360 ? -7.890 16.851 4.194 1.00 73.56 360 THR A O 1
ATOM 2828 N N . ASP A 1 361 ? -6.435 17.973 2.896 1.00 66.06 361 ASP A N 1
ATOM 2829 C CA . ASP A 1 361 ? -6.223 19.078 3.839 1.00 66.06 361 ASP A CA 1
ATOM 2830 C C . ASP A 1 361 ? -7.486 19.937 4.010 1.00 66.06 361 ASP A C 1
ATOM 2832 O O . ASP A 1 361 ? -7.852 20.285 5.135 1.00 66.06 361 ASP A O 1
ATOM 2836 N N . LEU A 1 362 ? -8.234 20.196 2.930 1.00 74.62 362 LEU A N 1
ATOM 2837 C CA . LEU A 1 362 ? -9.506 20.924 3.012 1.00 74.62 362 LEU A CA 1
ATOM 2838 C C . LEU A 1 362 ? -10.572 20.140 3.804 1.00 74.62 362 LEU A C 1
ATOM 2840 O O . LEU A 1 362 ? -11.372 20.730 4.531 1.00 74.62 362 LEU A O 1
ATOM 2844 N N . LEU A 1 363 ? -10.564 18.805 3.708 1.00 78.19 363 LEU A N 1
ATOM 2845 C CA . LEU A 1 363 ? -11.480 17.926 4.445 1.00 78.19 363 LEU A CA 1
ATOM 2846 C C . LEU A 1 363 ? -11.092 17.759 5.923 1.00 78.19 363 LEU A C 1
ATOM 2848 O O . LEU A 1 363 ? -11.972 17.590 6.769 1.00 78.19 363 LEU A O 1
ATOM 2852 N N . MET A 1 364 ? -9.797 17.834 6.245 1.00 72.50 364 MET A N 1
ATOM 2853 C CA . MET A 1 364 ? -9.297 17.836 7.624 1.00 72.50 364 MET A CA 1
ATOM 2854 C C . MET A 1 364 ? -9.592 19.166 8.333 1.00 72.50 364 MET A C 1
ATOM 2856 O O . MET A 1 364 ? -9.983 19.146 9.499 1.00 72.50 364 MET A O 1
ATOM 2860 N N . MET A 1 365 ? -9.514 20.304 7.632 1.00 67.88 365 MET A N 1
ATOM 2861 C CA . MET A 1 365 ? -9.892 21.614 8.191 1.00 67.88 365 MET A CA 1
ATOM 2862 C C . MET A 1 365 ? -11.411 21.793 8.357 1.00 67.88 365 MET A C 1
ATOM 2864 O O . M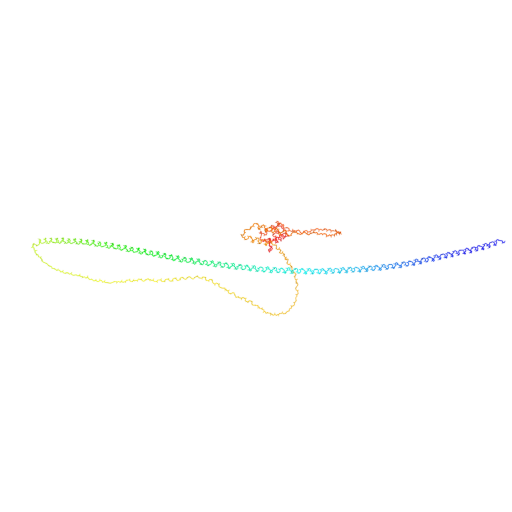ET A 1 365 ? -11.847 22.516 9.249 1.00 67.88 365 MET A O 1
ATOM 2868 N N . ALA A 1 366 ? -12.235 21.108 7.557 1.00 64.69 366 ALA A N 1
ATOM 2869 C CA . ALA A 1 366 ? -13.697 21.159 7.677 1.00 64.69 366 ALA A CA 1
ATOM 2870 C C . ALA A 1 366 ? -14.264 20.354 8.868 1.00 64.69 366 ALA A C 1
ATOM 2872 O O . ALA A 1 366 ? -15.442 20.494 9.188 1.00 64.69 366 ALA A O 1
ATOM 2873 N N . ARG A 1 367 ? -13.456 19.501 9.519 1.00 66.62 367 ARG A N 1
ATOM 2874 C CA . ARG A 1 367 ? -13.860 18.704 10.696 1.00 66.62 367 ARG A CA 1
ATOM 2875 C C . ARG A 1 367 ? -13.569 19.370 12.041 1.00 66.62 367 ARG A C 1
ATOM 2877 O O . ARG A 1 367 ? -14.043 18.875 13.059 1.00 66.62 367 ARG A O 1
ATOM 2884 N N . SER A 1 368 ? -12.802 20.457 12.069 1.00 55.25 368 SER A N 1
ATOM 2885 C CA . SER A 1 368 ? -12.656 21.283 13.268 1.00 55.25 368 SER A CA 1
ATOM 2886 C C . SER A 1 368 ? -13.785 22.311 13.314 1.00 55.25 368 SER A C 1
ATOM 2888 O O . SER A 1 368 ? -13.860 23.158 12.428 1.00 55.25 368 SER A O 1
ATOM 2890 N N . ASP A 1 369 ? -14.630 22.262 14.350 1.00 55.91 369 ASP A N 1
ATOM 2891 C CA . ASP A 1 369 ? -15.767 23.171 14.622 1.00 55.91 369 ASP A CA 1
ATOM 2892 C C . ASP A 1 369 ? -15.348 24.630 14.937 1.00 55.91 369 ASP A C 1
ATOM 2894 O O . ASP A 1 369 ? -15.937 25.321 15.770 1.00 55.91 369 ASP A O 1
ATOM 2898 N N . THR A 1 370 ? -14.302 25.135 14.289 1.00 63.84 370 THR A N 1
ATOM 2899 C CA . THR A 1 370 ? -13.915 26.544 14.335 1.00 63.84 370 THR A CA 1
ATOM 2900 C C . THR A 1 370 ? -14.616 27.294 13.201 1.00 63.84 370 THR A C 1
ATOM 2902 O O . THR A 1 370 ? -14.546 26.834 12.059 1.00 63.84 370 THR A O 1
ATOM 2905 N N . PRO A 1 371 ? -15.265 28.446 13.455 1.00 59.72 371 PRO A N 1
ATOM 2906 C CA . PRO A 1 371 ? -15.911 29.224 12.404 1.00 59.72 371 PRO A CA 1
ATOM 2907 C C . PRO A 1 371 ? -14.853 29.714 11.412 1.00 59.72 371 PRO A C 1
ATOM 2909 O O . PRO A 1 371 ? -14.059 30.606 11.709 1.00 59.72 371 PRO A O 1
ATOM 2912 N N . VAL A 1 372 ? -14.826 29.095 10.233 1.00 60.56 372 VAL A N 1
ATOM 2913 C CA . VAL A 1 372 ? -13.908 29.452 9.153 1.00 60.56 372 VAL A CA 1
ATOM 2914 C C . VAL A 1 372 ? -14.286 30.846 8.655 1.00 60.56 372 VAL A C 1
ATOM 2916 O O . VAL A 1 372 ? -15.359 31.052 8.087 1.00 60.56 372 VAL A O 1
ATOM 2919 N N . ASN A 1 373 ? -13.406 31.817 8.899 1.00 70.88 373 ASN A N 1
ATOM 2920 C CA . ASN A 1 373 ? -13.561 33.183 8.418 1.00 70.88 373 ASN A CA 1
ATOM 2921 C C . ASN A 1 373 ? -13.553 33.174 6.877 1.00 70.88 373 ASN A C 1
ATOM 2923 O O . ASN A 1 373 ? -12.633 32.636 6.256 1.00 70.88 373 ASN A O 1
ATOM 2927 N N . ALA A 1 374 ? -14.577 33.762 6.255 1.00 69.94 374 ALA A N 1
ATOM 2928 C CA . ALA A 1 374 ? -14.771 33.753 4.802 1.00 69.94 374 ALA A CA 1
ATOM 2929 C C . ALA A 1 374 ? -13.602 34.396 4.023 1.00 69.94 374 ALA A C 1
ATOM 2931 O O . ALA A 1 374 ? -13.443 34.150 2.826 1.00 69.94 374 ALA A O 1
ATOM 2932 N N . GLU A 1 375 ? -12.764 35.187 4.698 1.00 71.81 375 GLU A N 1
ATOM 2933 C CA . GLU A 1 375 ? -11.546 35.771 4.132 1.00 71.81 375 GLU A CA 1
ATOM 2934 C C . GLU A 1 375 ? -10.428 34.739 3.905 1.00 71.81 375 GLU A C 1
ATOM 2936 O O . GLU A 1 375 ? -9.800 34.770 2.849 1.00 71.81 375 GLU A O 1
ATOM 2941 N N . SER A 1 376 ? -10.248 33.747 4.789 1.00 70.75 376 SER A N 1
ATOM 2942 C CA . SER A 1 376 ? -9.215 32.709 4.605 1.00 70.75 376 SER A CA 1
ATOM 2943 C C . SER A 1 376 ? -9.514 31.779 3.429 1.00 70.75 376 SER A C 1
ATOM 2945 O O . SER A 1 376 ? -8.597 31.332 2.745 1.00 70.75 376 SER A O 1
ATOM 2947 N N . VAL A 1 377 ? -10.793 31.522 3.135 1.00 74.81 377 VAL A N 1
ATOM 2948 C CA . VAL A 1 377 ? -11.192 30.725 1.959 1.00 74.81 377 VAL A CA 1
ATOM 2949 C C . VAL A 1 377 ? -10.929 31.496 0.659 1.00 74.81 377 VAL A C 1
ATOM 2951 O O . VAL A 1 377 ? -10.547 30.898 -0.348 1.00 74.81 377 VAL A O 1
ATOM 2954 N N . LYS A 1 378 ? -11.071 32.830 0.675 1.00 78.00 378 LYS A N 1
ATOM 2955 C CA . LYS A 1 378 ? -10.732 33.690 -0.470 1.00 78.00 378 LYS A CA 1
ATOM 2956 C C . LYS A 1 378 ? -9.227 33.757 -0.733 1.00 78.00 378 LYS A C 1
ATOM 2958 O O . LYS A 1 378 ? -8.841 33.690 -1.898 1.00 78.00 378 LYS A O 1
ATOM 2963 N N . GLU A 1 379 ? -8.392 33.845 0.302 1.00 74.69 379 GLU A N 1
ATOM 2964 C CA . GLU A 1 379 ? -6.927 33.811 0.141 1.00 74.69 379 GLU A CA 1
ATOM 2965 C C . GLU A 1 379 ? -6.438 32.462 -0.403 1.00 74.69 379 GLU A C 1
ATOM 2967 O O . GLU A 1 379 ? -5.591 32.423 -1.298 1.00 74.69 379 GLU A O 1
ATOM 2972 N N . LEU A 1 380 ? -7.026 31.351 0.055 1.00 73.38 380 LEU A N 1
ATOM 2973 C CA . LEU A 1 380 ? -6.694 30.014 -0.444 1.00 73.38 380 LEU A CA 1
ATOM 2974 C C . LEU A 1 380 ? -7.075 29.850 -1.923 1.00 73.38 380 LEU A C 1
ATOM 2976 O O . LEU A 1 380 ? -6.260 29.373 -2.711 1.00 73.38 380 LEU A O 1
ATOM 2980 N N . LEU A 1 381 ? -8.252 30.332 -2.335 1.00 74.88 381 LEU A N 1
ATOM 2981 C CA . LEU A 1 381 ? -8.662 30.341 -3.745 1.00 74.88 381 LEU A CA 1
ATOM 2982 C C . LEU A 1 381 ? -7.769 31.245 -4.617 1.00 74.88 381 LEU A C 1
ATOM 2984 O O . LEU A 1 381 ? -7.409 30.850 -5.724 1.00 74.88 381 LEU A O 1
ATOM 2988 N N . GLN A 1 382 ? -7.329 32.405 -4.114 1.00 73.88 382 GLN A N 1
ATOM 2989 C CA . GLN A 1 382 ? -6.378 33.267 -4.833 1.00 73.88 382 GLN A CA 1
ATOM 2990 C C . GLN A 1 382 ? -4.985 32.639 -4.985 1.00 73.88 382 GLN A C 1
ATOM 2992 O O . GLN A 1 382 ? -4.320 32.873 -5.995 1.00 73.88 382 GLN A O 1
ATOM 2997 N N . SER A 1 383 ? -4.539 31.825 -4.023 1.00 68.75 383 SER A N 1
ATOM 2998 C CA . SER A 1 383 ? -3.249 31.125 -4.108 1.00 68.75 383 SER A CA 1
ATOM 2999 C C . SER A 1 383 ? -3.242 30.008 -5.168 1.00 68.75 383 SER A C 1
ATOM 3001 O O . SER A 1 383 ? -2.234 29.787 -5.844 1.00 68.75 383 SER A O 1
ATOM 3003 N N . VAL A 1 384 ? -4.388 29.355 -5.393 1.00 71.00 384 VAL A N 1
ATOM 3004 C CA . VAL A 1 384 ? -4.541 28.301 -6.409 1.00 71.00 384 VAL A CA 1
ATOM 3005 C C . VAL A 1 384 ? -4.524 28.890 -7.828 1.00 71.00 384 VAL A C 1
ATOM 3007 O O . VAL A 1 384 ? -3.851 28.346 -8.704 1.00 71.00 384 VAL A O 1
ATOM 3010 N N . ASP A 1 385 ? -5.132 30.057 -8.052 1.00 63.34 385 ASP A N 1
ATOM 3011 C CA . ASP A 1 385 ? -5.088 30.733 -9.362 1.00 63.34 385 ASP A CA 1
ATOM 3012 C C . ASP A 1 385 ? -3.684 31.262 -9.730 1.00 63.34 385 ASP A C 1
ATOM 3014 O O . ASP A 1 385 ? -3.302 31.278 -10.908 1.00 63.34 385 ASP A O 1
ATOM 3018 N N . GLN A 1 386 ? -2.864 31.634 -8.739 1.00 61.50 386 GLN A N 1
ATOM 3019 C CA . GLN A 1 386 ? -1.475 32.066 -8.967 1.00 61.50 386 GLN A CA 1
ATOM 3020 C C . GLN A 1 386 ? -0.545 30.904 -9.355 1.00 61.50 386 GLN A C 1
ATOM 3022 O O . GLN A 1 386 ? 0.390 31.091 -10.136 1.00 61.50 386 GLN A O 1
ATOM 3027 N N . THR A 1 387 ? -0.808 29.685 -8.875 1.00 54.84 387 THR A N 1
ATOM 3028 C CA . THR A 1 387 ? 0.004 28.505 -9.236 1.00 54.84 387 THR A CA 1
ATOM 3029 C C . THR A 1 387 ? -0.337 27.943 -10.619 1.00 54.84 387 THR A C 1
ATOM 3031 O O . THR A 1 387 ? 0.539 27.390 -11.287 1.00 54.84 387 THR A O 1
ATOM 3034 N N . LEU A 1 388 ? -1.562 28.159 -11.110 1.00 52.84 388 LEU A N 1
ATOM 3035 C CA . LEU A 1 388 ? -1.984 27.739 -12.452 1.00 52.84 388 LEU A CA 1
ATOM 3036 C C . LEU A 1 388 ? -1.533 28.695 -13.572 1.00 52.84 388 LEU A C 1
ATOM 3038 O O . LEU A 1 388 ? -1.449 28.284 -14.730 1.00 52.84 388 LEU A O 1
ATOM 3042 N N . THR A 1 389 ? -1.178 29.942 -13.252 1.00 48.62 389 THR A N 1
ATOM 3043 C CA . THR A 1 389 ? -0.775 30.959 -14.244 1.00 48.62 389 THR A CA 1
ATOM 3044 C C . THR A 1 389 ? 0.744 31.118 -14.418 1.00 48.62 389 THR A C 1
ATOM 3046 O O . THR A 1 389 ? 1.187 31.704 -15.405 1.00 48.62 389 THR A O 1
ATOM 3049 N N . ALA A 1 390 ? 1.572 30.522 -13.552 1.00 44.25 390 ALA A N 1
ATOM 3050 C CA . ALA A 1 390 ? 3.032 30.696 -13.577 1.00 44.25 390 ALA A CA 1
ATOM 3051 C C . ALA A 1 390 ? 3.814 29.769 -14.543 1.00 44.25 390 ALA A C 1
ATOM 3053 O O . ALA A 1 390 ? 5.042 29.842 -14.590 1.00 44.25 390 ALA A O 1
ATOM 3054 N N . LYS A 1 391 ? 3.160 28.902 -15.338 1.00 45.59 391 LYS A N 1
ATOM 3055 C CA . LYS A 1 391 ? 3.854 27.910 -16.198 1.00 45.59 391 LYS A CA 1
ATOM 3056 C C . LYS A 1 391 ? 3.608 28.047 -17.705 1.00 45.59 391 LYS A C 1
ATOM 3058 O O . LYS A 1 391 ? 3.718 27.069 -18.441 1.00 45.59 391 LYS A O 1
ATOM 3063 N N . ALA A 1 392 ? 3.310 29.254 -18.185 1.00 44.25 392 ALA A N 1
ATOM 3064 C CA . ALA A 1 392 ? 3.040 29.484 -19.605 1.00 44.25 392 ALA A CA 1
ATOM 3065 C C . ALA A 1 392 ? 3.570 30.823 -20.149 1.00 44.25 392 ALA A C 1
ATOM 3067 O O . ALA A 1 392 ? 2.827 31.533 -20.811 1.00 44.25 392 ALA A O 1
ATOM 3068 N N . VAL A 1 393 ? 4.846 31.175 -19.932 1.00 42.50 393 VAL A N 1
ATOM 3069 C CA . VAL A 1 393 ? 5.514 32.224 -20.736 1.00 42.50 393 VAL A CA 1
ATOM 3070 C C . VAL A 1 393 ? 7.011 31.925 -20.895 1.00 42.50 393 VAL A C 1
ATOM 3072 O O . VAL A 1 393 ? 7.810 32.241 -20.022 1.00 42.50 393 VAL A O 1
ATOM 3075 N N . GLN A 1 394 ? 7.400 31.370 -22.045 1.00 41.31 394 GLN A N 1
ATOM 3076 C CA . GLN A 1 394 ? 8.677 31.677 -22.702 1.00 41.31 394 GLN A CA 1
ATOM 3077 C C . GLN A 1 394 ? 8.479 31.598 -24.223 1.00 41.31 394 GLN A C 1
ATOM 3079 O O . GLN A 1 394 ? 8.250 30.507 -24.747 1.00 41.31 394 GLN A O 1
ATOM 3084 N N . PRO A 1 395 ? 8.587 32.719 -24.953 1.00 47.59 395 PRO A N 1
ATOM 3085 C CA . PRO A 1 395 ? 8.922 32.706 -26.365 1.00 47.59 395 PRO A CA 1
ATOM 3086 C C . PRO A 1 395 ? 10.426 32.951 -26.551 1.00 47.59 395 PRO A C 1
ATOM 3088 O O . PRO A 1 395 ? 11.000 33.898 -26.016 1.00 47.59 395 PRO A O 1
ATOM 3091 N N . ALA A 1 396 ? 11.053 32.100 -27.358 1.00 43.53 396 ALA A N 1
ATOM 3092 C CA . ALA A 1 396 ? 12.349 32.358 -27.969 1.00 43.53 396 ALA A CA 1
ATOM 3093 C C . ALA A 1 396 ? 12.160 33.200 -29.244 1.00 43.53 396 ALA A C 1
ATOM 3095 O O . ALA A 1 396 ? 11.281 32.863 -30.035 1.00 43.53 396 ALA A O 1
ATOM 3096 N N . SER A 1 397 ? 12.982 34.246 -29.455 1.00 38.34 397 SER A N 1
ATOM 3097 C CA . SER A 1 397 ? 13.423 34.752 -30.782 1.00 38.34 397 SER A CA 1
ATOM 3098 C C . SER A 1 397 ? 14.057 36.161 -30.730 1.00 38.34 397 SER A C 1
ATOM 3100 O O . SER A 1 397 ? 13.342 37.138 -30.526 1.00 38.34 397 SER A O 1
ATOM 3102 N N . SER A 1 398 ? 15.361 36.274 -31.029 1.00 35.47 398 SER A N 1
ATOM 3103 C CA . SER A 1 398 ? 15.998 37.167 -32.041 1.00 35.47 398 SER A CA 1
ATOM 3104 C C . SER A 1 398 ? 17.527 36.968 -31.949 1.00 35.47 398 SER A C 1
ATOM 3106 O O . SER A 1 398 ? 18.027 36.821 -30.841 1.00 35.47 398 SER A O 1
ATOM 3108 N N . GLY A 1 399 ? 18.359 36.933 -32.989 1.00 35.25 399 GLY A N 1
ATOM 3109 C CA . GLY A 1 399 ? 18.205 37.112 -34.428 1.00 35.25 399 GLY A CA 1
ATOM 3110 C C . GLY A 1 399 ? 19.597 37.347 -35.061 1.00 35.25 399 GLY A C 1
ATOM 3111 O O . GLY A 1 399 ? 20.553 37.612 -34.340 1.00 35.25 399 GLY A O 1
ATOM 3112 N N . ALA A 1 400 ? 19.651 37.309 -36.401 1.00 33.34 400 ALA A N 1
ATOM 3113 C CA . ALA A 1 400 ? 20.757 37.676 -37.313 1.00 33.34 400 ALA A CA 1
ATOM 3114 C C . ALA A 1 400 ? 21.913 36.655 -37.495 1.00 33.34 400 ALA A C 1
ATOM 3116 O O . ALA A 1 400 ? 22.518 36.214 -36.533 1.00 33.34 400 ALA A O 1
ATOM 3117 N N . ALA A 1 401 ? 22.354 36.276 -38.700 1.00 35.44 401 ALA A N 1
ATOM 3118 C CA . ALA A 1 401 ? 21.968 36.623 -40.069 1.00 35.44 401 ALA A CA 1
ATOM 3119 C C . ALA A 1 401 ? 22.718 35.706 -41.072 1.00 35.44 401 ALA A C 1
ATOM 3121 O O . ALA A 1 401 ? 23.731 35.109 -40.723 1.00 35.44 401 ALA A O 1
ATOM 3122 N N . VAL A 1 402 ? 22.271 35.755 -42.337 1.00 41.16 402 VAL A N 1
ATOM 3123 C CA . VAL A 1 402 ? 23.048 35.611 -43.594 1.00 41.16 402 VAL A CA 1
ATOM 3124 C C . VAL A 1 402 ? 22.731 34.388 -44.487 1.00 41.16 402 VAL A C 1
ATOM 3126 O O . VAL A 1 402 ? 23.293 33.311 -44.349 1.00 41.16 402 VAL A O 1
ATOM 3129 N N . ARG A 1 403 ? 21.891 34.702 -45.493 1.00 35.84 403 ARG A N 1
ATOM 3130 C CA . ARG A 1 403 ? 21.918 34.359 -46.939 1.00 35.84 403 ARG A CA 1
ATOM 3131 C C . ARG A 1 403 ? 21.658 32.925 -47.447 1.00 35.84 403 ARG A C 1
ATOM 3133 O O . ARG A 1 403 ? 22.527 32.066 -47.468 1.00 35.84 403 ARG A O 1
ATOM 3140 N N . GLU A 1 404 ? 20.463 32.807 -48.034 1.00 36.22 404 GLU A N 1
ATOM 3141 C CA . GLU A 1 404 ? 20.100 32.267 -49.368 1.00 36.22 404 GLU A CA 1
ATOM 3142 C C . GLU A 1 404 ? 21.166 32.351 -50.507 1.00 36.22 404 GLU A C 1
ATOM 3144 O O . GLU A 1 404 ? 22.113 33.126 -50.350 1.00 36.22 404 GLU A O 1
ATOM 3149 N N . PRO A 1 405 ? 20.990 31.709 -51.705 1.00 58.66 405 PRO A N 1
ATOM 3150 C CA . PRO A 1 405 ? 19.767 31.069 -52.248 1.00 58.66 405 PRO A CA 1
ATOM 3151 C C . PRO A 1 405 ? 19.932 29.715 -53.005 1.00 58.66 405 PRO A C 1
ATOM 3153 O O . PRO A 1 405 ? 20.998 29.355 -53.492 1.00 58.66 405 PRO A O 1
ATOM 3156 N N . SER A 1 406 ? 18.772 29.098 -53.277 1.00 35.25 406 SER A N 1
ATOM 3157 C CA . SER A 1 406 ? 18.327 28.619 -54.610 1.00 35.25 406 SER A CA 1
ATOM 3158 C C . SER A 1 406 ? 18.168 27.108 -54.868 1.00 35.25 406 SER A C 1
ATOM 3160 O O . SER A 1 406 ? 19.138 26.366 -54.951 1.00 35.25 406 SER A O 1
ATOM 3162 N N . SER A 1 407 ? 16.912 26.773 -55.220 1.00 37.50 407 SER A N 1
ATOM 3163 C CA . SER A 1 407 ? 16.436 25.704 -56.129 1.00 37.50 407 SER A CA 1
ATOM 3164 C C . SER A 1 407 ? 16.494 24.248 -55.621 1.00 37.50 407 SER A C 1
ATOM 3166 O O . SER A 1 407 ? 17.519 23.789 -55.158 1.00 37.50 407 SER A O 1
ATOM 3168 N N . ALA A 1 408 ? 15.459 23.405 -55.710 1.00 37.88 408 ALA A N 1
ATOM 3169 C CA . ALA A 1 408 ? 14.181 23.472 -56.411 1.00 37.88 408 ALA A CA 1
ATOM 3170 C C . ALA A 1 408 ? 13.160 22.490 -55.786 1.00 37.88 408 ALA A C 1
ATOM 3172 O O . ALA A 1 408 ? 13.501 21.370 -55.425 1.00 37.88 408 ALA A O 1
ATOM 3173 N N . ARG A 1 409 ? 11.900 22.940 -55.707 1.00 37.59 409 ARG A N 1
ATOM 3174 C CA . ARG A 1 409 ? 10.659 22.268 -56.152 1.00 37.59 409 ARG A CA 1
ATOM 3175 C C . ARG A 1 409 ? 10.633 20.724 -56.118 1.00 37.59 409 ARG A C 1
ATOM 3177 O O . ARG A 1 409 ? 11.304 20.103 -56.935 1.00 37.59 409 ARG A O 1
ATOM 3184 N N . THR A 1 410 ? 9.717 20.133 -55.334 1.00 38.28 410 THR A N 1
ATOM 3185 C CA . THR A 1 410 ? 8.620 19.239 -55.808 1.00 38.28 410 THR A CA 1
ATOM 3186 C C . THR A 1 410 ? 7.902 18.522 -54.644 1.00 38.28 410 THR A C 1
ATOM 3188 O O . THR A 1 410 ? 8.537 17.852 -53.843 1.00 38.28 410 THR A O 1
ATOM 3191 N N . ALA A 1 411 ? 6.565 18.639 -54.657 1.00 39.16 411 ALA A N 1
ATOM 3192 C CA . ALA A 1 411 ? 5.533 17.761 -54.081 1.00 39.16 411 ALA A CA 1
ATOM 3193 C C . ALA A 1 411 ? 5.304 17.694 -52.549 1.00 39.16 411 ALA A C 1
ATOM 3195 O O . ALA A 1 411 ? 5.953 16.963 -51.809 1.00 39.16 411 ALA A O 1
ATOM 3196 N N . GLU A 1 412 ? 4.235 18.389 -52.137 1.00 37.72 412 GLU A N 1
ATOM 3197 C CA . GLU A 1 412 ? 3.165 17.913 -51.233 1.00 37.72 412 GLU A CA 1
ATOM 3198 C C . GLU A 1 412 ? 2.835 16.407 -51.401 1.00 37.72 412 GLU A C 1
ATOM 3200 O O . GLU A 1 412 ? 2.967 15.905 -52.521 1.00 37.72 412 GLU A O 1
ATOM 3205 N N . PRO A 1 413 ? 2.339 15.684 -50.362 1.00 47.28 413 PRO A N 1
ATOM 3206 C CA . PRO A 1 413 ? 1.113 16.073 -49.651 1.00 47.28 413 PRO A CA 1
ATOM 3207 C C . PRO A 1 413 ? 1.016 15.792 -48.133 1.00 47.28 413 PRO A C 1
ATOM 3209 O O . PRO A 1 413 ? 1.599 14.868 -47.578 1.00 47.28 413 PRO A O 1
ATOM 3212 N N . GLN A 1 414 ? 0.132 16.585 -47.518 1.00 34.88 414 GLN A N 1
ATOM 3213 C CA . GLN A 1 414 ? -0.811 16.227 -46.447 1.00 34.88 414 GLN A CA 1
ATOM 3214 C C . GLN A 1 414 ? -0.257 15.805 -45.073 1.00 34.88 414 GLN A C 1
ATOM 3216 O O . GLN A 1 414 ? -0.174 14.643 -44.685 1.00 34.88 414 GLN A O 1
ATOM 3221 N N . SER A 1 415 ? -0.013 16.853 -44.290 1.00 39.38 415 SER A N 1
ATOM 3222 C CA . SER A 1 415 ? -0.417 17.035 -42.891 1.00 39.38 415 SER A CA 1
ATOM 3223 C C . SER A 1 415 ? -1.389 15.991 -42.304 1.00 39.38 415 SER A C 1
ATOM 3225 O O . SER A 1 415 ? -2.586 15.991 -42.585 1.00 39.38 415 SER A O 1
ATOM 3227 N N . ARG A 1 416 ? -0.893 15.196 -41.345 1.00 34.50 416 ARG A N 1
ATOM 3228 C CA . ARG A 1 416 ? -1.712 14.494 -40.346 1.00 34.50 416 ARG A CA 1
ATOM 3229 C C . ARG A 1 416 ? -1.521 15.183 -38.997 1.00 34.50 416 ARG A C 1
ATOM 3231 O O . ARG A 1 416 ? -0.545 14.934 -38.295 1.00 34.50 416 ARG A O 1
ATOM 3238 N N . SER A 1 417 ? -2.436 16.091 -38.665 1.00 38.94 417 SER A N 1
ATOM 3239 C CA . SER A 1 417 ? -2.511 16.694 -37.338 1.00 38.94 417 SER A CA 1
ATOM 3240 C C . SER A 1 417 ? -2.996 15.647 -36.331 1.00 38.94 417 SER A C 1
ATOM 3242 O O . SER A 1 417 ? -4.040 15.017 -36.493 1.00 38.94 417 SER A O 1
ATOM 3244 N N . THR A 1 418 ? -2.225 15.436 -35.270 1.00 38.97 418 THR A N 1
ATOM 3245 C CA . THR A 1 418 ? -2.679 14.721 -34.077 1.00 38.97 418 THR A CA 1
ATOM 3246 C C . THR A 1 418 ? -3.519 15.683 -33.248 1.00 38.97 418 THR A C 1
ATOM 3248 O O . THR A 1 418 ? -2.998 16.448 -32.434 1.00 38.97 418 THR A O 1
ATOM 3251 N N . ALA A 1 419 ? -4.825 15.684 -33.509 1.00 37.28 419 ALA A N 1
ATOM 3252 C CA . ALA A 1 419 ? -5.798 16.407 -32.710 1.00 37.28 419 ALA A CA 1
ATOM 3253 C C . ALA A 1 419 ? -5.900 15.785 -31.309 1.00 37.28 419 ALA A C 1
ATOM 3255 O O . ALA A 1 419 ? -6.134 14.590 -31.126 1.00 37.28 419 ALA A O 1
ATOM 3256 N N . LYS A 1 420 ? -5.703 16.656 -30.326 1.00 38.50 420 LYS A N 1
ATOM 3257 C CA . LYS A 1 420 ? -5.896 16.471 -28.893 1.00 38.50 420 LYS A CA 1
ATOM 3258 C C . LYS A 1 420 ? -7.361 16.075 -28.645 1.00 38.50 420 LYS A C 1
ATOM 3260 O O . LYS A 1 420 ? -8.262 16.861 -28.920 1.00 38.50 420 LYS A O 1
ATOM 3265 N N . SER A 1 421 ? -7.581 14.852 -28.163 1.00 40.91 421 SER A N 1
ATOM 3266 C CA . SER A 1 421 ? -8.899 14.293 -27.838 1.00 40.91 421 SER A CA 1
ATOM 3267 C C . SER A 1 421 ? -9.520 15.052 -26.663 1.00 40.91 421 SER A C 1
ATOM 3269 O O . SER A 1 421 ? -9.235 14.761 -25.504 1.00 40.91 421 SER A O 1
ATOM 3271 N N . GLN A 1 422 ? -10.346 16.050 -26.965 1.00 39.31 422 GLN A N 1
ATOM 3272 C CA . GLN A 1 422 ? -11.272 16.640 -26.004 1.00 39.31 422 GLN A CA 1
ATOM 3273 C C . GLN A 1 422 ? -12.408 15.643 -25.749 1.00 39.31 422 GLN A C 1
ATOM 3275 O O . GLN A 1 422 ? -12.945 15.051 -26.685 1.00 39.31 422 GLN A O 1
ATOM 3280 N N . ALA A 1 423 ? -12.728 15.427 -24.474 1.00 47.28 423 ALA A N 1
ATOM 3281 C CA . ALA A 1 423 ? -13.791 14.544 -24.018 1.00 47.28 423 ALA A CA 1
ATOM 3282 C C . ALA A 1 423 ? -15.144 15.006 -24.583 1.00 47.28 423 ALA A C 1
ATOM 3284 O O . ALA A 1 423 ? -15.748 15.961 -24.098 1.00 47.28 423 ALA A O 1
ATOM 3285 N N . ALA A 1 424 ? -15.595 14.336 -25.642 1.00 47.91 424 ALA A N 1
ATOM 3286 C CA . ALA A 1 424 ? -16.948 14.473 -26.151 1.00 47.91 424 ALA A CA 1
ATOM 3287 C C . ALA A 1 424 ? -17.937 13.887 -25.125 1.00 47.91 424 ALA A C 1
ATOM 3289 O O . ALA A 1 424 ? -17.622 12.859 -24.513 1.00 47.91 424 ALA A O 1
ATOM 3290 N N . PRO A 1 425 ? -19.121 14.502 -24.938 1.00 55.75 425 PRO A N 1
ATOM 3291 C CA . PRO A 1 425 ? -20.159 13.949 -24.077 1.00 55.75 425 PRO A CA 1
ATOM 3292 C C . PRO A 1 425 ? -20.481 12.527 -24.539 1.00 55.75 425 PRO A C 1
ATOM 3294 O O . PRO A 1 425 ? -20.622 12.299 -25.742 1.00 55.75 425 PRO A O 1
ATOM 3297 N N . ALA A 1 426 ? -20.555 11.595 -23.580 1.00 57.53 426 ALA A N 1
ATOM 3298 C CA . ALA A 1 426 ? -20.813 10.177 -23.818 1.00 57.53 426 ALA A CA 1
ATOM 3299 C C . ALA A 1 426 ? -21.858 9.994 -24.923 1.00 57.53 426 ALA A C 1
ATOM 3301 O O . ALA A 1 426 ? -22.946 10.586 -24.858 1.00 57.53 426 ALA A O 1
ATOM 3302 N N . THR A 1 427 ? -21.493 9.244 -25.962 1.00 80.44 427 THR A N 1
ATOM 3303 C CA . THR A 1 427 ? -22.355 9.072 -27.134 1.00 80.44 427 THR A CA 1
ATOM 3304 C C . THR A 1 427 ? -23.683 8.461 -26.678 1.00 80.44 427 THR A C 1
ATOM 3306 O O . THR A 1 427 ? -23.720 7.668 -25.738 1.00 80.44 427 THR A O 1
ATOM 3309 N N . SER A 1 428 ? -24.807 8.831 -27.307 1.00 89.88 428 SER A N 1
ATOM 3310 C CA . SER A 1 428 ? -26.141 8.313 -26.932 1.00 89.88 428 SER A CA 1
ATOM 3311 C C . SER A 1 428 ? -26.174 6.778 -26.825 1.00 89.88 428 SER A C 1
ATOM 3313 O O . SER A 1 428 ? -26.929 6.224 -26.030 1.00 89.88 428 SER A O 1
ATOM 3315 N N . MET A 1 429 ? -25.315 6.111 -27.597 1.00 90.75 429 MET A N 1
ATOM 3316 C CA . MET A 1 429 ? -25.139 4.664 -27.642 1.00 90.75 429 MET A CA 1
ATOM 3317 C C . MET A 1 429 ? -24.442 4.098 -26.389 1.00 90.75 429 MET A C 1
ATOM 3319 O O . MET A 1 429 ? -24.865 3.067 -25.874 1.00 90.75 429 MET A O 1
ATOM 3323 N N . GLU A 1 430 ? -23.444 4.794 -25.827 1.00 95.25 430 GLU A N 1
ATOM 3324 C CA . GLU A 1 430 ? -22.770 4.389 -24.579 1.00 95.25 430 GLU A CA 1
ATOM 3325 C C . GLU A 1 430 ? -23.749 4.358 -23.397 1.00 95.25 430 GLU A C 1
ATOM 3327 O O . GLU A 1 430 ? -23.741 3.418 -22.603 1.00 95.25 430 GLU A O 1
ATOM 3332 N N . ARG A 1 431 ? -24.649 5.348 -23.310 1.00 95.50 431 ARG A N 1
ATOM 3333 C CA . ARG A 1 431 ? -25.673 5.404 -22.250 1.00 95.50 431 ARG A CA 1
ATOM 3334 C C . ARG A 1 431 ? -26.698 4.281 -22.375 1.00 95.50 431 ARG A C 1
ATOM 3336 O O . ARG A 1 431 ? -27.081 3.704 -21.363 1.00 95.50 431 ARG A O 1
ATOM 3343 N N . GLN A 1 432 ? -27.124 3.962 -23.598 1.00 95.94 432 GLN A N 1
ATOM 3344 C CA . GLN A 1 432 ? -28.047 2.852 -23.852 1.00 95.94 432 GLN A CA 1
ATOM 3345 C C . GLN A 1 432 ? -27.413 1.508 -23.481 1.00 95.94 432 GLN A C 1
ATOM 3347 O O . GLN A 1 432 ? -28.066 0.686 -22.843 1.00 95.94 432 GLN A O 1
ATOM 3352 N N . MET A 1 433 ? -26.130 1.312 -23.800 1.00 96.81 433 MET A N 1
ATOM 3353 C CA . MET A 1 433 ? -25.409 0.088 -23.457 1.00 96.81 433 MET A CA 1
ATOM 3354 C C . MET A 1 433 ? -25.183 -0.054 -21.945 1.00 96.81 433 MET A C 1
ATOM 3356 O O . MET A 1 433 ? -25.404 -1.133 -21.401 1.00 96.81 433 MET A O 1
ATOM 3360 N N . LEU A 1 434 ? -24.824 1.032 -21.246 1.00 96.62 434 LEU A N 1
ATOM 3361 C CA . LEU A 1 434 ? -24.732 1.040 -19.780 1.00 96.62 434 LEU A CA 1
ATOM 3362 C C . LEU A 1 434 ? -26.072 0.730 -19.115 1.00 96.62 434 LEU A C 1
ATOM 3364 O O . LEU A 1 434 ? -26.118 -0.074 -18.190 1.00 96.62 434 LEU A O 1
ATOM 3368 N N . HIS A 1 435 ? -27.159 1.329 -19.604 1.00 96.69 435 HIS A N 1
ATOM 3369 C CA . HIS A 1 435 ? -28.499 1.081 -19.082 1.00 96.69 435 HIS A CA 1
ATOM 3370 C C . HIS A 1 435 ? -28.903 -0.393 -19.236 1.00 96.69 435 HIS A C 1
ATOM 3372 O O . HIS A 1 435 ? -29.418 -0.987 -18.294 1.00 96.69 435 HIS A O 1
ATOM 3378 N N . LEU A 1 436 ? -28.597 -1.013 -20.380 1.00 97.25 436 LEU A N 1
ATOM 3379 C CA . LEU A 1 436 ? -28.841 -2.440 -20.621 1.00 97.25 436 LEU A CA 1
ATOM 3380 C C . LEU A 1 436 ? -28.011 -3.339 -19.695 1.00 97.25 436 LEU A C 1
ATOM 3382 O O . LEU A 1 436 ? -28.545 -4.277 -19.107 1.00 97.25 436 LEU A O 1
ATOM 3386 N N . ILE A 1 437 ? -26.726 -3.013 -19.513 1.00 97.00 437 ILE A N 1
ATOM 3387 C CA . ILE A 1 437 ? -25.823 -3.734 -18.603 1.00 97.00 437 ILE A CA 1
ATOM 3388 C C . ILE A 1 437 ? -26.284 -3.625 -17.145 1.00 97.00 437 ILE A C 1
ATOM 3390 O O . ILE A 1 437 ? -26.200 -4.599 -16.396 1.00 97.00 437 ILE A O 1
ATOM 3394 N N . GLN A 1 438 ? -26.790 -2.459 -16.748 1.00 96.56 438 GLN A N 1
ATOM 3395 C CA . GLN A 1 438 ? -27.310 -2.222 -15.406 1.00 96.56 438 GLN A CA 1
ATOM 3396 C C . GLN A 1 438 ? -28.650 -2.933 -15.171 1.00 96.56 438 GLN A C 1
ATOM 3398 O O . GLN A 1 438 ? -28.900 -3.393 -14.061 1.00 96.56 438 GLN A O 1
ATOM 3403 N N . GLN A 1 439 ? -29.497 -3.057 -16.199 1.00 97.44 439 GLN A N 1
ATOM 3404 C CA . GLN A 1 439 ? -30.799 -3.721 -16.092 1.00 97.44 439 GLN A CA 1
ATOM 3405 C C . GLN A 1 439 ? -30.718 -5.249 -15.999 1.00 97.44 439 GLN A C 1
ATOM 3407 O O . GLN A 1 439 ? -31.587 -5.847 -15.370 1.00 97.44 439 GLN A O 1
ATOM 3412 N N . SER A 1 440 ? -29.726 -5.894 -16.619 1.00 94.81 440 SER A N 1
ATOM 3413 C CA . SER A 1 440 ? -29.685 -7.363 -16.718 1.00 94.81 440 SER A CA 1
ATOM 3414 C C . SER A 1 440 ? -28.729 -8.056 -15.735 1.00 94.81 440 SER A C 1
ATOM 3416 O O . SER A 1 440 ? -28.502 -9.255 -15.877 1.00 94.81 440 SER A O 1
ATOM 3418 N N . GLU A 1 441 ? -28.121 -7.321 -14.793 1.00 91.44 441 GLU A N 1
ATOM 3419 C CA . GLU A 1 441 ? -27.096 -7.826 -13.852 1.00 91.44 441 GLU A CA 1
ATOM 3420 C C . GLU A 1 441 ? -25.922 -8.567 -14.537 1.00 91.44 441 GLU A C 1
ATOM 3422 O O . GLU A 1 441 ? -25.264 -9.430 -13.954 1.00 91.44 441 GLU A O 1
ATOM 3427 N N . GLY A 1 442 ? -25.632 -8.212 -15.793 1.00 94.50 442 GLY A N 1
ATOM 3428 C CA . GLY A 1 442 ? -24.610 -8.848 -16.620 1.00 94.50 442 GLY A CA 1
ATOM 3429 C C . GLY A 1 442 ? -25.131 -9.206 -18.010 1.00 94.50 442 GLY A C 1
ATOM 3430 O O . GLY A 1 442 ? -26.114 -9.930 -18.140 1.00 94.50 442 GLY A O 1
ATOM 3431 N N . VAL A 1 443 ? -24.464 -8.730 -19.065 1.00 97.38 443 VAL A N 1
ATOM 3432 C CA . VAL A 1 443 ? -24.854 -9.011 -20.463 1.00 97.38 443 VAL A CA 1
ATOM 3433 C C . VAL A 1 443 ? -23.699 -9.673 -21.210 1.00 97.38 443 VAL A C 1
ATOM 3435 O O . VAL A 1 443 ? -22.532 -9.316 -21.008 1.00 97.38 443 VAL A O 1
ATOM 3438 N N . ARG A 1 444 ? -23.996 -10.631 -22.098 1.00 97.94 444 ARG A N 1
ATOM 3439 C CA . ARG A 1 444 ? -23.014 -11.148 -23.067 1.00 97.94 444 ARG A CA 1
ATOM 3440 C C . ARG A 1 444 ? -22.926 -10.228 -24.280 1.00 97.94 444 ARG A C 1
ATOM 3442 O O . ARG A 1 444 ? -23.903 -9.604 -24.672 1.00 97.94 444 ARG A O 1
ATOM 3449 N N . LEU A 1 445 ? -21.770 -10.211 -24.941 1.00 97.69 445 LEU A N 1
ATOM 3450 C CA . LEU A 1 445 ? -21.575 -9.407 -26.155 1.00 97.69 445 LEU A CA 1
ATOM 3451 C C . LEU A 1 445 ? -22.643 -9.690 -27.234 1.00 97.69 445 LEU A C 1
ATOM 3453 O O . LEU A 1 445 ? -23.150 -8.755 -27.839 1.00 97.69 445 LEU A O 1
ATOM 3457 N N . SER A 1 446 ? -23.032 -10.958 -27.413 1.00 97.31 446 SER A N 1
ATOM 3458 C CA . SER A 1 446 ? -24.084 -11.371 -28.356 1.00 97.31 446 SER A CA 1
ATOM 3459 C C . SER A 1 446 ? -25.438 -10.725 -28.068 1.00 97.31 446 SER A C 1
ATOM 3461 O O . SER A 1 446 ? -26.172 -10.373 -28.987 1.00 97.31 446 SER A O 1
ATOM 3463 N N . ASP A 1 447 ? -25.762 -10.557 -26.789 1.00 97.06 447 ASP A N 1
ATOM 3464 C CA . ASP A 1 447 ? -27.070 -10.068 -26.371 1.00 97.06 447 ASP A CA 1
ATOM 3465 C C . ASP A 1 447 ? -27.116 -8.541 -26.547 1.00 97.06 447 ASP A C 1
ATOM 3467 O O . ASP A 1 447 ? -28.123 -8.015 -27.020 1.00 97.06 447 ASP A O 1
ATOM 3471 N N . LEU A 1 448 ? -25.994 -7.844 -26.305 1.00 97.00 448 LEU A N 1
ATOM 3472 C CA . LEU A 1 448 ? -25.832 -6.418 -26.628 1.00 97.00 448 LEU A CA 1
ATOM 3473 C C . LEU A 1 448 ? -25.943 -6.147 -28.135 1.00 97.00 448 LEU A C 1
ATOM 3475 O O . LEU A 1 448 ? -26.641 -5.215 -28.527 1.00 97.00 448 LEU A O 1
ATOM 3479 N N . GLU A 1 449 ? -25.309 -6.977 -28.971 1.00 97.50 449 GLU A N 1
ATOM 3480 C CA . GLU A 1 449 ? -25.408 -6.888 -30.437 1.00 97.50 449 GLU A CA 1
ATOM 3481 C C . GLU A 1 449 ? -26.859 -7.057 -30.907 1.00 97.50 449 GLU A C 1
ATOM 3483 O O . GLU A 1 449 ? -27.347 -6.255 -31.701 1.00 97.50 449 GLU A O 1
ATOM 3488 N N . SER A 1 450 ? -27.566 -8.063 -30.375 1.00 97.12 450 SER A N 1
ATOM 3489 C CA . SER A 1 450 ? -28.953 -8.347 -30.762 1.00 97.12 450 SER A CA 1
ATOM 3490 C C . SER A 1 450 ? -29.957 -7.298 -30.277 1.00 97.12 450 SER A C 1
ATOM 3492 O O . SER A 1 450 ? -30.909 -7.000 -30.988 1.00 97.12 450 SER A O 1
ATOM 3494 N N . THR A 1 451 ? -29.746 -6.718 -29.090 1.00 96.94 451 THR A N 1
ATOM 3495 C CA . THR A 1 451 ? -30.720 -5.798 -28.479 1.00 96.94 451 THR A CA 1
ATOM 3496 C C . THR A 1 451 ? -30.563 -4.368 -28.990 1.00 96.94 451 THR A C 1
ATOM 3498 O O . THR A 1 451 ? -31.544 -3.635 -29.072 1.00 96.94 451 THR A O 1
ATOM 3501 N N . LEU A 1 452 ? -29.337 -3.955 -29.326 1.00 96.25 452 LEU A N 1
ATOM 3502 C CA . LEU A 1 452 ? -29.044 -2.604 -29.814 1.00 96.25 452 LEU A CA 1
ATOM 3503 C C . LEU A 1 452 ? -28.858 -2.536 -31.339 1.00 96.25 452 LEU A C 1
ATOM 3505 O O . LEU A 1 452 ? -28.530 -1.469 -31.851 1.00 96.25 452 LEU A O 1
ATOM 3509 N N . GLU A 1 453 ? -29.027 -3.662 -32.044 1.00 96.19 453 GLU A N 1
ATOM 3510 C CA . GLU A 1 453 ? -28.836 -3.802 -33.499 1.00 96.19 453 GLU A CA 1
ATOM 3511 C C . GLU A 1 453 ? -27.500 -3.211 -33.999 1.00 96.19 453 GLU A C 1
ATOM 3513 O O . GLU A 1 453 ? -27.400 -2.660 -35.097 1.00 96.19 453 GLU A O 1
ATOM 3518 N N . MET A 1 454 ? -26.448 -3.308 -33.179 1.00 95.81 454 MET A N 1
ATOM 3519 C CA . MET A 1 454 ? -25.143 -2.704 -33.458 1.00 95.81 454 MET A CA 1
ATOM 3520 C C . MET A 1 454 ? -24.139 -3.711 -34.019 1.00 95.81 454 MET A C 1
ATOM 3522 O O . MET A 1 454 ? -24.162 -4.901 -33.702 1.00 95.81 454 MET A O 1
ATOM 3526 N N . SER A 1 455 ? -23.199 -3.215 -34.827 1.00 96.75 455 SER A N 1
ATOM 3527 C CA . SER A 1 455 ? -22.082 -4.026 -35.308 1.00 96.75 455 SER A CA 1
ATOM 3528 C C . SER A 1 455 ? -21.200 -4.470 -34.143 1.00 96.75 455 SER A C 1
ATOM 3530 O O . SER A 1 455 ? -20.878 -3.687 -33.248 1.00 96.75 455 SER A O 1
ATOM 3532 N N . ARG A 1 456 ? -20.715 -5.713 -34.198 1.00 96.50 456 ARG A N 1
ATOM 3533 C CA . ARG A 1 456 ? -19.777 -6.270 -33.214 1.00 96.50 456 ARG A CA 1
ATOM 3534 C C . ARG A 1 456 ? -18.543 -5.394 -32.995 1.00 96.50 456 ARG A C 1
ATOM 3536 O O . ARG A 1 456 ? -18.056 -5.281 -31.873 1.00 96.50 456 ARG A O 1
ATOM 3543 N N . ALA A 1 457 ? -18.023 -4.777 -34.057 1.00 95.12 457 ALA A N 1
ATOM 3544 C CA . ALA A 1 457 ? -16.869 -3.884 -33.953 1.00 95.12 457 ALA A CA 1
ATOM 3545 C C . ALA A 1 457 ? -17.194 -2.636 -33.112 1.00 95.12 457 ALA A C 1
ATOM 3547 O O . ALA A 1 457 ? -16.397 -2.245 -32.255 1.00 95.12 457 ALA A O 1
ATOM 3548 N N . ASP A 1 458 ? -18.391 -2.076 -33.293 1.00 95.44 458 ASP A N 1
ATOM 3549 C CA . ASP A 1 458 ? -18.858 -0.897 -32.566 1.00 95.44 458 ASP A CA 1
ATOM 3550 C C . ASP A 1 458 ? -19.158 -1.244 -31.101 1.00 95.44 458 ASP A C 1
ATOM 3552 O O . ASP A 1 458 ? -18.701 -0.533 -30.201 1.00 95.44 458 ASP A O 1
ATOM 3556 N N . ALA A 1 459 ? -19.796 -2.393 -30.846 1.00 96.44 459 ALA A N 1
ATOM 3557 C CA . ALA A 1 459 ? -20.039 -2.931 -29.504 1.00 96.44 459 ALA A CA 1
ATOM 3558 C C . ALA A 1 459 ? -18.734 -3.138 -28.717 1.00 96.44 459 ALA A C 1
ATOM 3560 O O . ALA A 1 459 ? -18.602 -2.726 -27.565 1.00 96.44 459 ALA A O 1
ATOM 3561 N N . VAL A 1 460 ? -17.717 -3.736 -29.347 1.00 97.06 460 VAL A N 1
ATOM 3562 C CA . VAL A 1 460 ? -16.411 -3.948 -28.703 1.00 97.06 460 VAL A CA 1
ATOM 3563 C C . VAL A 1 460 ? -15.694 -2.620 -28.464 1.00 97.06 460 VAL A C 1
ATOM 3565 O O . VAL A 1 460 ? -15.088 -2.443 -27.406 1.00 97.06 460 VAL A O 1
ATOM 3568 N N . SER A 1 461 ? -15.760 -1.673 -29.404 1.00 96.50 461 SER A N 1
ATOM 3569 C CA . SER A 1 461 ? -15.107 -0.368 -29.248 1.00 96.50 461 SER A CA 1
ATOM 3570 C C . SER A 1 461 ? -15.705 0.447 -28.092 1.00 96.50 461 SER A C 1
ATOM 3572 O O . SER A 1 461 ? -14.962 0.969 -27.256 1.00 96.50 461 SER A O 1
ATOM 3574 N N . THR A 1 462 ? -17.036 0.468 -27.980 1.00 96.25 462 THR A N 1
ATOM 3575 C CA . THR A 1 462 ? -17.770 1.143 -26.902 1.00 96.25 462 THR A CA 1
ATOM 3576 C C . THR A 1 462 ? -17.545 0.454 -25.557 1.00 96.25 462 THR A C 1
ATOM 3578 O O . THR A 1 462 ? -17.261 1.135 -24.573 1.00 96.25 462 THR A O 1
ATOM 3581 N N . LEU A 1 463 ? -17.548 -0.885 -25.498 1.00 96.88 463 LEU A N 1
ATOM 3582 C CA . LEU A 1 463 ? -17.233 -1.626 -24.267 1.00 96.88 463 LEU A CA 1
ATOM 3583 C C . LEU A 1 463 ? -15.795 -1.382 -23.811 1.00 96.88 463 LEU A C 1
ATOM 3585 O O . LEU A 1 463 ? -15.555 -1.150 -22.631 1.00 96.88 463 LEU A O 1
ATOM 3589 N N . THR A 1 464 ? -14.833 -1.386 -24.737 1.00 96.62 464 THR A N 1
ATOM 3590 C CA . THR A 1 464 ? -13.422 -1.115 -24.417 1.00 96.62 464 THR A CA 1
ATOM 3591 C C . THR A 1 464 ? -13.258 0.287 -23.838 1.00 96.62 464 THR A C 1
ATOM 3593 O O . THR A 1 464 ? -12.497 0.480 -22.889 1.00 96.62 464 THR A O 1
ATOM 3596 N N . ARG A 1 465 ? -14.005 1.264 -24.367 1.00 96.38 465 ARG A N 1
ATOM 3597 C CA . ARG A 1 465 ? -14.036 2.622 -23.828 1.00 96.38 465 ARG A CA 1
ATOM 3598 C C . ARG A 1 465 ? -14.647 2.668 -22.424 1.00 96.38 465 ARG A C 1
ATOM 3600 O O . ARG A 1 465 ? -14.001 3.201 -21.530 1.00 96.38 465 ARG A O 1
ATOM 3607 N N . LEU A 1 466 ? -15.803 2.041 -22.196 1.00 96.19 466 LEU A N 1
ATOM 3608 C CA . LEU A 1 466 ? -16.455 1.998 -20.876 1.00 96.19 466 LEU A CA 1
ATOM 3609 C C . LEU A 1 466 ? -15.637 1.254 -19.809 1.00 96.19 466 LEU A C 1
ATOM 3611 O O . LEU A 1 466 ? -15.667 1.631 -18.639 1.00 96.19 466 LEU A O 1
ATOM 3615 N N . ILE A 1 467 ? -14.884 0.221 -20.198 1.00 96.56 467 ILE A N 1
ATOM 3616 C CA . ILE A 1 467 ? -13.938 -0.474 -19.311 1.00 96.56 467 ILE A CA 1
ATOM 3617 C C . ILE A 1 467 ? -12.769 0.450 -18.961 1.00 96.56 467 ILE A C 1
ATOM 3619 O O . ILE A 1 467 ? -12.352 0.509 -17.806 1.00 96.56 467 ILE A O 1
ATOM 3623 N N . ARG A 1 468 ? -12.257 1.207 -19.940 1.00 96.62 468 ARG A N 1
ATOM 3624 C CA . ARG A 1 468 ? -11.179 2.183 -19.727 1.00 96.62 468 ARG A CA 1
ATOM 3625 C C . ARG A 1 468 ? -11.613 3.342 -18.828 1.00 96.62 468 ARG A C 1
ATOM 3627 O O . ARG A 1 468 ? -10.806 3.820 -18.040 1.00 96.62 468 ARG A O 1
ATOM 3634 N N . GLU A 1 469 ? -12.869 3.765 -18.944 1.00 95.75 469 GLU A N 1
ATOM 3635 C CA . GLU A 1 469 ? -13.502 4.781 -18.091 1.00 95.75 469 GLU A CA 1
ATOM 3636 C C . GLU A 1 469 ? -13.922 4.217 -16.717 1.00 95.75 469 GLU A C 1
ATOM 3638 O O . GLU A 1 469 ? -14.184 4.976 -15.789 1.00 95.75 469 GLU A O 1
ATOM 3643 N N . GLY A 1 470 ? -13.921 2.890 -16.544 1.00 95.56 470 GLY A N 1
ATOM 3644 C CA . GLY A 1 470 ? -14.173 2.221 -15.265 1.00 95.56 470 GLY A CA 1
ATOM 3645 C C . GLY A 1 470 ? -15.650 2.011 -14.917 1.00 95.56 470 GLY A C 1
ATOM 3646 O O . GLY A 1 470 ? -15.943 1.640 -13.780 1.00 95.56 470 GLY A O 1
ATOM 3647 N N . HIS A 1 471 ? -16.565 2.213 -15.868 1.00 97.12 471 HIS A N 1
ATOM 3648 C CA . HIS A 1 471 ? -18.009 2.035 -15.677 1.00 97.12 471 HIS A CA 1
ATOM 3649 C C . HIS A 1 471 ? -18.468 0.574 -15.794 1.00 97.12 471 HIS A C 1
ATOM 3651 O O . HIS A 1 471 ? -19.493 0.199 -15.228 1.00 97.12 471 HIS A O 1
ATOM 3657 N N . VAL A 1 472 ? -17.718 -0.253 -16.526 1.00 97.06 472 VAL A N 1
ATOM 3658 C CA . VAL A 1 472 ? -18.038 -1.665 -16.778 1.00 97.06 472 VAL A CA 1
ATOM 3659 C C . VAL A 1 472 ? -16.838 -2.536 -16.422 1.00 97.06 472 VAL A C 1
ATOM 3661 O O . VAL A 1 472 ? -15.699 -2.200 -16.744 1.00 97.06 472 VAL A O 1
ATOM 3664 N N . ILE A 1 473 ? -17.092 -3.680 -15.790 1.00 97.25 473 ILE A N 1
ATOM 3665 C CA . ILE A 1 473 ? -16.098 -4.717 -15.498 1.00 97.25 473 ILE A CA 1
ATOM 3666 C C . ILE A 1 473 ? -16.465 -5.980 -16.281 1.00 97.25 473 ILE A C 1
ATOM 3668 O O . ILE A 1 473 ? -17.628 -6.377 -16.342 1.00 97.25 473 ILE A O 1
ATOM 3672 N N . GLN A 1 474 ? -15.468 -6.631 -16.881 1.00 97.31 474 GLN A N 1
ATOM 3673 C CA . GLN A 1 474 ? -15.646 -7.910 -17.564 1.00 97.31 474 GLN A CA 1
ATOM 3674 C C . GLN A 1 474 ? -15.329 -9.073 -16.612 1.00 97.31 474 GLN A C 1
ATOM 3676 O O . GLN A 1 474 ? -14.212 -9.168 -16.102 1.00 97.31 474 GLN A O 1
ATOM 3681 N N . ARG A 1 475 ? -16.284 -9.989 -16.409 1.00 96.06 475 ARG A N 1
ATOM 3682 C CA . ARG A 1 475 ? -16.125 -11.205 -15.595 1.00 96.06 475 ARG A CA 1
ATOM 3683 C C . ARG A 1 475 ? -16.735 -12.402 -16.318 1.00 96.06 475 ARG A C 1
ATOM 3685 O O . ARG A 1 475 ? -17.907 -12.380 -16.664 1.00 96.06 475 ARG A O 1
ATOM 3692 N N . ASP A 1 476 ? -15.939 -13.433 -16.596 1.00 92.94 476 ASP A N 1
ATOM 3693 C CA . ASP A 1 476 ? -16.393 -14.689 -17.222 1.00 92.94 476 ASP A CA 1
ATOM 3694 C C . ASP A 1 476 ? -17.257 -14.512 -18.488 1.00 92.94 476 ASP A C 1
ATOM 3696 O O . ASP A 1 476 ? -18.251 -15.205 -18.701 1.00 92.94 476 ASP A O 1
ATOM 3700 N N . ARG A 1 477 ? -16.842 -13.590 -19.372 1.00 95.50 477 ARG A N 1
ATOM 3701 C CA . ARG A 1 477 ? -17.539 -13.206 -20.624 1.00 95.50 477 ARG A CA 1
ATOM 3702 C C . ARG A 1 477 ? -18.864 -12.454 -20.434 1.00 95.50 477 ARG A C 1
ATOM 3704 O O . ARG A 1 477 ? -19.547 -12.203 -21.426 1.00 95.50 477 ARG A O 1
ATOM 3711 N N . LEU A 1 478 ? -19.198 -12.073 -19.206 1.00 96.75 478 LEU A N 1
ATOM 3712 C CA . LEU A 1 478 ? -20.270 -11.138 -18.890 1.00 96.75 478 LEU A CA 1
ATOM 3713 C C . LEU A 1 478 ? -19.675 -9.755 -18.629 1.00 96.75 478 LEU A C 1
ATOM 3715 O O . LEU A 1 478 ? -18.625 -9.619 -17.997 1.00 96.75 478 LEU A O 1
ATOM 3719 N N . TYR A 1 479 ? -20.345 -8.732 -19.139 1.00 97.88 479 TYR A N 1
ATOM 3720 C CA . TYR A 1 479 ? -20.048 -7.339 -18.838 1.00 97.88 479 TYR A CA 1
ATOM 3721 C C . TYR A 1 479 ? -21.029 -6.879 -17.768 1.00 97.88 479 TYR A C 1
ATOM 3723 O O . TYR A 1 479 ? -22.235 -6.961 -17.983 1.00 97.88 479 TYR A O 1
ATOM 3731 N N . MET A 1 480 ? -20.513 -6.447 -16.619 1.00 97.31 480 MET A N 1
ATOM 3732 C CA . MET A 1 480 ? -21.295 -5.989 -15.468 1.00 97.31 480 MET A CA 1
ATOM 3733 C C . MET A 1 480 ? -21.013 -4.509 -15.215 1.00 97.31 480 MET A C 1
ATOM 3735 O O . MET A 1 480 ? -19.876 -4.063 -15.385 1.00 97.31 480 MET A O 1
ATOM 3739 N N . ALA A 1 481 ? -22.028 -3.751 -14.801 1.00 96.38 481 ALA A N 1
ATOM 3740 C CA . ALA A 1 481 ? -21.824 -2.393 -14.311 1.00 96.38 481 ALA A CA 1
ATOM 3741 C C . ALA A 1 481 ? -21.039 -2.460 -12.993 1.00 96.38 481 ALA A C 1
ATOM 3743 O O . ALA A 1 481 ? -21.247 -3.382 -12.200 1.00 96.38 481 ALA A O 1
ATOM 3744 N N . ARG A 1 482 ? -20.091 -1.539 -12.812 1.00 92.25 482 ARG A N 1
ATOM 3745 C CA . ARG A 1 482 ? -19.271 -1.479 -11.599 1.00 92.25 482 ARG A CA 1
ATOM 3746 C C . ARG A 1 482 ? -20.059 -1.004 -10.383 1.00 92.25 482 ARG A C 1
ATOM 3748 O O . ARG A 1 482 ? -20.894 -0.090 -10.552 1.00 92.25 482 ARG A O 1
#

Foldseek 3Di:
DPPVVVVVVVVVVVVVVVVVVVVVVVVVVVVVVVVVVVVVVVVVVVVVVVVVVVVVVVVVVVVVVVVVVVVVVVVVVVVVVVVVVVVVVVVVVVVVVVVVVVVVVVVVVVVVVVVVVVVVVVVVVVVVVVVVVVVVVVVVVVVVVVVVVVVVVVVVVVVVVVVVVVVVVVVVVVVVVVVVVVVVVVVVVVVVVVVVVVVVVVVVVVVVVVVVVVVVVVVVVVVVVVVVVVVVVVVVVVVVVVVVVVVVVVVVVCCVVPNPDDDDDDDDDDDDDDDDDDDDDDDDDDDDDDDDDDDDDPDDDPPDDPPPDDDDDDDDDPDPDDDDDDDDDDDDDDDDDDDDDDDDDDDDDPPPDPPVVVVVVVVVVVPPPDPPDPVVVVVVVVVVVVVVPPPDDDDDDDDDDDDDDDDDDDDDDDDDDPDDDDDDDQDPLLVVLLVVQAVPQWDALVRSCVVVVDDSVVSVVSLVVCVVVVQWDDDPRTIHGD

Radius of gyration: 91.82 Å; chains: 1; bounding box: 196×75×320 Å